Protein 6JMI (pdb70)

Foldseek 3Di:
DDPVVVVVVVLVVLCPDPLLVVVQVVQLVHKAWLVRSCVDPSPDDSVRSVVNVVSCVVSQQKDWDDDDPTIIIHGRDCVSVVVVVVVVVVVVVVVVVVVD/DVVVVLVVVLVVLVPDVLLVVVLVVQLVHKDWLVVSVVPSPDVCSVVNVVSCPVSQQKDWDDPDPTIIIHGHDCVSVVVVVVVVVVVVVVVVVVVD/DDVVVVLVVVLVVLVPDPQLVVVQVVQLVHKDWPVVSVVDDHVVSVVNVVSCCVSQQKDWDDPDPTIIIHGRDCVSVVVVVVVVVVVVVVVVVVVD/DVVVVVVVVLVVLCPDPLVVVVQVVQLVHNDDPVRRVSPDVVVVNLVSCVVSQQCPVHGRDCVVVVVVVVVCVVVVVCVVPVD

Organism: Mycobacterium tuberculosis (strain ATCC 25618 / H37Rv) (NCBI:txid83332)

Nearest PDB structures (foldseek):
  6jmi-assembly2_C  TM=1.011E+00  e=5.581E-16  Mycobacterium tuberculosis H37Rv
  6o8m-assembly1_A  TM=7.819E-01  e=1.701E-06  Rhodobacter capsulatus
  1r22-assembly1_B  TM=8.935E-01  e=1.844E-05  Synechococcus elongatus PCC 7942 = FACHB-805
  6o8o-assembly2_D  TM=7.977E-01  e=7.483E-06  Rhodobacter capsulatus
  4ooi-assembly1_A  TM=8.089E-01  e=1.253E-05  Vibrio cholerae O1 biovar El Tor str. N16961

Structure (mmCIF, N/CA/C/O backbone):
data_6JMI
#
_entry.id   6JMI
#
_cell.length_a   63.317
_cell.length_b   63.317
_cell.length_c   262.604
_cell.angle_alpha   90.00
_cell.angle_beta   90.00
_cell.angle_gamma   90.00
#
_symmetry.space_group_name_H-M   'P 41 21 2'
#
loop_
_entity.id
_entity.type
_entity.pdbx_description
1 polymer 'Uncharacterized HTH-type transcriptional regulator Rv0081'
2 non-polymer 'SULFATE ION'
#
loop_
_atom_site.group_PDB
_atom_site.id
_atom_site.type_symbol
_atom_site.label_atom_id
_atom_site.label_alt_id
_atom_site.label_comp_id
_atom_site.label_asym_id
_atom_site.label_entity_id
_atom_site.label_seq_id
_atom_site.pdbx_PDB_ins_code
_atom_site.Cartn_x
_atom_site.Cartn_y
_atom_site.Cartn_z
_atom_site.occupancy
_atom_site.B_iso_or_equiv
_atom_site.auth_seq_id
_atom_site.auth_comp_id
_atom_site.auth_asym_id
_atom_site.auth_atom_id
_atom_site.pdbx_PDB_model_num
ATOM 1 N N . SER A 1 3 ? 153.425 72.546 366.660 1.00 83.68 3 SER A N 1
ATOM 2 C CA . SER A 1 3 ? 152.112 72.449 367.285 1.00 93.92 3 SER A CA 1
ATOM 3 C C . SER A 1 3 ? 152.132 71.439 368.430 1.00 101.20 3 SER A C 1
ATOM 4 O O . SER A 1 3 ? 153.050 71.436 369.251 1.00 96.15 3 SER A O 1
ATOM 7 N N . GLU A 1 4 ? 151.114 70.586 368.480 1.00 97.32 4 GLU A N 1
ATOM 8 C CA . GLU A 1 4 ? 151.042 69.547 369.492 1.00 85.93 4 GLU A CA 1
ATOM 9 C C . GLU A 1 4 ? 151.914 68.357 369.104 1.00 81.62 4 GLU A C 1
ATOM 10 O O . GLU A 1 4 ? 152.198 68.139 367.923 1.00 85.66 4 GLU A O 1
ATOM 16 N N . PRO A 1 5 ? 152.369 67.577 370.090 1.00 80.05 5 PRO A N 1
ATOM 17 C CA . PRO A 1 5 ? 153.157 66.378 369.755 1.00 69.27 5 PRO A CA 1
ATOM 18 C C . PRO A 1 5 ? 152.376 65.368 368.933 1.00 67.31 5 PRO A C 1
ATOM 19 O O . PRO A 1 5 ? 152.953 64.701 368.065 1.00 60.83 5 PRO A O 1
ATOM 23 N N . LEU A 1 6 ? 151.072 65.228 369.194 1.00 67.65 6 LEU A N 1
ATOM 24 C CA . LEU A 1 6 ? 150.257 64.295 368.423 1.00 62.85 6 LEU A CA 1
ATOM 25 C C . LEU A 1 6 ? 150.214 64.685 366.951 1.00 62.81 6 LEU A C 1
ATOM 26 O O . LEU A 1 6 ? 150.319 63.825 366.069 1.00 66.05 6 LEU A O 1
ATOM 31 N N . TYR A 1 7 ? 150.059 65.980 366.666 1.00 63.12 7 TYR A N 1
ATOM 32 C CA . TYR A 1 7 ? 150.063 66.445 365.285 1.00 59.65 7 TYR A CA 1
ATOM 33 C C . TYR A 1 7 ? 151.445 66.358 364.654 1.00 71.31 7 TYR A C 1
ATOM 34 O O . TYR A 1 7 ? 151.550 66.343 363.423 1.00 68.43 7 TYR A O 1
ATOM 43 N N . LYS A 1 8 ? 152.504 66.304 365.465 1.00 58.82 8 LYS A N 1
ATOM 44 C CA . LYS A 1 8 ? 153.834 66.070 364.917 1.00 57.60 8 LYS A CA 1
ATOM 45 C C . LYS A 1 8 ? 153.977 64.645 364.398 1.00 55.21 8 LYS A C 1
ATOM 46 O O . LYS A 1 8 ? 154.691 64.414 363.416 1.00 59.48 8 LYS A O 1
ATOM 48 N N . LEU A 1 9 ? 153.310 63.682 365.040 1.00 55.13 9 LEU A N 1
ATOM 49 C CA . LEU A 1 9 ? 153.327 62.313 364.536 1.00 55.38 9 LEU A CA 1
ATOM 50 C C . LEU A 1 9 ? 152.507 62.175 363.261 1.00 55.81 9 LEU A C 1
ATOM 51 O O . LEU A 1 9 ? 152.862 61.381 362.382 1.00 56.49 9 LEU A O 1
ATOM 56 N N . LYS A 1 10 ? 151.410 62.928 363.141 1.00 56.07 10 LYS A N 1
ATOM 57 C CA . LYS A 1 10 ? 150.626 62.893 361.911 1.00 57.95 10 LYS A CA 1
ATOM 58 C C . LYS A 1 10 ? 151.417 63.466 360.742 1.00 50.27 10 LYS A C 1
ATOM 59 O O . LYS A 1 10 ? 151.336 62.954 359.620 1.00 76.99 10 LYS A O 1
ATOM 65 N N . ALA A 1 11 ? 152.185 64.529 360.987 1.00 51.27 11 ALA A N 1
ATOM 66 C CA . ALA A 1 11 ? 153.016 65.097 359.931 1.00 63.90 11 ALA A CA 1
ATOM 67 C C . ALA A 1 11 ? 154.192 64.185 359.610 1.00 63.72 11 ALA A C 1
ATOM 68 O O . ALA A 1 11 ? 154.560 64.024 358.441 1.00 64.70 11 ALA A O 1
ATOM 70 N N . GLU A 1 12 ? 154.797 63.583 360.638 1.00 63.34 12 GLU A N 1
ATOM 71 C CA . GLU A 1 12 ? 155.899 62.655 360.406 1.00 54.24 12 GLU A CA 1
ATOM 72 C C . GLU A 1 12 ? 155.428 61.396 359.691 1.00 62.23 12 GLU A C 1
ATOM 73 O O . GLU A 1 12 ? 156.221 60.742 359.005 1.00 73.03 12 GLU A O 1
ATOM 75 N N . PHE A 1 13 ? 154.150 61.041 359.840 1.00 61.26 13 PHE A N 1
ATOM 76 C CA . PHE A 1 13 ? 153.615 59.889 359.122 1.00 57.12 13 PHE A CA 1
ATOM 77 C C . PHE A 1 13 ? 153.567 60.153 357.623 1.00 60.43 13 PHE A C 1
ATOM 78 O O . PHE A 1 13 ? 153.992 59.314 356.821 1.00 74.12 13 PHE A O 1
ATOM 86 N N . PHE A 1 14 ? 153.061 61.323 357.224 1.00 58.98 14 PHE A N 1
ATOM 87 C CA . PHE A 1 14 ? 153.023 61.660 355.805 1.00 56.63 14 PHE A CA 1
ATOM 88 C C . PHE A 1 14 ? 154.413 61.957 355.258 1.00 53.82 14 PHE A C 1
ATOM 89 O O . PHE A 1 14 ? 154.665 61.741 354.068 1.00 55.96 14 PHE A O 1
ATOM 97 N N . LYS A 1 15 ? 155.322 62.453 356.101 1.00 57.79 15 LYS A N 1
ATOM 98 C CA . LYS A 1 15 ? 156.692 62.684 355.656 1.00 63.47 15 LYS A CA 1
ATOM 99 C C . LYS A 1 15 ? 157.400 61.378 355.317 1.00 72.40 15 LYS A C 1
ATOM 100 O O . LYS A 1 15 ? 158.278 61.358 354.446 1.00 75.53 15 LYS A O 1
ATOM 104 N N . THR A 1 16 ? 157.031 60.280 355.984 1.00 67.19 16 THR A N 1
ATOM 105 C CA . THR A 1 16 ? 157.644 58.991 355.683 1.00 68.98 16 THR A CA 1
ATOM 106 C C . THR A 1 16 ? 157.260 58.493 354.296 1.00 68.23 16 THR A C 1
ATOM 107 O O . THR A 1 16 ? 158.030 57.757 353.669 1.00 72.39 16 THR A O 1
ATOM 111 N N . LEU A 1 17 ? 156.087 58.877 353.802 1.00 63.30 17 LEU A N 1
ATOM 112 C CA . LEU A 1 17 ? 155.630 58.478 352.478 1.00 57.92 17 LEU A CA 1
ATOM 113 C C . LEU A 1 17 ? 156.006 59.481 351.395 1.00 55.42 17 LEU A C 1
ATOM 114 O O . LEU A 1 17 ? 155.725 59.234 350.219 1.00 60.97 17 LEU A O 1
ATOM 119 N N . ALA A 1 18 ? 156.630 60.597 351.756 1.00 56.68 18 ALA A N 1
ATOM 120 C CA . ALA A 1 18 ? 156.985 61.639 350.793 1.00 56.62 18 ALA A CA 1
ATOM 121 C C . ALA A 1 18 ? 158.358 61.391 350.175 1.00 55.38 18 ALA A C 1
ATOM 122 O O . ALA A 1 18 ? 159.227 62.262 350.165 1.00 64.60 18 ALA A O 1
ATOM 124 N N . HIS A 1 19 ? 158.561 60.181 349.647 1.00 48.15 19 HIS A N 1
ATOM 125 C CA . HIS A 1 19 ? 159.812 59.811 349.003 1.00 51.85 19 HIS A CA 1
ATOM 126 C C . HIS A 1 19 ? 159.475 58.948 347.792 1.00 56.75 19 HIS A C 1
ATOM 127 O O . HIS A 1 19 ? 158.687 57.992 347.917 1.00 56.74 19 HIS A O 1
ATOM 134 N N . PRO A 1 20 ? 160.039 59.252 346.619 1.00 51.33 20 PRO A N 1
ATOM 135 C CA . PRO A 1 20 ? 159.685 58.474 345.419 1.00 52.87 20 PRO A CA 1
ATOM 136 C C . PRO A 1 20 ? 160.042 57.003 345.527 1.00 62.41 20 PRO A C 1
ATOM 137 O O . PRO A 1 20 ? 159.291 56.149 345.039 1.00 70.22 20 PRO A O 1
ATOM 141 N N . ALA A 1 21 ? 161.175 56.680 346.153 1.00 70.21 21 ALA A N 1
ATOM 142 C CA . ALA A 1 21 ? 161.573 55.283 346.280 1.00 44.11 21 ALA A CA 1
ATOM 143 C C . ALA A 1 21 ? 160.647 54.530 347.227 1.00 43.32 21 ALA A C 1
ATOM 144 O O . ALA A 1 21 ? 160.277 53.382 346.960 1.00 44.25 21 ALA A O 1
ATOM 146 N N . ARG A 1 22 ? 160.264 55.162 348.339 1.00 45.51 22 ARG A N 1
ATOM 147 C CA . ARG A 1 22 ? 159.415 54.493 349.319 1.00 44.83 22 ARG A CA 1
ATOM 148 C C . ARG A 1 22 ? 158.004 54.269 348.790 1.00 54.78 22 ARG A C 1
ATOM 149 O O . ARG A 1 22 ? 157.341 53.305 349.189 1.00 62.88 22 ARG A O 1
ATOM 157 N N . ILE A 1 23 ? 157.527 55.139 347.897 1.00 55.16 23 ILE A N 1
ATOM 158 C CA . ILE A 1 23 ? 156.197 54.956 347.326 1.00 49.93 23 ILE A CA 1
ATOM 159 C C . ILE A 1 23 ? 156.180 53.769 346.371 1.00 57.82 23 ILE A C 1
ATOM 160 O O . ILE A 1 23 ? 155.241 52.964 346.379 1.00 56.82 23 ILE A O 1
ATOM 165 N N . ARG A 1 24 ? 157.216 53.636 345.539 1.00 58.65 24 ARG A N 1
ATOM 166 C CA . ARG A 1 24 ? 157.264 52.516 344.605 1.00 58.10 24 ARG A CA 1
ATOM 167 C C . ARG A 1 24 ? 157.397 51.186 345.335 1.00 53.51 24 ARG A C 1
ATOM 168 O O . ARG A 1 24 ? 156.859 50.172 344.873 1.00 53.54 24 ARG A O 1
ATOM 176 N N . ILE A 1 25 ? 158.105 51.166 346.467 1.00 44.12 25 ILE A N 1
ATOM 177 C CA . ILE A 1 25 ? 158.195 49.945 347.264 1.00 51.06 25 ILE A CA 1
ATOM 178 C C . ILE A 1 25 ? 156.817 49.540 347.768 1.00 53.34 25 ILE A C 1
ATOM 179 O O . ILE A 1 25 ? 156.445 48.361 347.730 1.00 46.07 25 ILE A O 1
ATOM 184 N N . LEU A 1 26 ? 156.033 50.512 348.239 1.00 43.34 26 LEU A N 1
ATOM 185 C CA . LEU A 1 26 ? 154.694 50.206 348.732 1.00 51.72 26 LEU A CA 1
ATOM 186 C C . LEU A 1 26 ? 153.781 49.744 347.603 1.00 49.51 26 LEU A C 1
ATOM 187 O O . LEU A 1 26 ? 152.960 48.840 347.795 1.00 50.54 26 LEU A O 1
ATOM 192 N N . GLU A 1 27 ? 153.912 50.349 346.419 1.00 54.40 27 GLU A N 1
ATOM 193 C CA . GLU A 1 27 ? 153.079 49.946 345.290 1.00 51.30 27 GLU A CA 1
ATOM 194 C C . GLU A 1 27 ? 153.363 48.506 344.881 1.00 56.09 27 GLU A C 1
ATOM 195 O O . GLU A 1 27 ? 152.440 47.754 344.547 1.00 58.42 27 GLU A O 1
ATOM 201 N N . LEU A 1 28 ? 154.635 48.103 344.905 1.00 49.61 28 LEU A N 1
ATOM 202 C CA . LEU A 1 28 ? 154.975 46.728 344.554 1.00 53.25 28 LEU A CA 1
ATOM 203 C C . LEU A 1 28 ? 154.502 45.750 345.622 1.00 64.13 28 LEU A C 1
ATOM 204 O O . LEU A 1 28 ? 154.088 44.629 345.303 1.00 77.93 28 LEU A O 1
ATOM 209 N N . LEU A 1 29 ? 154.554 46.151 346.896 1.00 56.82 29 LEU A N 1
ATOM 210 C CA . LEU A 1 29 ? 154.111 45.257 347.961 1.00 49.39 29 LEU A CA 1
ATOM 211 C C . LEU A 1 29 ? 152.593 45.124 347.988 1.00 52.65 29 LEU A C 1
ATOM 212 O O . LEU A 1 29 ? 152.073 44.067 348.361 1.00 57.60 29 LEU A O 1
ATOM 217 N N . VAL A 1 30 ? 151.870 46.179 347.605 1.00 53.73 30 VAL A N 1
ATOM 218 C CA . VAL A 1 30 ? 150.415 46.087 347.522 1.00 50.23 30 VAL A CA 1
ATOM 219 C C . VAL A 1 30 ? 150.014 45.144 346.396 1.00 63.24 30 VAL A C 1
ATOM 220 O O . VAL A 1 30 ? 149.046 44.383 346.515 1.00 54.32 30 VAL A O 1
ATOM 224 N N . GLU A 1 31 ? 150.763 45.170 345.292 1.00 67.66 31 GLU A N 1
ATOM 225 C CA . GLU A 1 31 ? 150.470 44.293 344.164 1.00 55.70 31 GLU A CA 1
ATOM 226 C C . GLU A 1 31 ? 150.647 42.828 344.546 1.00 57.85 31 GLU A C 1
ATOM 227 O O . GLU A 1 31 ? 149.785 41.993 344.253 1.00 60.31 31 GLU A O 1
ATOM 233 N N . ARG A 1 32 ? 151.766 42.493 345.184 1.00 66.18 32 ARG A N 1
ATOM 234 C CA . ARG A 1 32 ? 151.994 41.140 345.680 1.00 68.28 32 ARG A CA 1
ATOM 235 C C . ARG A 1 32 ? 153.175 41.165 346.639 1.00 62.76 32 ARG A C 1
ATOM 236 O O . ARG A 1 32 ? 153.932 42.138 346.691 1.00 54.93 32 ARG A O 1
ATOM 238 N N . ASP A 1 33 ? 153.317 40.084 347.407 1.00 58.93 33 ASP A N 1
ATOM 239 C CA . ASP A 1 33 ? 154.405 39.999 348.371 1.00 59.64 33 ASP A CA 1
ATOM 240 C C . ASP A 1 33 ? 155.730 39.921 347.627 1.00 60.64 33 ASP A C 1
ATOM 241 O O . ASP A 1 33 ? 155.898 39.096 346.724 1.00 73.05 33 ASP A O 1
ATOM 246 N N . ARG A 1 34 ? 156.669 40.781 348.001 1.00 63.10 34 ARG A N 1
ATOM 247 C CA . ARG A 1 34 ? 157.974 40.822 347.363 1.00 57.10 34 ARG A CA 1
ATOM 248 C C . ARG A 1 34 ? 159.048 40.434 348.371 1.00 57.98 34 ARG A C 1
ATOM 249 O O . ARG A 1 34 ? 158.937 40.753 349.559 1.00 61.96 34 ARG A O 1
ATOM 257 N N . SER A 1 35 ? 160.086 39.748 347.901 1.00 59.98 35 SER A N 1
ATOM 258 C CA . SER A 1 35 ? 161.245 39.485 348.738 1.00 61.10 35 SER A CA 1
ATOM 259 C C . SER A 1 35 ? 162.303 40.564 348.519 1.00 70.69 35 SER A C 1
ATOM 260 O O . SER A 1 35 ? 162.163 41.450 347.671 1.00 74.40 35 SER A O 1
ATOM 263 N N . VAL A 1 36 ? 163.378 40.484 349.307 1.00 60.91 36 VAL A N 1
ATOM 264 C CA . VAL A 1 36 ? 164.435 41.485 349.203 1.00 60.25 36 VAL A CA 1
ATOM 265 C C . VAL A 1 36 ? 165.147 41.382 347.863 1.00 61.53 36 VAL A C 1
ATOM 266 O O . VAL A 1 36 ? 165.633 42.386 347.334 1.00 77.38 36 VAL A O 1
ATOM 270 N N . GLY A 1 37 ? 165.202 40.186 347.274 1.00 64.00 37 GLY A N 1
ATOM 271 C CA . GLY A 1 37 ? 165.828 40.051 345.968 1.00 65.52 37 GLY A CA 1
ATOM 272 C C . GLY A 1 37 ? 164.941 40.560 344.853 1.00 63.82 37 GLY A C 1
ATOM 273 O O . GLY A 1 37 ? 165.419 41.173 343.891 1.00 63.74 37 GLY A O 1
ATOM 274 N N . GLU A 1 38 ? 163.630 40.331 344.968 1.00 62.71 38 GLU A N 1
ATOM 275 C CA . GLU A 1 38 ? 162.694 40.852 343.983 1.00 61.26 38 GLU A CA 1
ATOM 276 C C . GLU A 1 38 ? 162.631 42.371 344.041 1.00 58.53 38 GLU A C 1
ATOM 277 O O . GLU A 1 38 ? 162.531 43.034 343.001 1.00 64.79 38 GLU A O 1
ATOM 283 N N . LEU A 1 39 ? 162.676 42.940 345.249 1.00 56.85 39 LEU A N 1
ATOM 284 C CA . LEU A 1 39 ? 162.727 44.392 345.374 1.00 54.69 39 LEU A CA 1
ATOM 285 C C . LEU A 1 39 ? 164.052 44.941 344.860 1.00 55.35 39 LEU A C 1
ATOM 286 O O . LEU A 1 39 ? 164.092 46.005 344.229 1.00 54.23 39 LEU A O 1
ATOM 291 N N . LEU A 1 40 ? 165.146 44.217 345.105 1.00 57.65 40 LEU A N 1
ATOM 292 C CA . LEU A 1 40 ? 166.446 44.650 344.602 1.00 59.05 40 LEU A CA 1
ATOM 293 C C . LEU A 1 40 ? 166.509 44.583 343.080 1.00 73.47 40 LEU A C 1
ATOM 294 O O . LEU A 1 40 ? 167.273 45.331 342.458 1.00 60.49 40 LEU A O 1
ATOM 299 N N . SER A 1 41 ? 165.717 43.706 342.467 1.00 63.58 41 SER A N 1
ATOM 300 C CA . SER A 1 41 ? 165.655 43.602 341.015 1.00 61.66 41 SER A CA 1
ATOM 301 C C . SER A 1 41 ? 164.348 44.181 340.485 1.00 66.97 41 SER A C 1
ATOM 302 O O . SER A 1 41 ? 163.677 43.554 339.660 1.00 85.38 41 SER A O 1
ATOM 305 N N . SER A 1 42 ? 163.981 45.369 340.952 1.00 57.85 42 SER A N 1
ATOM 306 C CA . SER A 1 42 ? 162.767 46.048 340.526 1.00 56.78 42 SER A CA 1
ATOM 307 C C . SER A 1 42 ? 163.135 47.399 339.913 1.00 68.61 42 SER A C 1
ATOM 308 O O . SER A 1 42 ? 164.312 47.717 339.709 1.00 77.64 42 SER A O 1
ATOM 310 N N . ASP A 1 43 ? 162.114 48.200 339.619 1.00 68.97 43 ASP A N 1
ATOM 311 C CA . ASP A 1 43 ? 162.316 49.535 339.074 1.00 70.48 43 ASP A CA 1
ATOM 312 C C . ASP A 1 43 ? 162.568 50.581 340.154 1.00 68.39 43 ASP A C 1
ATOM 313 O O . ASP A 1 43 ? 162.538 51.780 339.858 1.00 73.50 43 ASP A O 1
ATOM 318 N N . VAL A 1 44 ? 162.822 50.156 341.393 1.00 68.83 44 VAL A N 1
ATOM 319 C CA . VAL A 1 44 ? 163.123 51.119 342.444 1.00 68.51 44 VAL A CA 1
ATOM 320 C C . VAL A 1 44 ? 164.566 51.599 342.325 1.00 69.73 44 VAL A C 1
ATOM 321 O O . VAL A 1 44 ? 164.883 52.731 342.709 1.00 73.04 44 VAL A O 1
ATOM 325 N N . GLY A 1 45 ? 165.451 50.765 341.779 1.00 75.46 45 GLY A N 1
ATOM 326 C CA . GLY A 1 45 ? 166.808 51.166 341.462 1.00 75.75 45 GLY A CA 1
ATOM 327 C C . GLY A 1 45 ? 167.651 51.585 342.648 1.00 77.58 45 GLY A C 1
ATOM 328 O O . GLY A 1 45 ? 168.342 52.606 342.592 1.00 86.81 45 GLY A O 1
ATOM 329 N N . LEU A 1 46 ? 167.610 50.806 343.725 1.00 78.57 46 LEU A N 1
ATOM 330 C CA . LEU A 1 46 ? 168.398 51.081 344.915 1.00 72.46 46 LEU A CA 1
ATOM 331 C C . LEU A 1 46 ? 169.339 49.918 345.195 1.00 73.19 46 LEU A C 1
ATOM 332 O O . LEU A 1 46 ? 169.011 48.756 344.936 1.00 62.42 46 LEU A O 1
ATOM 337 N N . GLU A 1 47 ? 170.516 50.244 345.722 1.00 75.27 47 GLU A N 1
ATOM 338 C CA . GLU A 1 47 ? 171.470 49.219 346.109 1.00 72.08 47 GLU A CA 1
ATOM 339 C C . GLU A 1 47 ? 170.954 48.455 347.328 1.00 67.34 47 GLU A C 1
ATOM 340 O O . GLU A 1 47 ? 170.003 48.867 347.998 1.00 64.93 47 GLU A O 1
ATOM 342 N N . SER A 1 48 ? 171.601 47.321 347.611 1.00 68.32 48 SER A N 1
ATOM 343 C CA . SER A 1 48 ? 171.178 46.487 348.733 1.00 73.92 48 SER A CA 1
ATOM 344 C C . SER A 1 48 ? 171.238 47.255 350.048 1.00 80.64 48 SER A C 1
ATOM 345 O O . SER A 1 48 ? 170.392 47.061 350.929 1.00 72.72 48 SER A O 1
ATOM 348 N N . SER A 1 49 ? 172.225 48.139 350.193 1.00 82.53 49 SER A N 1
ATOM 349 C CA . SER A 1 49 ? 172.370 48.889 351.435 1.00 85.68 49 SER A CA 1
ATOM 350 C C . SER A 1 49 ? 171.336 50.004 351.531 1.00 83.08 49 SER A C 1
ATOM 351 O O . SER A 1 49 ? 170.696 50.186 352.573 1.00 82.86 49 SER A O 1
ATOM 354 N N . ASN A 1 50 ? 171.155 50.760 350.445 1.00 85.35 50 ASN A N 1
ATOM 355 C CA . ASN A 1 50 ? 170.079 51.744 350.393 1.00 69.32 50 ASN A CA 1
ATOM 356 C C . ASN A 1 50 ? 168.697 51.101 350.454 1.00 68.76 50 ASN A C 1
ATOM 357 O O . ASN A 1 50 ? 167.762 51.707 350.989 1.00 62.60 50 ASN A O 1
ATOM 362 N N . LEU A 1 51 ? 168.535 49.890 349.913 1.00 76.54 51 LEU A N 1
ATOM 363 C CA . LEU A 1 51 ? 167.230 49.236 349.985 1.00 61.43 51 LEU A CA 1
ATOM 364 C C . LEU A 1 51 ? 166.881 48.849 351.417 1.00 62.64 51 LEU A C 1
ATOM 365 O O . LEU A 1 51 ? 165.732 49.001 351.845 1.00 56.16 51 LEU A O 1
ATOM 370 N N . SER A 1 52 ? 167.865 48.358 352.174 1.00 72.42 52 SER A N 1
ATOM 371 C CA . SER A 1 52 ? 167.626 47.975 353.562 1.00 69.37 52 SER A CA 1
ATOM 372 C C . SER A 1 52 ? 167.348 49.185 354.442 1.00 64.77 52 SER A C 1
ATOM 373 O O . SER A 1 52 ? 166.589 49.082 355.412 1.00 61.50 52 SER A O 1
ATOM 376 N N . GLN A 1 53 ? 167.951 50.332 354.124 1.00 66.98 53 GLN A N 1
ATOM 377 C CA . GLN A 1 53 ? 167.702 51.543 354.899 1.00 67.21 53 GLN A CA 1
ATOM 378 C C . GLN A 1 53 ? 166.266 52.022 354.720 1.00 64.37 53 GLN A C 1
ATOM 379 O O . GLN A 1 53 ? 165.591 52.369 355.696 1.00 73.74 53 GLN A O 1
ATOM 385 N N . GLN A 1 54 ? 165.783 52.050 353.476 1.00 66.29 54 GLN A N 1
ATOM 386 C CA . GLN A 1 54 ? 164.417 52.500 353.229 1.00 54.22 54 GLN A CA 1
ATOM 387 C C . GLN A 1 54 ? 163.398 51.507 353.777 1.00 52.58 54 GLN A C 1
ATOM 388 O O . GLN A 1 54 ? 162.360 51.909 354.317 1.00 54.67 54 GLN A O 1
ATOM 394 N N . LEU A 1 55 ? 163.670 50.206 353.640 1.00 53.31 55 LEU A N 1
ATOM 395 C CA . LEU A 1 55 ? 162.776 49.201 354.205 1.00 52.21 55 LEU A CA 1
ATOM 396 C C . LEU A 1 55 ? 162.759 49.251 355.727 1.00 58.88 55 LEU A C 1
ATOM 397 O O . LEU A 1 55 ? 161.729 48.960 356.344 1.00 55.25 55 LEU A O 1
ATOM 402 N N . GLY A 1 56 ? 163.882 49.615 356.349 1.00 61.66 56 GLY A N 1
ATOM 403 C CA . GLY A 1 56 ? 163.904 49.741 357.796 1.00 57.69 56 GLY A CA 1
ATOM 404 C C . GLY A 1 56 ? 163.059 50.896 358.301 1.00 56.64 56 GLY A C 1
ATOM 405 O O . GLY A 1 56 ? 162.443 50.804 359.365 1.00 62.34 56 GLY A O 1
ATOM 406 N N . VAL A 1 57 ? 163.016 51.993 357.543 1.00 56.74 57 VAL A N 1
ATOM 407 C CA . VAL A 1 57 ? 162.175 53.124 357.926 1.00 61.65 57 VAL A CA 1
ATOM 408 C C . VAL A 1 57 ? 160.701 52.749 357.837 1.00 68.51 57 VAL A C 1
ATOM 409 O O . VAL A 1 57 ? 159.911 53.062 358.736 1.00 70.65 57 VAL A O 1
ATOM 413 N N . LEU A 1 58 ? 160.306 52.072 356.756 1.00 66.01 58 LEU A N 1
ATOM 414 C CA . LEU A 1 58 ? 158.915 51.659 356.608 1.00 56.45 58 LEU A CA 1
ATOM 415 C C . LEU A 1 58 ? 158.542 50.563 357.597 1.00 59.59 58 LEU A C 1
ATOM 416 O O . LEU A 1 58 ? 157.371 50.446 357.975 1.00 62.18 58 LEU A O 1
ATOM 421 N N . ARG A 1 59 ? 159.513 49.753 358.023 1.00 60.79 59 ARG A N 1
ATOM 422 C CA . ARG A 1 59 ? 159.225 48.700 358.992 1.00 60.92 59 ARG A CA 1
ATOM 423 C C . ARG A 1 59 ? 158.920 49.288 360.364 1.00 56.71 59 ARG A C 1
ATOM 424 O O . ARG A 1 59 ? 157.939 48.905 361.011 1.00 59.27 59 ARG A O 1
ATOM 432 N N . ARG A 1 60 ? 159.752 50.226 360.823 1.00 59.43 60 ARG A N 1
ATOM 433 C CA . ARG A 1 60 ? 159.520 50.858 362.115 1.00 50.72 60 ARG A CA 1
ATOM 434 C C . ARG A 1 60 ? 158.298 51.766 362.101 1.00 49.77 60 ARG A C 1
ATOM 435 O O . ARG A 1 60 ? 157.761 52.079 363.169 1.00 55.29 60 ARG A O 1
ATOM 443 N N . ALA A 1 61 ? 157.850 52.193 360.924 1.00 53.91 61 ALA A N 1
ATOM 444 C CA . ALA A 1 61 ? 156.646 52.998 360.791 1.00 54.03 61 ALA A CA 1
ATOM 445 C C . ALA A 1 61 ? 155.379 52.157 360.720 1.00 55.01 61 ALA A C 1
ATOM 446 O O . ALA A 1 61 ? 154.280 52.721 360.685 1.00 51.85 61 ALA A O 1
ATOM 448 N N . GLY A 1 62 ? 155.502 50.832 360.692 1.00 50.56 62 GLY A N 1
ATOM 449 C CA . GLY A 1 62 ? 154.335 49.975 360.664 1.00 52.86 62 GLY A CA 1
ATOM 450 C C . GLY A 1 62 ? 153.626 49.907 359.333 1.00 59.56 62 GLY A C 1
ATOM 451 O O . GLY A 1 62 ? 152.437 49.576 359.295 1.00 64.42 62 GLY A O 1
ATOM 452 N N . VAL A 1 63 ? 154.316 50.207 358.234 1.00 57.96 63 VAL A N 1
ATOM 453 C CA . VAL A 1 63 ? 153.691 50.217 356.917 1.00 61.32 63 VAL A CA 1
ATOM 454 C C . VAL A 1 63 ? 154.020 48.927 356.175 1.00 59.33 63 VAL A C 1
ATOM 455 O O . VAL A 1 63 ? 153.235 48.463 355.340 1.00 58.16 63 VAL A O 1
ATOM 459 N N . VAL A 1 64 ? 155.176 48.333 356.475 1.00 54.38 64 VAL A N 1
ATOM 460 C CA . VAL A 1 64 ? 155.570 47.063 355.880 1.00 60.26 64 VAL A CA 1
ATOM 461 C C . VAL A 1 64 ? 155.885 46.069 356.989 1.00 49.63 64 VAL A C 1
ATOM 462 O O . VAL A 1 64 ? 156.201 46.439 358.122 1.00 51.53 64 VAL A O 1
ATOM 466 N N . ALA A 1 65 ? 155.787 44.786 356.645 1.00 54.44 65 ALA A N 1
ATOM 467 C CA . ALA A 1 65 ? 156.083 43.692 357.559 1.00 53.24 65 ALA A CA 1
ATOM 468 C C . ALA A 1 65 ? 156.982 42.682 356.862 1.00 54.58 65 ALA A C 1
ATOM 469 O O . ALA A 1 65 ? 156.833 42.433 355.661 1.00 58.94 65 ALA A O 1
ATOM 471 N N . ALA A 1 66 ? 157.911 42.099 357.617 1.00 65.25 66 ALA A N 1
ATOM 472 C CA . ALA A 1 66 ? 158.861 41.137 357.082 1.00 59.55 66 ALA A CA 1
ATOM 473 C C . ALA A 1 66 ? 158.664 39.778 357.739 1.00 60.82 66 ALA A C 1
ATOM 474 O O . ALA A 1 66 ? 158.218 39.681 358.886 1.00 66.30 66 ALA A O 1
ATOM 476 N N . ARG A 1 67 ? 159.005 38.726 356.997 1.00 62.72 67 ARG A N 1
ATOM 477 C CA . ARG A 1 67 ? 158.924 37.363 357.500 1.00 65.93 67 ARG A CA 1
ATOM 478 C C . ARG A 1 67 ? 159.978 36.516 356.803 1.00 77.09 67 ARG A C 1
ATOM 479 O O . ARG A 1 67 ? 160.309 36.748 355.637 1.00 78.74 67 ARG A O 1
ATOM 487 N N . ARG A 1 68 ? 160.512 35.541 357.533 1.00 83.99 68 ARG A N 1
ATOM 488 C CA . ARG A 1 68 ? 161.533 34.642 357.011 1.00 80.93 68 ARG A CA 1
ATOM 489 C C . ARG A 1 68 ? 160.865 33.349 356.560 1.00 89.21 68 ARG A C 1
ATOM 490 O O . ARG A 1 68 ? 160.181 32.691 357.351 1.00 92.51 68 ARG A O 1
ATOM 492 N N . ASP A 1 69 ? 161.065 32.989 355.290 1.00 91.92 69 ASP A N 1
ATOM 493 C CA . ASP A 1 69 ? 160.497 31.770 354.724 1.00 97.31 69 ASP A CA 1
ATOM 494 C C . ASP A 1 69 ? 161.572 30.778 354.294 1.00 104.80 69 ASP A C 1
ATOM 495 O O . ASP A 1 69 ? 161.288 29.862 353.516 1.00 109.67 69 ASP A O 1
ATOM 497 N N . GLY A 1 70 ? 162.799 30.941 354.779 1.00 104.45 70 GLY A N 1
ATOM 498 C CA . GLY A 1 70 ? 163.876 30.044 354.416 1.00 110.64 70 GLY A CA 1
ATOM 499 C C . GLY A 1 70 ? 165.017 30.751 353.715 1.00 112.76 70 GLY A C 1
ATOM 500 O O . GLY A 1 70 ? 165.014 30.875 352.486 1.00 114.08 70 GLY A O 1
ATOM 501 N N . ASN A 1 71 ? 165.985 31.236 354.493 1.00 116.09 71 ASN A N 1
ATOM 502 C CA . ASN A 1 71 ? 167.176 31.934 354.013 1.00 111.76 71 ASN A CA 1
ATOM 503 C C . ASN A 1 71 ? 166.854 33.241 353.296 1.00 106.64 71 ASN A C 1
ATOM 504 O O . ASN A 1 71 ? 167.741 33.826 352.660 1.00 107.39 71 ASN A O 1
ATOM 506 N N . ALA A 1 72 ? 165.606 33.704 353.359 1.00 104.37 72 ALA A N 1
ATOM 507 C CA . ALA A 1 72 ? 165.200 34.944 352.716 1.00 97.05 72 ALA A CA 1
ATOM 508 C C . ALA A 1 72 ? 164.181 35.664 353.588 1.00 94.68 72 ALA A C 1
ATOM 509 O O . ALA A 1 72 ? 163.577 35.081 354.492 1.00 96.69 72 ALA A O 1
ATOM 511 N N . MET A 1 73 ? 163.994 36.948 353.300 1.00 89.81 73 MET A N 1
ATOM 512 C CA . MET A 1 73 ? 163.059 37.795 354.029 1.00 86.92 73 MET A CA 1
ATOM 513 C C . MET A 1 73 ? 162.001 38.273 353.039 1.00 74.19 73 MET A C 1
ATOM 514 O O . MET A 1 73 ? 162.304 39.050 352.129 1.00 74.59 73 MET A O 1
ATOM 519 N N . ILE A 1 74 ? 160.770 37.790 353.192 1.00 76.05 74 ILE A N 1
ATOM 520 C CA . ILE A 1 74 ? 159.663 38.201 352.332 1.00 68.52 74 ILE A CA 1
ATOM 521 C C . ILE A 1 74 ? 158.959 39.384 352.983 1.00 60.88 74 ILE A C 1
ATOM 522 O O . ILE A 1 74 ? 158.550 39.311 354.148 1.00 60.72 74 ILE A O 1
ATOM 527 N N . TYR A 1 75 ? 158.831 40.480 352.243 1.00 57.63 75 TYR A N 1
ATOM 528 C CA . TYR A 1 75 ? 158.181 41.683 352.743 1.00 55.21 75 TYR A CA 1
ATOM 529 C C . TYR A 1 75 ? 156.779 41.815 352.165 1.00 56.47 75 TYR A C 1
ATOM 530 O O . TYR A 1 75 ? 156.492 41.351 351.059 1.00 55.46 75 TYR A O 1
ATOM 539 N N . SER A 1 76 ? 155.902 42.450 352.937 1.00 55.86 76 SER A N 1
ATOM 540 C CA . SER A 1 76 ? 154.523 42.659 352.526 1.00 61.07 76 SER A CA 1
ATOM 541 C C . SER A 1 76 ? 153.961 43.829 353.316 1.00 63.69 76 SER A C 1
ATOM 542 O O . SER A 1 76 ? 154.526 44.243 354.331 1.00 65.25 76 SER A O 1
ATOM 544 N N . ILE A 1 77 ? 152.841 44.364 352.830 1.00 64.55 77 ILE A N 1
ATOM 545 C CA . ILE A 1 77 ? 152.184 45.460 353.526 1.00 59.43 77 ILE A CA 1
ATOM 546 C C . ILE A 1 77 ? 151.579 44.948 354.828 1.00 66.09 77 ILE A C 1
ATOM 547 O O . ILE A 1 77 ? 151.119 43.802 354.923 1.00 77.52 77 ILE A O 1
ATOM 552 N N . ALA A 1 78 ? 151.589 45.802 355.847 1.00 59.01 78 ALA A N 1
ATOM 553 C CA . ALA A 1 78 ? 151.027 45.465 357.150 1.00 63.83 78 ALA A CA 1
ATOM 554 C C . ALA A 1 78 ? 149.571 45.913 357.176 1.00 73.95 78 ALA A C 1
ATOM 555 O O . ALA A 1 78 ? 149.286 47.115 357.156 1.00 87.00 78 ALA A O 1
ATOM 557 N N . ALA A 1 79 ? 148.654 44.938 357.203 1.00 77.84 79 ALA A N 1
ATOM 558 C CA . ALA A 1 79 ? 147.205 45.119 357.231 1.00 84.49 79 ALA A CA 1
ATOM 559 C C . ALA A 1 79 ? 146.704 45.694 355.910 1.00 76.14 79 ALA A C 1
ATOM 560 O O . ALA A 1 79 ? 147.423 46.450 355.243 1.00 70.46 79 ALA A O 1
ATOM 562 N N . PRO A 1 80 ? 145.479 45.358 355.494 1.00 75.22 80 PRO A N 1
ATOM 563 C CA . PRO A 1 80 ? 144.973 45.857 354.205 1.00 69.32 80 PRO A CA 1
ATOM 564 C C . PRO A 1 80 ? 144.704 47.353 354.183 1.00 66.88 80 PRO A C 1
ATOM 565 O O . PRO A 1 80 ? 144.498 47.904 353.094 1.00 83.49 80 PRO A O 1
ATOM 569 N N . ASP A 1 81 ? 144.691 48.024 355.338 1.00 67.76 81 ASP A N 1
ATOM 570 C CA . ASP A 1 81 ? 144.414 49.456 355.365 1.00 64.62 81 ASP A CA 1
ATOM 571 C C . ASP A 1 81 ? 145.491 50.272 354.659 1.00 54.47 81 ASP A C 1
ATOM 572 O O . ASP A 1 81 ? 145.226 51.411 354.260 1.00 51.08 81 ASP A O 1
ATOM 577 N N . ILE A 1 82 ? 146.696 49.721 354.499 1.00 59.04 82 ILE A N 1
ATOM 578 C CA . ILE A 1 82 ? 147.741 50.432 353.770 1.00 57.48 82 ILE A CA 1
ATOM 579 C C . ILE A 1 82 ? 147.404 50.499 352.286 1.00 62.04 82 ILE A C 1
ATOM 580 O O . ILE A 1 82 ? 147.561 51.547 351.646 1.00 69.33 82 ILE A O 1
ATOM 585 N N . ALA A 1 83 ? 146.932 49.388 351.716 1.00 54.81 83 ALA A N 1
ATOM 586 C CA . ALA A 1 83 ? 146.481 49.401 350.328 1.00 49.99 83 ALA A CA 1
ATOM 587 C C . ALA A 1 83 ? 145.299 50.340 350.127 1.00 50.76 83 ALA A C 1
ATOM 588 O O . ALA A 1 83 ? 145.166 50.949 349.059 1.00 69.14 83 ALA A O 1
ATOM 590 N N . GLU A 1 84 ? 144.434 50.474 351.136 1.00 51.95 84 GLU A N 1
ATOM 591 C CA . GLU A 1 84 ? 143.333 51.426 351.041 1.00 53.00 84 GLU A CA 1
ATOM 592 C C . GLU A 1 84 ? 143.829 52.864 351.114 1.00 54.38 84 GLU A C 1
ATOM 593 O O . GLU A 1 84 ? 143.260 53.748 350.464 1.00 56.85 84 GLU A O 1
ATOM 599 N N . LEU A 1 85 ? 144.884 53.116 351.890 1.00 57.80 85 LEU A N 1
ATOM 600 C CA . LEU A 1 85 ? 145.416 54.470 352.007 1.00 52.84 85 LEU A CA 1
ATOM 601 C C . LEU A 1 85 ? 146.008 54.940 350.684 1.00 58.22 85 LEU A C 1
ATOM 602 O O . LEU A 1 85 ? 145.739 56.061 350.235 1.00 59.73 85 LEU A O 1
ATOM 607 N N . LEU A 1 86 ? 146.815 54.093 350.042 1.00 56.78 86 LEU A N 1
ATOM 608 C CA . LEU A 1 86 ? 147.418 54.467 348.769 1.00 48.24 86 LEU A CA 1
ATOM 609 C C . LEU A 1 86 ? 146.378 54.572 347.661 1.00 59.16 86 LEU A C 1
ATOM 610 O O . LEU A 1 86 ? 146.552 55.359 346.723 1.00 61.93 86 LEU A O 1
ATOM 615 N N . ALA A 1 87 ? 145.301 53.789 347.747 1.00 58.69 87 ALA A N 1
ATOM 616 C CA . ALA A 1 87 ? 144.243 53.865 346.744 1.00 50.57 87 ALA A CA 1
ATOM 617 C C . ALA A 1 87 ? 143.527 55.210 346.790 1.00 57.54 87 ALA A C 1
ATOM 618 O O . ALA A 1 87 ? 143.244 55.805 345.744 1.00 62.16 87 ALA A O 1
ATOM 620 N N . VAL A 1 88 ? 143.224 55.703 347.991 1.00 65.83 88 VAL A N 1
ATOM 621 C CA . VAL A 1 88 ? 142.573 57.003 348.110 1.00 60.87 88 VAL A CA 1
ATOM 622 C C . VAL A 1 88 ? 143.566 58.130 347.850 1.00 53.56 88 VAL A C 1
ATOM 623 O O . VAL A 1 88 ? 143.183 59.197 347.356 1.00 51.31 88 VAL A O 1
ATOM 627 N N . ALA A 1 89 ? 144.846 57.916 348.162 1.00 58.24 89 ALA A N 1
ATOM 628 C CA . ALA A 1 89 ? 145.850 58.948 347.923 1.00 61.93 89 ALA A CA 1
ATOM 629 C C . ALA A 1 89 ? 146.003 59.232 346.433 1.00 48.51 89 ALA A C 1
ATOM 630 O O . ALA A 1 89 ? 146.048 60.394 346.013 1.00 48.86 89 ALA A O 1
ATOM 632 N N . ARG A 1 90 ? 146.088 58.179 345.616 1.00 55.87 90 ARG A N 1
ATOM 633 C CA . ARG A 1 90 ? 146.179 58.377 344.174 1.00 59.09 90 ARG A CA 1
ATOM 634 C C . ARG A 1 90 ? 144.854 58.827 343.572 1.00 53.08 90 ARG A C 1
ATOM 635 O O . ARG A 1 90 ? 144.852 59.443 342.501 1.00 55.59 90 ARG A O 1
ATOM 643 N N . LYS A 1 91 ? 143.732 58.534 344.233 1.00 51.37 91 LYS A N 1
ATOM 644 C CA . LYS A 1 91 ? 142.446 59.049 343.772 1.00 55.70 91 LYS A CA 1
ATOM 645 C C . LYS A 1 91 ? 142.375 60.563 343.925 1.00 55.72 91 LYS A C 1
ATOM 646 O O . LYS A 1 91 ? 141.877 61.261 343.033 1.00 55.85 91 LYS A O 1
ATOM 652 N N . VAL A 1 92 ? 142.870 61.089 345.047 1.00 58.30 92 VAL A N 1
ATOM 653 C CA . VAL A 1 92 ? 142.908 62.535 345.233 1.00 60.91 92 VAL A CA 1
ATOM 654 C C . VAL A 1 92 ? 143.928 63.165 344.294 1.00 62.86 92 VAL A C 1
ATOM 655 O O . VAL A 1 92 ? 143.689 64.235 343.721 1.00 58.09 92 VAL A O 1
ATOM 659 N N . LEU A 1 93 ? 145.079 62.511 344.116 1.00 54.90 93 LEU A N 1
ATOM 660 C CA . LEU A 1 93 ? 146.110 63.048 343.234 1.00 56.41 93 LEU A CA 1
ATOM 661 C C . LEU A 1 93 ? 145.655 63.065 341.780 1.00 64.40 93 LEU A C 1
ATOM 662 O O . LEU A 1 93 ? 146.042 63.962 341.022 1.00 65.86 93 LEU A O 1
ATOM 667 N N . ALA A 1 94 ? 144.841 62.088 341.372 1.00 63.95 94 ALA A N 1
ATOM 668 C CA . ALA A 1 94 ? 144.323 62.079 340.008 1.00 65.09 94 ALA A CA 1
ATOM 669 C C . ALA A 1 94 ? 143.339 63.218 339.768 1.00 75.86 94 ALA A C 1
ATOM 670 O O . ALA A 1 94 ? 143.242 63.723 338.643 1.00 82.18 94 ALA A O 1
ATOM 672 N N . ARG A 1 95 ? 142.605 63.634 340.801 1.00 72.34 95 ARG A N 1
ATOM 673 C CA . ARG A 1 95 ? 141.637 64.713 340.637 1.00 74.76 95 ARG A CA 1
ATOM 674 C C . ARG A 1 95 ? 142.311 66.080 340.593 1.00 78.42 95 ARG A C 1
ATOM 675 O O . ARG A 1 95 ? 141.951 66.923 339.764 1.00 77.30 95 ARG A O 1
ATOM 683 N N . VAL A 1 96 ? 143.284 66.320 341.475 1.00 85.33 96 VAL A N 1
ATOM 684 C CA . VAL A 1 96 ? 143.948 67.620 341.504 1.00 78.17 96 VAL A CA 1
ATOM 685 C C . VAL A 1 96 ? 144.751 67.836 340.227 1.00 77.44 96 VAL A C 1
ATOM 686 O O . VAL A 1 96 ? 144.832 68.956 339.711 1.00 85.84 96 VAL A O 1
ATOM 690 N N . LEU A 1 97 ? 145.356 66.770 339.696 1.00 75.37 97 LEU A N 1
ATOM 691 C CA . LEU A 1 97 ? 146.130 66.901 338.467 1.00 73.69 97 LEU A CA 1
ATOM 692 C C . LEU A 1 97 ? 145.223 67.083 337.258 1.00 75.60 97 LEU A C 1
ATOM 693 O O . LEU A 1 97 ? 145.593 67.784 336.308 1.00 87.85 97 LEU A O 1
ATOM 698 N N . SER A 1 98 ? 144.040 66.466 337.272 1.00 72.23 98 SER A N 1
ATOM 699 C CA . SER A 1 98 ? 143.102 66.642 336.168 1.00 73.35 98 SER A CA 1
ATOM 700 C C . SER A 1 98 ? 142.555 68.064 336.132 1.00 80.52 98 SER A C 1
ATOM 701 O O . SER A 1 98 ? 142.435 68.662 335.057 1.00 77.57 98 SER A O 1
ATOM 704 N N . ASP A 1 99 ? 142.219 68.622 337.298 1.00 87.95 99 ASP A N 1
ATOM 705 C CA . ASP A 1 99 ? 141.712 69.987 337.348 1.00 90.64 99 ASP A CA 1
ATOM 706 C C . ASP A 1 99 ? 142.809 71.019 337.125 1.00 86.38 99 ASP A C 1
ATOM 707 O O . ASP A 1 99 ? 142.511 72.139 336.698 1.00 91.01 99 ASP A O 1
ATOM 712 N N . ARG A 1 100 ? 144.067 70.669 337.402 1.00 81.38 100 ARG A N 1
ATOM 713 C CA . ARG A 1 100 ? 145.159 71.612 337.185 1.00 75.30 100 ARG A CA 1
ATOM 714 C C . ARG A 1 100 ? 145.475 71.752 335.701 1.00 78.95 100 ARG A C 1
ATOM 715 O O . ARG A 1 100 ? 145.815 72.845 335.233 1.00 90.77 100 ARG A O 1
ATOM 717 N N . VAL A 1 101 ? 145.370 70.658 334.948 1.00 75.32 101 VAL A N 1
ATOM 718 C CA . VAL A 1 101 ? 145.639 70.706 333.515 1.00 80.00 101 VAL A CA 1
ATOM 719 C C . VAL A 1 101 ? 144.459 71.313 332.767 1.00 84.57 101 VAL A C 1
ATOM 720 O O . VAL A 1 101 ? 144.633 72.170 331.893 1.00 92.27 101 VAL A O 1
ATOM 724 N N . ALA A 1 102 ? 143.246 70.882 333.096 1.00 82.74 102 ALA A N 1
ATOM 725 C CA . ALA A 1 102 ? 142.046 71.394 332.444 1.00 87.87 102 ALA A CA 1
ATOM 726 C C . ALA A 1 102 ? 141.746 72.820 332.895 1.00 96.04 102 ALA A C 1
ATOM 727 O O . ALA A 1 102 ? 141.418 73.682 332.080 1.00 102.22 102 ALA A O 1
ATOM 729 N N . GLU B 1 4 ? 160.883 61.346 368.521 1.00 70.57 4 GLU B N 1
ATOM 730 C CA . GLU B 1 4 ? 160.884 62.359 369.574 1.00 59.36 4 GLU B CA 1
ATOM 731 C C . GLU B 1 4 ? 159.474 62.746 370.057 1.00 61.56 4 GLU B C 1
ATOM 732 O O . GLU B 1 4 ? 159.248 62.804 371.266 1.00 65.13 4 GLU B O 1
ATOM 734 N N . PRO B 1 5 ? 158.528 63.021 369.142 1.00 61.04 5 PRO B N 1
ATOM 735 C CA . PRO B 1 5 ? 157.170 63.346 369.615 1.00 54.77 5 PRO B CA 1
ATOM 736 C C . PRO B 1 5 ? 156.516 62.209 370.380 1.00 59.03 5 PRO B C 1
ATOM 737 O O . PRO B 1 5 ? 155.777 62.461 371.340 1.00 62.05 5 PRO B O 1
ATOM 741 N N . LEU B 1 6 ? 156.758 60.961 369.971 1.00 58.43 6 LEU B N 1
ATOM 742 C CA . LEU B 1 6 ? 156.182 59.825 370.684 1.00 57.29 6 LEU B CA 1
ATOM 743 C C . LEU B 1 6 ? 156.697 59.753 372.116 1.00 60.56 6 LEU B C 1
ATOM 744 O O . LEU B 1 6 ? 155.926 59.501 373.049 1.00 58.52 6 LEU B O 1
ATOM 749 N N . TYR B 1 7 ? 158.000 59.973 372.310 1.00 58.41 7 TYR B N 1
ATOM 750 C CA . TYR B 1 7 ? 158.561 59.961 373.655 1.00 44.08 7 TYR B CA 1
ATOM 751 C C . TYR B 1 7 ? 158.122 61.167 374.473 1.00 50.79 7 TYR B C 1
ATOM 752 O O . TYR B 1 7 ? 158.159 61.110 375.706 1.00 64.13 7 TYR B O 1
ATOM 761 N N . LYS B 1 8 ? 157.710 62.255 373.818 1.00 57.33 8 LYS B N 1
ATOM 762 C CA . LYS B 1 8 ? 157.119 63.367 374.553 1.00 49.98 8 LYS B CA 1
ATOM 763 C C . LYS B 1 8 ? 155.741 62.997 375.083 1.00 52.81 8 LYS B C 1
ATOM 764 O O . LYS B 1 8 ? 155.346 63.456 376.161 1.00 57.08 8 LYS B O 1
ATOM 766 N N . LEU B 1 9 ? 155.001 62.171 374.340 1.00 47.96 9 LEU B N 1
ATOM 767 C CA . LEU B 1 9 ? 153.715 61.682 374.823 1.00 45.93 9 LEU B CA 1
ATOM 768 C C . LEU B 1 9 ? 153.892 60.675 375.950 1.00 53.01 9 LEU B C 1
ATOM 769 O O . LEU B 1 9 ? 153.051 60.603 376.854 1.00 64.02 9 LEU B O 1
ATOM 774 N N . LYS B 1 10 ? 154.971 59.888 375.912 1.00 49.15 10 LYS B N 1
ATOM 775 C CA . LYS B 1 10 ? 155.242 58.947 376.993 1.00 50.60 10 LYS B CA 1
ATOM 776 C C . LYS B 1 10 ? 155.535 59.678 378.297 1.00 51.95 10 LYS B C 1
ATOM 777 O O . LYS B 1 10 ? 155.124 59.230 379.374 1.00 62.04 10 LYS B O 1
ATOM 783 N N . ALA B 1 11 ? 156.243 60.807 378.220 1.00 49.99 11 ALA B N 1
ATOM 784 C CA . ALA B 1 11 ? 156.532 61.582 379.421 1.00 50.35 11 ALA B CA 1
ATOM 785 C C . ALA B 1 11 ? 155.276 62.258 379.957 1.00 52.73 11 ALA B C 1
ATOM 786 O O . ALA B 1 11 ? 155.073 62.325 381.175 1.00 60.53 11 ALA B O 1
ATOM 788 N N . GLU B 1 12 ? 154.422 62.765 379.064 1.00 46.47 12 GLU B N 1
ATOM 789 C CA . GLU B 1 12 ? 153.178 63.387 379.503 1.00 52.61 12 GLU B CA 1
ATOM 790 C C . GLU B 1 12 ? 152.233 62.373 380.134 1.00 59.84 12 GLU B C 1
ATOM 791 O O . GLU B 1 12 ? 151.380 62.747 380.948 1.00 66.19 12 GLU B O 1
ATOM 797 N N . PHE B 1 13 ? 152.359 61.095 379.772 1.00 54.93 13 PHE B N 1
ATOM 798 C CA . PHE B 1 13 ? 151.534 60.067 380.398 1.00 55.36 13 PHE B CA 1
ATOM 799 C C . PHE B 1 13 ? 151.896 59.899 381.869 1.00 64.27 13 PHE B C 1
ATOM 800 O O . PHE B 1 13 ? 151.014 59.854 382.734 1.00 76.57 13 PHE B O 1
ATOM 808 N N . PHE B 1 14 ? 153.193 59.806 382.172 1.00 58.58 14 PHE B N 1
ATOM 809 C CA . PHE B 1 14 ? 153.621 59.713 383.564 1.00 60.54 14 PHE B CA 1
ATOM 810 C C . PHE B 1 14 ? 153.454 61.039 384.292 1.00 58.69 14 PHE B C 1
ATOM 811 O O . PHE B 1 14 ? 153.257 61.054 385.513 1.00 55.61 14 PHE B O 1
ATOM 819 N N . LYS B 1 15 ? 153.532 62.157 383.567 1.00 57.00 15 LYS B N 1
ATOM 820 C CA . LYS B 1 15 ? 153.301 63.459 384.183 1.00 58.32 15 LYS B CA 1
ATOM 821 C C . LYS B 1 15 ? 151.865 63.597 384.670 1.00 58.88 15 LYS B C 1
ATOM 822 O O . LYS B 1 15 ? 151.607 64.324 385.637 1.00 65.06 15 LYS B O 1
ATOM 828 N N . THR B 1 16 ? 150.924 62.909 384.019 1.00 59.99 16 THR B N 1
ATOM 829 C CA . THR B 1 16 ? 149.533 62.960 384.452 1.00 63.52 16 THR B CA 1
ATOM 830 C C . THR B 1 16 ? 149.346 62.293 385.811 1.00 61.15 16 THR B C 1
ATOM 831 O O . THR B 1 16 ? 148.480 62.705 386.591 1.00 61.05 16 THR B O 1
ATOM 835 N N . LEU B 1 17 ? 150.171 61.300 386.130 1.00 57.83 17 LEU B N 1
ATOM 836 C CA . LEU B 1 17 ? 150.096 60.598 387.404 1.00 57.46 17 LEU B CA 1
ATOM 837 C C . LEU B 1 17 ? 151.004 61.196 388.471 1.00 57.02 17 LEU B C 1
ATOM 838 O O . LEU B 1 17 ? 151.000 60.711 389.606 1.00 56.65 17 LEU B O 1
ATOM 843 N N . ALA B 1 18 ? 151.785 62.222 388.142 1.00 56.41 18 ALA B N 1
ATOM 844 C CA . ALA B 1 18 ? 152.720 62.814 389.099 1.00 49.00 18 ALA B CA 1
ATOM 845 C C . ALA B 1 18 ? 152.067 63.924 389.918 1.00 49.19 18 ALA B C 1
ATOM 846 O O . ALA B 1 18 ? 152.590 65.031 390.036 1.00 44.04 18 ALA B O 1
ATOM 848 N N . HIS B 1 19 ? 150.901 63.624 390.495 1.00 51.41 19 HIS B N 1
ATOM 849 C CA . HIS B 1 19 ? 150.175 64.558 391.341 1.00 49.31 19 HIS B CA 1
ATOM 850 C C . HIS B 1 19 ? 149.542 63.737 392.458 1.00 50.30 19 HIS B C 1
ATOM 851 O O . HIS B 1 19 ? 148.916 62.697 392.180 1.00 50.86 19 HIS B O 1
ATOM 858 N N . PRO B 1 20 ? 149.686 64.159 393.717 1.00 51.93 20 PRO B N 1
ATOM 859 C CA . PRO B 1 20 ? 149.141 63.349 394.822 1.00 56.92 20 PRO B CA 1
ATOM 860 C C . PRO B 1 20 ? 147.633 63.169 394.764 1.00 59.66 20 PRO B C 1
ATOM 861 O O . PRO B 1 20 ? 147.132 62.087 395.095 1.00 61.84 20 PRO B O 1
ATOM 865 N N . ALA B 1 21 ? 146.893 64.200 394.352 1.00 62.27 21 ALA B N 1
ATOM 866 C CA . ALA B 1 21 ? 145.437 64.091 394.308 1.00 66.56 21 ALA B CA 1
ATOM 867 C C . ALA B 1 21 ? 144.978 63.130 393.219 1.00 60.06 21 ALA B C 1
ATOM 868 O O . ALA B 1 21 ? 144.062 62.330 393.441 1.00 58.35 21 ALA B O 1
ATOM 870 N N . ARG B 1 22 ? 145.604 63.183 392.039 1.00 67.10 22 ARG B N 1
ATOM 871 C CA . ARG B 1 22 ? 145.172 62.310 390.952 1.00 60.94 22 ARG B CA 1
ATOM 872 C C . ARG B 1 22 ? 145.476 60.848 391.251 1.00 54.19 22 ARG B C 1
ATOM 873 O O . ARG B 1 22 ? 144.775 59.959 390.756 1.00 50.83 22 ARG B O 1
ATOM 881 N N . ILE B 1 23 ? 146.508 60.579 392.052 1.00 59.40 23 ILE B N 1
ATOM 882 C CA . ILE B 1 23 ? 146.802 59.200 392.428 1.00 63.28 23 ILE B CA 1
ATOM 883 C C . ILE B 1 23 ? 145.724 58.670 393.365 1.00 70.92 23 ILE B C 1
ATOM 884 O O . ILE B 1 23 ? 145.262 57.531 393.223 1.00 72.50 23 ILE B O 1
ATOM 889 N N . ARG B 1 24 ? 145.298 59.490 394.330 1.00 66.46 24 ARG B N 1
ATOM 890 C CA . ARG B 1 24 ? 144.245 59.076 395.252 1.00 59.76 24 ARG B CA 1
ATOM 891 C C . ARG B 1 24 ? 142.909 58.898 394.542 1.00 51.83 24 ARG B C 1
ATOM 892 O O . ARG B 1 24 ? 142.128 58.012 394.909 1.00 52.50 24 ARG B O 1
ATOM 900 N N . ILE B 1 25 ? 142.630 59.721 393.528 1.00 50.06 25 ILE B N 1
ATOM 901 C CA . ILE B 1 25 ? 141.397 59.566 392.761 1.00 50.17 25 ILE B CA 1
ATOM 902 C C . ILE B 1 25 ? 141.380 58.222 392.046 1.00 49.07 25 ILE B C 1
ATOM 903 O O . ILE B 1 25 ? 140.364 57.517 392.039 1.00 50.02 25 ILE B O 1
ATOM 908 N N . LEU B 1 26 ? 142.509 57.842 391.442 1.00 51.21 26 LEU B N 1
ATOM 909 C CA . LEU B 1 26 ? 142.581 56.569 390.732 1.00 49.03 26 LEU B CA 1
ATOM 910 C C . LEU B 1 26 ? 142.473 55.388 391.689 1.00 58.91 26 LEU B C 1
ATOM 911 O O . LEU B 1 26 ? 141.849 54.372 391.359 1.00 63.16 26 LEU B O 1
ATOM 916 N N . GLU B 1 27 ? 143.076 55.500 392.875 1.00 65.73 27 GLU B N 1
ATOM 917 C CA . GLU B 1 27 ? 143.005 54.414 393.848 1.00 60.39 27 GLU B CA 1
ATOM 918 C C . GLU B 1 27 ? 141.574 54.180 394.316 1.00 57.65 27 GLU B C 1
ATOM 919 O O . GLU B 1 27 ? 141.155 53.032 394.506 1.00 59.50 27 GLU B O 1
ATOM 925 N N . LEU B 1 28 ? 140.807 55.256 394.507 1.00 54.74 28 LEU B N 1
ATOM 926 C CA . LEU B 1 28 ? 139.418 55.106 394.926 1.00 65.29 28 LEU B CA 1
ATOM 927 C C . LEU B 1 28 ? 138.550 54.523 393.818 1.00 70.65 28 LEU B C 1
ATOM 928 O O . LEU B 1 28 ? 137.621 53.758 394.100 1.00 85.01 28 LEU B O 1
ATOM 933 N N . LEU B 1 29 ? 138.835 54.865 392.559 1.00 66.26 29 LEU B N 1
ATOM 934 C CA . LEU B 1 29 ? 138.027 54.357 391.456 1.00 64.18 29 LEU B CA 1
ATOM 935 C C . LEU B 1 29 ? 138.282 52.876 391.199 1.00 63.66 29 LEU B C 1
ATOM 936 O O . LEU B 1 29 ? 137.380 52.167 390.740 1.00 65.78 29 LEU B O 1
ATOM 941 N N . VAL B 1 30 ? 139.494 52.395 391.481 1.00 63.82 30 VAL B N 1
ATOM 942 C CA . VAL B 1 30 ? 139.787 50.976 391.300 1.00 65.64 30 VAL B CA 1
ATOM 943 C C . VAL B 1 30 ? 138.995 50.131 392.292 1.00 76.12 30 VAL B C 1
ATOM 944 O O . VAL B 1 30 ? 138.517 49.041 391.955 1.00 83.03 30 VAL B O 1
ATOM 948 N N . GLU B 1 31 ? 138.832 50.620 393.524 1.00 75.38 31 GLU B N 1
ATOM 949 C CA . GLU B 1 31 ? 138.070 49.870 394.518 1.00 78.58 31 GLU B CA 1
ATOM 950 C C . GLU B 1 31 ? 136.609 49.747 394.103 1.00 82.05 31 GLU B C 1
ATOM 951 O O . GLU B 1 31 ? 136.045 48.646 394.084 1.00 89.87 31 GLU B O 1
ATOM 957 N N . ARG B 1 32 ? 135.986 50.870 393.759 1.00 81.90 32 ARG B N 1
ATOM 958 C CA . ARG B 1 32 ? 134.619 50.905 393.251 1.00 86.72 32 ARG B CA 1
ATOM 959 C C . ARG B 1 32 ? 134.382 52.292 392.666 1.00 83.50 32 ARG B C 1
ATOM 960 O O . ARG B 1 32 ? 135.160 53.222 392.889 1.00 80.42 32 ARG B O 1
ATOM 968 N N . ASP B 1 33 ? 133.298 52.413 391.908 1.00 89.28 33 ASP B N 1
ATOM 969 C CA . ASP B 1 33 ? 132.988 53.660 391.219 1.00 87.60 33 ASP B CA 1
ATOM 970 C C . ASP B 1 33 ? 132.651 54.777 392.202 1.00 87.01 33 ASP B C 1
ATOM 971 O O . ASP B 1 33 ? 131.861 54.588 393.132 1.00 94.79 33 ASP B O 1
ATOM 976 N N . ARG B 1 34 ? 133.258 55.943 391.991 1.00 90.01 34 ARG B N 1
ATOM 977 C CA . ARG B 1 34 ? 133.003 57.144 392.774 1.00 60.77 34 ARG B CA 1
ATOM 978 C C . ARG B 1 34 ? 132.287 58.181 391.920 1.00 60.68 34 ARG B C 1
ATOM 979 O O . ARG B 1 34 ? 132.524 58.288 390.713 1.00 58.53 34 ARG B O 1
ATOM 987 N N . SER B 1 35 ? 131.408 58.947 392.557 1.00 65.07 35 SER B N 1
ATOM 988 C CA . SER B 1 35 ? 130.799 60.096 391.910 1.00 74.13 35 SER B CA 1
ATOM 989 C C . SER B 1 35 ? 131.608 61.354 392.212 1.00 86.34 35 SER B C 1
ATOM 990 O O . SER B 1 35 ? 132.546 61.345 393.012 1.00 89.92 35 SER B O 1
ATOM 993 N N . VAL B 1 36 ? 131.236 62.454 391.553 1.00 84.95 36 VAL B N 1
ATOM 994 C CA . VAL B 1 36 ? 131.966 63.701 391.756 1.00 82.38 36 VAL B CA 1
ATOM 995 C C . VAL B 1 36 ? 131.709 64.256 393.153 1.00 89.28 36 VAL B C 1
ATOM 996 O O . VAL B 1 36 ? 132.575 64.918 393.737 1.00 96.84 36 VAL B O 1
ATOM 1000 N N . GLY B 1 37 ? 130.534 63.991 393.717 1.00 89.74 37 GLY B N 1
ATOM 1001 C CA . GLY B 1 37 ? 130.202 64.432 395.058 1.00 94.68 37 GLY B CA 1
ATOM 1002 C C . GLY B 1 37 ? 130.841 63.579 396.135 1.00 96.60 37 GLY B C 1
ATOM 1003 O O . GLY B 1 37 ? 131.244 64.086 397.186 1.00 99.53 37 GLY B O 1
ATOM 1004 N N . GLU B 1 38 ? 130.927 62.272 395.878 1.00 97.19 38 GLU B N 1
ATOM 1005 C CA . GLU B 1 38 ? 131.547 61.357 396.832 1.00 95.46 38 GLU B CA 1
ATOM 1006 C C . GLU B 1 38 ? 133.035 61.635 396.998 1.00 88.99 38 GLU B C 1
ATOM 1007 O O . GLU B 1 38 ? 133.580 61.458 398.094 1.00 88.90 38 GLU B O 1
ATOM 1013 N N . LEU B 1 39 ? 133.709 62.064 395.928 1.00 88.92 39 LEU B N 1
ATOM 1014 C CA . LEU B 1 39 ? 135.125 62.400 396.029 1.00 86.24 39 LEU B CA 1
ATOM 1015 C C . LEU B 1 39 ? 135.351 63.596 396.947 1.00 96.05 39 LEU B C 1
ATOM 1016 O O . LEU B 1 39 ? 136.362 63.659 397.657 1.00 99.88 39 LEU B O 1
ATOM 1021 N N . LEU B 1 40 ? 134.433 64.566 396.933 1.00 98.33 40 LEU B N 1
ATOM 1022 C CA . LEU B 1 40 ? 134.556 65.699 397.844 1.00 95.77 40 LEU B CA 1
ATOM 1023 C C . LEU B 1 40 ? 134.343 65.286 399.295 1.00 98.75 40 LEU B C 1
ATOM 1024 O O . LEU B 1 40 ? 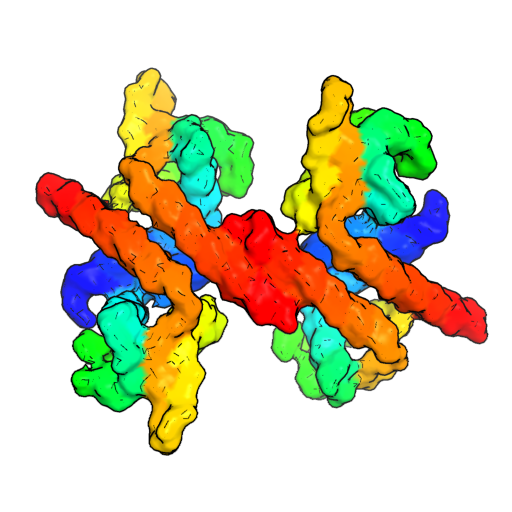134.874 65.933 400.205 1.00 104.62 40 LEU B O 1
ATOM 1029 N N . SER B 1 41 ? 133.577 64.225 399.532 1.00 100.45 41 SER B N 1
ATOM 1030 C CA . SER B 1 41 ? 133.353 63.726 400.884 1.00 105.65 41 SER B CA 1
ATOM 1031 C C . SER B 1 41 ? 134.122 62.431 401.124 1.00 95.21 41 SER B C 1
ATOM 1032 O O . SER B 1 41 ? 133.554 61.341 401.055 1.00 89.35 41 SER B O 1
ATOM 1035 N N . ASP B 1 43 ? 139.339 62.217 400.322 1.00 110.38 43 ASP B N 1
ATOM 1036 C CA . ASP B 1 43 ? 140.669 62.359 400.901 1.00 108.40 43 ASP B CA 1
ATOM 1037 C C . ASP B 1 43 ? 141.488 63.220 399.976 1.00 112.68 43 ASP B C 1
ATOM 1038 O O . ASP B 1 43 ? 142.689 63.420 400.170 1.00 117.30 43 ASP B O 1
ATOM 1043 N N . VAL B 1 44 ? 140.791 63.781 398.985 1.00 120.07 44 VAL B N 1
ATOM 1044 C CA . VAL B 1 44 ? 141.433 64.610 397.970 1.00 106.93 44 VAL B CA 1
ATOM 1045 C C . VAL B 1 44 ? 141.703 66.027 398.438 1.00 115.30 44 VAL B C 1
ATOM 1046 O O . VAL B 1 44 ? 142.150 66.846 397.627 1.00 118.63 44 VAL B O 1
ATOM 1050 N N . GLY B 1 45 ? 141.449 66.333 399.714 1.00 110.95 45 GLY B N 1
ATOM 1051 C CA . GLY B 1 45 ? 141.594 67.648 400.324 1.00 131.51 45 GLY B CA 1
ATOM 1052 C C . GLY B 1 45 ? 142.291 68.743 399.539 1.00 145.09 45 GLY B C 1
ATOM 1053 O O . GLY B 1 45 ? 143.358 69.222 399.936 1.00 140.78 45 GLY B O 1
ATOM 1054 N N . LEU B 1 46 ? 141.693 69.146 398.422 1.00 139.74 46 LEU B N 1
ATOM 1055 C CA . LEU B 1 46 ? 142.218 70.239 397.613 1.00 140.89 46 LEU B CA 1
ATOM 1056 C C . LEU B 1 46 ? 141.086 71.130 397.112 1.00 142.41 46 LEU B C 1
ATOM 1057 O O . LEU B 1 46 ? 139.922 70.726 397.106 1.00 145.52 46 LEU B O 1
ATOM 1062 N N . SER B 1 49 ? 136.407 71.057 392.830 1.00 133.32 49 SER B N 1
ATOM 1063 C CA . SER B 1 49 ? 137.394 72.081 393.151 1.00 131.27 49 SER B CA 1
ATOM 1064 C C . SER B 1 49 ? 138.414 72.161 392.048 1.00 133.71 49 SER B C 1
ATOM 1065 O O . SER B 1 49 ? 138.097 72.412 390.884 1.00 134.82 49 SER B O 1
ATOM 1068 N N . ASN B 1 50 ? 139.661 71.952 392.453 1.00 131.44 50 ASN B N 1
ATOM 1069 C CA . ASN B 1 50 ? 140.656 71.477 391.513 1.00 122.58 50 ASN B CA 1
ATOM 1070 C C . ASN B 1 50 ? 140.201 70.140 390.960 1.00 113.16 50 ASN B C 1
ATOM 1071 O O . ASN B 1 50 ? 140.662 69.718 389.895 1.00 115.19 50 ASN B O 1
ATOM 1076 N N . LEU B 1 51 ? 139.291 69.479 391.686 1.00 143.57 51 LEU B N 1
ATOM 1077 C CA . LEU B 1 51 ? 138.747 68.196 391.270 1.00 94.68 51 LEU B CA 1
ATOM 1078 C C . LEU B 1 51 ? 138.135 68.293 389.883 1.00 86.24 51 LEU B C 1
ATOM 1079 O O . LEU B 1 51 ? 138.287 67.379 389.069 1.00 80.59 51 LEU B O 1
ATOM 1084 N N . SER B 1 52 ? 137.460 69.403 389.579 1.00 91.65 52 SER B N 1
ATOM 1085 C CA . SER B 1 52 ? 136.954 69.574 388.223 1.00 95.41 52 SER B CA 1
ATOM 1086 C C . SER B 1 52 ? 138.108 69.764 387.247 1.00 90.20 52 SER B C 1
ATOM 1087 O O . SER B 1 52 ? 138.051 69.296 386.104 1.00 84.80 52 SER B O 1
ATOM 1090 N N . GLN B 1 53 ? 139.168 70.448 387.687 1.00 91.74 53 GLN B N 1
ATOM 1091 C CA . GLN B 1 53 ? 140.364 70.591 386.864 1.00 90.79 53 GLN B CA 1
ATOM 1092 C C . GLN B 1 53 ? 141.132 69.276 386.778 1.00 88.57 53 GLN B C 1
ATOM 1093 O O . GLN B 1 53 ? 141.552 68.861 385.692 1.00 90.25 53 GLN B O 1
ATOM 1095 N N . GLN B 1 54 ? 141.326 68.606 387.920 1.00 85.31 54 GLN B N 1
ATOM 1096 C CA . GLN B 1 54 ? 142.089 67.360 387.930 1.00 72.68 54 GLN B CA 1
ATOM 1097 C C . GLN B 1 54 ? 141.348 66.239 387.209 1.00 74.20 54 GLN B C 1
ATOM 1098 O O . GLN B 1 54 ? 141.968 65.442 386.495 1.00 64.44 54 GLN B O 1
ATOM 1104 N N . LEU B 1 55 ? 140.026 66.150 387.387 1.00 81.70 55 LEU B N 1
ATOM 1105 C CA . LEU B 1 55 ? 139.265 65.142 386.654 1.00 68.39 55 LEU B CA 1
ATOM 1106 C C . LEU B 1 55 ? 139.277 65.420 385.158 1.00 65.11 55 LEU B C 1
ATOM 1107 O O . LEU B 1 55 ? 139.238 64.483 384.356 1.00 59.70 55 LEU B O 1
ATOM 1112 N N . GLY B 1 56 ? 139.332 66.694 384.764 1.00 69.96 56 GLY B N 1
ATOM 1113 C CA . GLY B 1 56 ? 139.440 67.012 383.352 1.00 69.89 56 GLY B CA 1
ATOM 1114 C C . GLY B 1 56 ? 140.774 66.586 382.767 1.00 76.35 56 GLY B C 1
ATOM 1115 O O . GLY B 1 56 ? 140.846 66.162 381.611 1.00 75.74 56 GLY B O 1
ATOM 1116 N N . VAL B 1 57 ? 141.843 66.687 383.560 1.00 74.46 57 VAL B N 1
ATOM 1117 C CA . VAL B 1 57 ? 143.147 66.214 383.107 1.00 69.77 57 VAL B CA 1
ATOM 1118 C C . VAL B 1 57 ? 143.136 64.699 382.957 1.00 70.12 57 VAL B C 1
ATOM 1119 O O . VAL B 1 57 ? 143.632 64.156 381.962 1.00 70.24 57 VAL B O 1
ATOM 1123 N N . LEU B 1 58 ? 142.569 63.994 383.938 1.00 69.08 58 LEU B N 1
ATOM 1124 C CA . LEU B 1 58 ? 142.493 62.540 383.853 1.00 57.19 58 LEU B CA 1
ATOM 1125 C C . LEU B 1 58 ? 141.507 62.089 382.783 1.00 58.81 58 LEU B C 1
ATOM 1126 O O . LEU B 1 58 ? 141.681 61.016 382.195 1.00 62.48 58 LEU B O 1
ATOM 1131 N N . ARG B 1 59 ? 140.474 62.889 382.511 1.00 57.62 59 ARG B N 1
ATOM 1132 C CA . ARG B 1 59 ? 139.512 62.523 381.476 1.00 54.09 59 ARG B CA 1
ATOM 1133 C C . ARG B 1 59 ? 140.129 62.644 380.088 1.00 59.10 59 ARG B C 1
ATOM 1134 O O . ARG B 1 59 ? 140.009 61.733 379.261 1.00 54.35 59 ARG B O 1
ATOM 1142 N N . ARG B 1 60 ? 140.799 63.766 379.817 1.00 58.88 60 ARG B N 1
ATOM 1143 C CA . ARG B 1 60 ? 141.442 63.960 378.523 1.00 57.10 60 ARG B CA 1
ATOM 1144 C C . ARG B 1 60 ? 142.657 63.061 378.334 1.00 58.46 60 ARG B C 1
ATOM 1145 O O . ARG B 1 60 ? 143.083 62.851 377.194 1.00 68.51 60 ARG B O 1
ATOM 1153 N N . ALA B 1 61 ? 143.225 62.529 379.416 1.00 57.58 61 ALA B N 1
ATOM 1154 C CA . ALA B 1 61 ? 144.342 61.600 379.315 1.00 51.92 61 ALA B CA 1
ATOM 1155 C C . ALA B 1 61 ? 143.900 60.160 379.094 1.00 55.45 61 ALA B C 1
ATOM 1156 O O . ALA B 1 61 ? 144.756 59.290 378.896 1.00 59.05 61 ALA B O 1
ATOM 1158 N N . GLY B 1 62 ? 142.598 59.889 379.124 1.00 51.18 62 GLY B N 1
ATOM 1159 C CA . GLY B 1 62 ? 142.096 58.554 378.868 1.00 44.81 62 GLY B CA 1
ATOM 1160 C C . GLY B 1 62 ? 142.284 57.558 379.987 1.00 53.16 62 GLY B C 1
ATOM 1161 O O . GLY B 1 62 ? 142.262 56.351 379.731 1.00 57.83 62 GLY B O 1
ATOM 1162 N N . VAL B 1 63 ? 142.463 58.018 381.224 1.00 56.15 63 VAL B N 1
ATOM 1163 C CA . VAL B 1 63 ? 142.670 57.111 382.348 1.00 60.26 63 VAL B CA 1
ATOM 1164 C C . VAL B 1 63 ? 141.372 56.965 383.133 1.00 50.46 63 VAL B C 1
ATOM 1165 O O . VAL B 1 63 ? 141.142 55.939 383.783 1.00 48.30 63 VAL B O 1
ATOM 1169 N N . VAL B 1 64 ? 140.516 57.986 383.084 1.00 41.54 64 VAL B N 1
ATOM 1170 C CA . VAL B 1 64 ? 139.215 57.929 383.735 1.00 49.52 64 VAL B CA 1
ATOM 1171 C C . VAL B 1 64 ? 138.138 58.200 382.694 1.00 47.66 64 VAL B C 1
ATOM 1172 O O . VAL B 1 64 ? 138.383 58.805 381.647 1.00 50.50 64 VAL B O 1
ATOM 1176 N N . ALA B 1 65 ? 136.930 57.736 382.997 1.00 44.58 65 ALA B N 1
ATOM 1177 C CA . ALA B 1 65 ? 135.773 57.927 382.137 1.00 45.16 65 ALA B CA 1
ATOM 1178 C C . ALA B 1 65 ? 134.607 58.435 382.969 1.00 47.08 65 ALA B C 1
ATOM 1179 O O . ALA B 1 65 ? 134.437 58.032 384.124 1.00 79.35 65 ALA B O 1
ATOM 1181 N N . ALA B 1 66 ? 133.808 59.319 382.381 1.00 47.64 66 ALA B N 1
ATOM 1182 C CA . ALA B 1 66 ? 132.669 59.909 383.064 1.00 57.76 66 ALA B CA 1
ATOM 1183 C C . ALA B 1 66 ? 131.380 59.503 382.363 1.00 61.74 66 ALA B C 1
ATOM 1184 O O . ALA B 1 66 ? 131.361 59.256 381.154 1.00 74.43 66 ALA B O 1
ATOM 1186 N N . ARG B 1 67 ? 130.300 59.439 383.138 1.00 63.93 67 ARG B N 1
ATOM 1187 C CA . ARG B 1 67 ? 128.989 59.112 382.600 1.00 68.22 67 ARG B CA 1
ATOM 1188 C C . ARG B 1 67 ? 127.927 59.791 383.451 1.00 74.94 67 ARG B C 1
ATOM 1189 O O . ARG B 1 67 ? 128.085 59.940 384.666 1.00 67.12 67 ARG B O 1
ATOM 1197 N N . ARG B 1 68 ? 126.848 60.209 382.799 1.00 74.32 68 ARG B N 1
ATOM 1198 C CA . ARG B 1 68 ? 125.743 60.885 383.465 1.00 76.04 68 ARG B CA 1
ATOM 1199 C C . ARG B 1 68 ? 124.634 59.875 383.733 1.00 95.83 68 ARG B C 1
ATOM 1200 O O . ARG B 1 68 ? 124.149 59.219 382.805 1.00 86.18 68 ARG B O 1
ATOM 1208 N N . ASP B 1 69 ? 124.237 59.753 385.001 1.00 101.49 69 ASP B N 1
ATOM 1209 C CA . ASP B 1 69 ? 123.170 58.844 385.405 1.00 108.34 69 ASP B CA 1
ATOM 1210 C C . ASP B 1 69 ? 121.969 59.591 385.972 1.00 108.21 69 ASP B C 1
ATOM 1211 O O . ASP B 1 69 ? 121.131 58.989 386.652 1.00 110.10 69 ASP B O 1
ATOM 1216 N N . GLY B 1 70 ? 121.868 60.892 385.709 1.00 118.36 70 GLY B N 1
ATOM 1217 C CA . GLY B 1 70 ? 120.758 61.680 386.205 1.00 107.07 70 GLY B CA 1
ATOM 1218 C C . GLY B 1 70 ? 121.183 62.813 387.115 1.00 99.36 70 GLY B C 1
ATOM 1219 O O . GLY B 1 70 ? 121.326 62.623 388.328 1.00 99.09 70 GLY B O 1
ATOM 1220 N N . ASN B 1 71 ? 121.398 63.994 386.536 1.00 104.60 71 ASN B N 1
ATOM 1221 C CA . ASN B 1 71 ? 121.795 65.211 387.241 1.00 103.70 71 ASN B CA 1
ATOM 1222 C C . ASN B 1 71 ? 123.125 65.073 387.972 1.00 95.94 71 ASN B C 1
ATOM 1223 O O . ASN B 1 71 ? 123.496 65.965 388.744 1.00 96.28 71 ASN B O 1
ATOM 1228 N N . ALA B 1 72 ? 123.861 63.991 387.742 1.00 94.54 72 ALA B N 1
ATOM 1229 C CA . ALA B 1 72 ? 125.134 63.769 388.406 1.00 88.36 72 ALA B CA 1
ATOM 1230 C C . ALA B 1 72 ? 126.103 63.162 387.407 1.00 94.35 72 ALA B C 1
ATOM 1231 O O . ALA B 1 72 ? 125.706 62.661 386.352 1.00 95.37 72 ALA B O 1
ATOM 12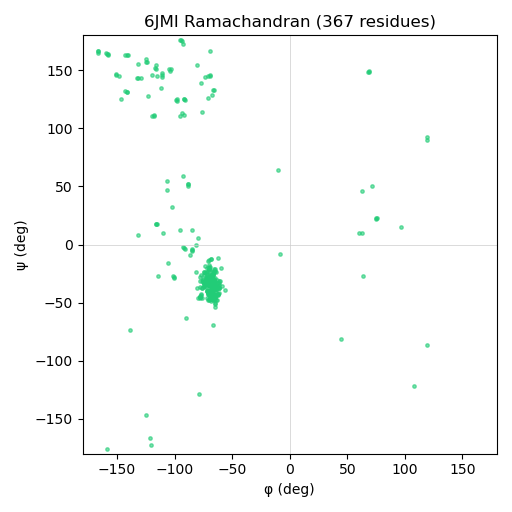33 N N . MET B 1 73 ? 127.387 63.227 387.739 1.00 86.33 73 MET B N 1
ATOM 1234 C CA . MET B 1 73 ? 128.437 62.716 386.867 1.00 78.55 73 MET B CA 1
ATOM 1235 C C . MET B 1 73 ? 129.190 61.613 387.600 1.00 77.34 73 MET B C 1
ATOM 1236 O O . MET B 1 73 ? 129.917 61.883 388.563 1.00 92.18 73 MET B O 1
ATOM 1241 N N . ILE B 1 74 ? 129.023 60.376 387.139 1.00 73.49 74 ILE B N 1
ATOM 1242 C CA . ILE B 1 74 ? 129.683 59.220 387.733 1.00 66.89 74 ILE B CA 1
ATOM 1243 C C . ILE B 1 74 ? 131.002 58.973 387.014 1.00 69.19 74 ILE B C 1
ATOM 1244 O O . ILE B 1 74 ? 131.033 58.814 385.787 1.00 78.92 74 ILE B O 1
ATOM 1249 N N . TYR B 1 75 ? 132.089 58.930 387.775 1.00 62.07 75 TYR B N 1
ATOM 1250 C CA . TYR B 1 75 ? 133.416 58.701 387.228 1.00 52.76 75 TYR B CA 1
ATOM 1251 C C . TYR B 1 75 ? 133.875 57.277 387.517 1.00 56.42 75 TYR B C 1
ATOM 1252 O O . TYR B 1 75 ? 133.509 56.677 388.531 1.00 62.81 75 TYR B O 1
ATOM 1261 N N . SER B 1 76 ? 134.688 56.747 386.609 1.00 58.18 76 SER B N 1
ATOM 1262 C CA . SER B 1 76 ? 135.214 55.395 386.727 1.00 56.15 76 SER B CA 1
ATOM 1263 C C . SER B 1 76 ? 136.459 55.288 385.862 1.00 62.55 76 SER B C 1
ATOM 1264 O O . SER B 1 76 ? 136.714 56.136 385.002 1.00 55.64 76 SER B O 1
ATOM 1267 N N . ILE B 1 77 ? 137.239 54.233 386.103 1.00 63.01 77 ILE B N 1
ATOM 1268 C CA . ILE B 1 77 ? 138.430 53.996 385.298 1.00 51.42 77 ILE B CA 1
ATOM 1269 C C . ILE B 1 77 ? 138.015 53.588 383.891 1.00 54.91 77 ILE B C 1
ATOM 1270 O O . ILE B 1 77 ? 137.003 52.902 383.692 1.00 59.33 77 ILE B O 1
ATOM 1275 N N . ALA B 1 78 ? 138.795 54.019 382.903 1.00 51.07 78 ALA B N 1
ATOM 1276 C CA . ALA B 1 78 ? 138.536 53.701 381.503 1.00 54.69 78 ALA B CA 1
ATOM 1277 C C . ALA B 1 78 ? 139.323 52.450 381.130 1.00 64.02 78 ALA B C 1
ATOM 1278 O O . ALA B 1 78 ? 140.558 52.472 381.107 1.00 82.63 78 ALA B O 1
ATOM 1280 N N . ALA B 1 79 ? 138.602 51.354 380.851 1.00 54.91 79 ALA B N 1
ATOM 1281 C CA . ALA B 1 79 ? 139.146 50.053 380.466 1.00 54.77 79 ALA B CA 1
ATOM 1282 C C . ALA B 1 79 ? 139.870 49.390 381.633 1.00 53.38 79 ALA B C 1
ATOM 1283 O O . ALA B 1 79 ? 140.426 50.078 382.498 1.00 51.83 79 ALA B O 1
ATOM 1285 N N . PRO B 1 80 ? 139.882 48.054 381.695 1.00 56.34 80 PRO B N 1
ATOM 1286 C CA . PRO B 1 80 ? 140.534 47.375 382.826 1.00 60.53 80 PRO B CA 1
ATOM 1287 C C . PRO B 1 80 ? 142.046 47.528 382.851 1.00 59.73 80 PRO B C 1
ATOM 1288 O O . PRO B 1 80 ? 142.660 47.198 383.874 1.00 71.04 80 PRO B O 1
ATOM 1292 N N . ASP B 1 81 ? 142.669 48.005 381.769 1.00 57.78 81 ASP B N 1
ATOM 1293 C CA . ASP B 1 81 ? 144.118 48.166 381.763 1.00 57.00 81 ASP B CA 1
ATOM 1294 C C . ASP B 1 81 ? 144.585 49.219 382.761 1.00 52.19 81 ASP B C 1
ATOM 1295 O O . ASP B 1 81 ? 145.754 49.202 383.159 1.00 50.14 81 ASP B O 1
ATOM 1300 N N . ILE B 1 82 ? 143.700 50.132 383.173 1.00 50.50 82 ILE B N 1
ATOM 1301 C CA . ILE B 1 82 ? 144.060 51.107 384.197 1.00 52.87 82 ILE B CA 1
ATOM 1302 C C . ILE B 1 82 ? 144.222 50.418 385.545 1.00 52.24 82 ILE B C 1
ATOM 1303 O O . ILE B 1 82 ? 145.159 50.709 386.298 1.00 58.90 82 ILE B O 1
ATOM 1308 N N . ALA B 1 83 ? 143.311 49.499 385.874 1.00 46.35 83 ALA B N 1
ATOM 1309 C CA . ALA B 1 83 ? 143.486 48.686 387.071 1.00 49.21 83 ALA B CA 1
ATOM 1310 C C . ALA B 1 83 ? 144.749 47.845 386.976 1.00 61.46 83 ALA B C 1
ATOM 1311 O O . ALA B 1 83 ? 145.384 47.556 387.996 1.00 78.23 83 ALA B O 1
ATOM 1313 N N . GLU B 1 84 ? 145.127 47.441 385.761 1.00 56.33 84 GLU B N 1
ATOM 1314 C CA . GLU B 1 84 ? 146.382 46.721 385.577 1.00 56.50 84 GLU B CA 1
ATOM 1315 C C . GLU B 1 84 ? 147.578 47.638 385.797 1.00 51.78 84 GLU B C 1
ATOM 1316 O O . GLU B 1 84 ? 148.617 47.205 386.310 1.00 52.23 84 GLU B O 1
ATOM 1322 N N . LEU B 1 85 ? 147.448 48.910 385.414 1.00 50.22 85 LEU B N 1
ATOM 1323 C CA . LEU B 1 85 ? 148.542 49.861 385.582 1.00 49.45 85 LEU B CA 1
ATOM 1324 C C . LEU B 1 85 ? 148.806 50.159 387.054 1.00 56.18 85 LEU B C 1
ATOM 1325 O O . LEU B 1 85 ? 149.960 50.159 387.499 1.00 46.12 85 LEU B O 1
ATOM 1330 N N . LEU B 1 86 ? 147.748 50.431 387.822 1.00 57.56 86 LEU B N 1
ATOM 1331 C CA . LEU B 1 86 ? 147.923 50.738 389.238 1.00 55.73 86 LEU B CA 1
ATOM 1332 C C . LEU B 1 86 ? 148.382 49.523 390.031 1.00 56.84 86 LEU B C 1
ATOM 1333 O O . LEU B 1 86 ? 149.069 49.675 391.047 1.00 56.31 86 LEU B O 1
ATOM 1338 N N . ALA B 1 87 ? 148.012 48.318 389.593 1.00 60.05 87 ALA B N 1
ATOM 1339 C CA . ALA B 1 87 ? 148.469 47.119 390.285 1.00 48.90 87 ALA B CA 1
ATOM 1340 C C . ALA B 1 87 ? 149.980 46.973 390.181 1.00 53.09 87 ALA B C 1
ATOM 1341 O O . ALA B 1 87 ? 150.652 46.654 391.169 1.00 51.85 87 ALA B O 1
ATOM 1343 N N . VAL B 1 88 ? 150.535 47.211 388.991 1.00 59.26 88 VAL B N 1
ATOM 1344 C CA . VAL B 1 88 ? 151.981 47.143 388.827 1.00 54.40 88 VAL B CA 1
ATOM 1345 C C . VAL B 1 88 ? 152.654 48.384 389.404 1.00 52.13 88 VAL B C 1
ATOM 1346 O O . VAL B 1 88 ? 153.782 48.306 389.905 1.00 56.29 88 VAL B O 1
ATOM 1350 N N . ALA B 1 89 ? 151.980 49.537 389.361 1.00 50.94 89 ALA B N 1
ATOM 1351 C CA . ALA B 1 89 ? 152.563 50.760 389.904 1.00 49.75 89 ALA B CA 1
ATOM 1352 C C . ALA B 1 89 ? 152.750 50.664 391.413 1.00 60.01 89 ALA B C 1
ATOM 1353 O O . ALA B 1 89 ? 153.807 51.025 391.943 1.00 55.97 89 ALA B O 1
ATOM 1355 N N . ARG B 1 90 ? 151.731 50.177 392.125 1.00 58.49 90 ARG B N 1
ATOM 1356 C CA . ARG B 1 90 ? 151.855 50.019 393.569 1.00 64.17 90 ARG B CA 1
ATOM 1357 C C . ARG B 1 90 ? 152.776 48.867 393.946 1.00 62.80 90 ARG B C 1
ATOM 1358 O O . ARG B 1 90 ? 153.327 48.868 395.052 1.00 65.86 90 ARG B O 1
ATO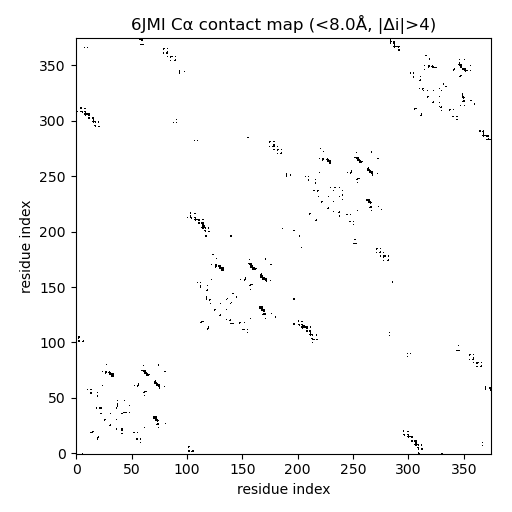M 1366 N N . LYS B 1 91 ? 152.951 47.883 393.061 1.00 60.39 91 LYS B N 1
ATOM 1367 C CA . LYS B 1 91 ? 153.944 46.844 393.313 1.00 58.44 91 LYS B CA 1
ATOM 1368 C C . LYS B 1 91 ? 155.354 47.417 393.246 1.00 54.86 91 LYS B C 1
ATOM 1369 O O . LYS B 1 91 ? 156.210 47.078 394.072 1.00 57.14 91 LYS B O 1
ATOM 1371 N N . VAL B 1 92 ? 155.613 48.288 392.268 1.00 54.24 92 VAL B N 1
ATOM 1372 C CA . VAL B 1 92 ? 156.912 48.948 392.181 1.00 59.05 92 VAL B CA 1
ATOM 1373 C C . VAL B 1 92 ? 157.080 49.947 393.319 1.00 62.59 92 VAL B C 1
ATOM 1374 O O . VAL B 1 92 ? 158.161 50.057 393.912 1.00 61.89 92 VAL B O 1
ATOM 1378 N N . LEU B 1 93 ? 156.016 50.684 393.650 1.00 60.70 93 LEU B N 1
ATOM 1379 C CA . LEU B 1 93 ? 156.102 51.663 394.728 1.00 62.55 93 LEU B CA 1
ATOM 1380 C C . LEU B 1 93 ? 156.338 50.996 396.076 1.00 57.61 93 LEU B C 1
ATOM 1381 O O . LEU B 1 93 ? 157.010 51.570 396.939 1.00 55.26 93 LEU B O 1
ATOM 1386 N N . ALA B 1 94 ? 155.796 49.793 396.276 1.00 57.44 94 ALA B N 1
ATOM 1387 C CA . ALA B 1 94 ? 156.044 49.078 397.522 1.00 62.12 94 ALA B CA 1
ATOM 1388 C C . ALA B 1 94 ? 157.500 48.647 397.640 1.00 68.34 94 ALA B C 1
ATOM 1389 O O . ALA B 1 94 ? 158.035 48.574 398.751 1.00 79.65 94 ALA B O 1
ATOM 1391 N N . ARG B 1 95 ? 158.155 48.360 396.512 1.00 63.93 95 ARG B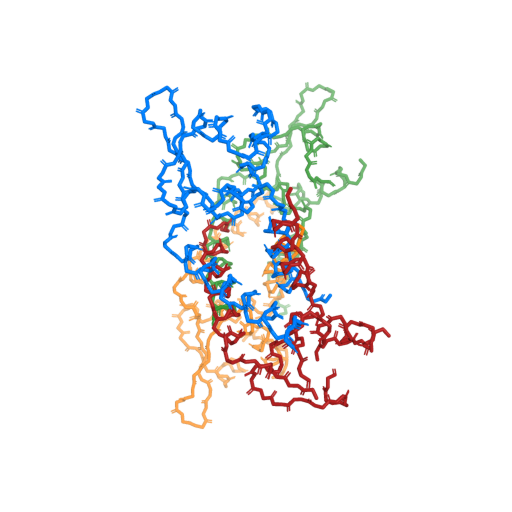 N 1
ATOM 1392 C CA . ARG B 1 95 ? 159.554 47.948 396.548 1.00 59.85 95 ARG B CA 1
ATOM 1393 C C . ARG B 1 95 ? 160.487 49.136 396.746 1.00 58.98 95 ARG B C 1
ATOM 1394 O O . ARG B 1 95 ? 161.432 49.062 397.540 1.00 57.13 95 ARG B O 1
ATOM 1402 N N . VAL B 1 96 ? 160.239 50.236 396.031 1.00 59.32 96 VAL B N 1
ATOM 1403 C CA . VAL B 1 96 ? 161.125 51.393 396.114 1.00 58.12 96 VAL B CA 1
ATOM 1404 C C . VAL B 1 96 ? 161.057 52.026 397.497 1.00 63.77 96 VAL B C 1
ATOM 1405 O O . VAL B 1 96 ? 162.078 52.447 398.052 1.00 73.44 96 VAL B O 1
ATOM 1409 N N . LEU B 1 97 ? 159.861 52.087 398.084 1.00 65.31 97 LEU B N 1
ATOM 1410 C CA . LEU B 1 97 ? 159.721 52.687 399.407 1.00 67.29 97 LEU B CA 1
ATOM 1411 C C . LEU B 1 97 ? 160.262 51.775 400.500 1.00 68.22 97 LEU B C 1
ATOM 1412 O O . LEU B 1 97 ? 160.792 52.264 401.504 1.00 71.16 97 LEU B O 1
ATOM 1417 N N . SER B 1 98 ? 160.142 50.456 400.328 1.00 68.13 98 SER B N 1
ATOM 1418 C CA . SER B 1 98 ? 160.680 49.536 401.326 1.00 71.31 98 SER B CA 1
ATOM 1419 C C . SER B 1 98 ? 162.202 49.576 401.351 1.00 81.71 98 SER B C 1
ATOM 1420 O O . SER B 1 98 ? 162.812 49.575 402.427 1.00 93.85 98 SER B O 1
ATOM 1423 N N . ASP B 1 99 ? 162.835 49.611 400.176 1.00 78.88 99 ASP B N 1
ATOM 1424 C CA . ASP B 1 99 ? 164.290 49.678 400.112 1.00 76.98 99 ASP B CA 1
ATOM 1425 C C . ASP B 1 99 ? 164.822 51.060 400.465 1.00 68.30 99 ASP B C 1
ATOM 1426 O O . ASP B 1 99 ? 165.979 51.177 400.883 1.00 68.49 99 ASP B O 1
ATOM 1431 N N . ARG B 1 100 ? 164.006 52.105 400.310 1.00 67.36 100 ARG B N 1
ATOM 1432 C CA . ARG B 1 100 ? 164.464 53.456 400.621 1.00 60.76 100 ARG B CA 1
ATOM 1433 C C . ARG B 1 100 ? 164.545 53.680 402.126 1.00 65.13 100 ARG B C 1
ATOM 1434 O O . ARG B 1 100 ? 165.441 54.385 402.606 1.00 73.47 100 ARG B O 1
ATOM 1442 N N . VAL B 1 101 ? 163.622 53.090 402.886 1.00 61.70 101 VAL B N 1
ATOM 1443 C CA . VAL B 1 101 ? 163.634 53.253 404.336 1.00 65.68 101 VAL B CA 1
ATOM 1444 C C . VAL B 1 101 ? 164.700 52.369 404.973 1.00 77.37 101 VAL B C 1
ATOM 1445 O O . VAL B 1 101 ? 165.464 52.816 405.836 1.00 80.18 101 VAL B O 1
ATOM 1449 N N . ALA B 1 102 ? 164.771 51.108 404.557 1.00 77.79 102 ALA B N 1
ATOM 1450 C CA . ALA B 1 102 ? 165.749 50.177 405.106 1.00 77.67 102 ALA B CA 1
ATOM 1451 C C . ALA B 1 102 ? 167.156 50.499 404.611 1.00 78.47 102 ALA B C 1
ATOM 1452 O O . ALA B 1 102 ? 167.334 51.296 403.690 1.00 73.15 102 ALA B O 1
ATOM 1454 N N . SER C 1 3 ? 147.395 65.476 400.453 1.00 116.13 3 SER C N 1
ATOM 1455 C CA . SER C 1 3 ? 148.273 66.299 401.277 1.00 117.62 3 SER C CA 1
ATOM 1456 C C . SER C 1 3 ? 149.148 65.436 402.179 1.00 109.30 3 SER C C 1
ATOM 1457 O O . SER C 1 3 ? 150.007 65.945 402.899 1.00 108.84 3 SER C O 1
ATOM 1460 N N . GLU C 1 4 ? 148.924 64.127 402.134 1.00 130.89 4 GLU C N 1
ATOM 1461 C CA . GLU C 1 4 ? 149.699 63.217 402.961 1.00 95.71 4 GLU C CA 1
ATOM 1462 C C . GLU C 1 4 ? 151.117 63.082 402.406 1.00 88.46 4 GLU C C 1
ATOM 1463 O O . GLU C 1 4 ? 151.313 63.108 401.186 1.00 97.57 4 GLU C O 1
ATOM 1469 N N . PRO C 1 5 ? 152.124 62.945 403.275 1.00 83.97 5 PRO C N 1
ATOM 1470 C CA . PRO C 1 5 ? 153.505 62.807 402.779 1.00 78.05 5 PRO C CA 1
ATOM 1471 C C . PRO C 1 5 ? 153.732 61.577 401.917 1.00 74.35 5 PRO C C 1
ATOM 1472 O O . PRO C 1 5 ? 154.535 61.629 400.977 1.00 67.36 5 PRO C O 1
ATOM 1476 N N . LEU C 1 6 ? 153.057 60.464 402.218 1.00 74.18 6 LEU C N 1
ATOM 1477 C CA . LEU C 1 6 ? 153.240 59.251 401.426 1.00 67.45 6 LEU C CA 1
ATOM 1478 C C . LEU C 1 6 ? 152.840 59.472 399.972 1.00 67.29 6 LEU C C 1
ATOM 1479 O O . LEU C 1 6 ? 153.530 59.012 399.054 1.00 72.64 6 LEU C O 1
ATOM 1484 N N . TYR C 1 7 ? 151.728 60.172 399.741 1.00 68.35 7 TYR C N 1
ATOM 1485 C CA . TYR C 1 7 ? 151.303 60.464 398.377 1.00 64.61 7 TYR C CA 1
ATOM 1486 C C . TYR C 1 7 ? 152.209 61.475 397.688 1.00 62.58 7 TYR C C 1
ATOM 1487 O O . TYR C 1 7 ? 152.226 61.530 396.454 1.00 71.67 7 TYR C O 1
ATOM 1496 N N . LYS C 1 8 ? 152.959 62.275 398.449 1.00 64.84 8 LYS C N 1
ATOM 1497 C CA . LYS C 1 8 ? 153.940 63.161 397.832 1.00 58.28 8 LYS C CA 1
ATOM 1498 C C . LYS C 1 8 ? 155.117 62.381 397.261 1.00 59.61 8 LYS C C 1
ATOM 1499 O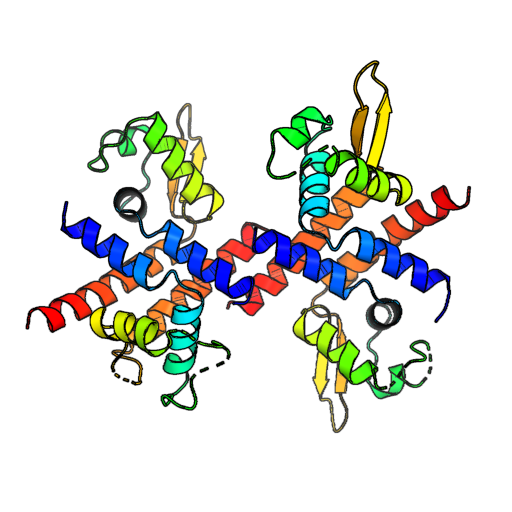 O . LYS C 1 8 ? 155.678 62.775 396.232 1.00 56.30 8 LYS C O 1
ATOM 1501 N N . LEU C 1 9 ? 155.501 61.276 397.904 1.00 59.80 9 LEU C N 1
ATOM 1502 C CA . LEU C 1 9 ? 156.563 60.437 397.359 1.00 58.99 9 LEU C CA 1
ATOM 1503 C C . LEU C 1 9 ? 156.100 59.684 396.119 1.00 62.49 9 LEU C C 1
ATOM 1504 O O . LEU C 1 9 ? 156.899 59.447 395.206 1.00 66.29 9 LEU C O 1
ATOM 1509 N N . LYS C 1 10 ? 154.823 59.297 396.071 1.00 64.86 10 LYS C N 1
ATOM 1510 C CA . LYS C 1 10 ? 154.296 58.633 394.884 1.00 64.81 10 LYS C CA 1
ATOM 1511 C C . LYS C 1 10 ? 154.288 59.574 393.686 1.00 56.69 10 LYS C C 1
ATOM 1512 O O . LYS C 1 10 ? 154.569 59.155 392.557 1.00 57.05 10 LYS C O 1
ATOM 1518 N N . ALA C 1 11 ? 153.966 60.850 393.912 1.00 49.52 11 ALA C N 1
ATOM 1519 C CA . ALA C 1 11 ? 153.964 61.817 392.820 1.00 57.64 11 ALA C CA 1
ATOM 1520 C C . ALA C 1 11 ? 155.380 62.145 392.362 1.00 60.88 11 ALA C C 1
ATOM 1521 O O . ALA C 1 11 ? 155.631 62.285 391.159 1.00 55.67 11 ALA C O 1
ATOM 1523 N N . GLU C 1 12 ? 156.319 62.275 393.304 1.00 63.27 12 GLU C N 1
ATOM 1524 C CA . GLU C 1 12 ? 157.701 62.553 392.927 1.00 66.49 12 GLU C CA 1
ATOM 1525 C C . GLU C 1 12 ? 158.329 61.381 392.185 1.00 64.69 12 GLU C C 1
ATOM 1526 O O . GLU C 1 12 ? 159.254 61.579 391.389 1.00 65.04 12 GLU C O 1
ATOM 1532 N N . PHE C 1 13 ? 157.846 60.162 392.429 1.00 64.26 13 PHE C N 1
ATOM 1533 C CA . PHE C 1 13 ? 158.347 59.007 391.692 1.00 64.51 13 PHE C CA 1
ATOM 1534 C C . PHE C 1 13 ? 157.943 59.080 390.226 1.00 67.38 13 PHE C C 1
ATOM 1535 O O . PHE C 1 13 ? 158.767 58.860 389.331 1.00 78.94 13 PHE C O 1
ATOM 1543 N N . PHE C 1 14 ? 156.671 59.388 389.962 1.00 59.23 14 PHE C N 1
ATOM 1544 C CA . PHE C 1 14 ? 156.215 59.524 388.584 1.00 51.04 14 PHE C CA 1
ATOM 1545 C C . PHE C 1 14 ? 156.750 60.797 387.940 1.00 59.06 14 PHE C C 1
ATOM 1546 O O . PHE C 1 14 ? 156.936 60.838 386.718 1.00 65.88 14 PHE C O 1
ATOM 1554 N N . LYS C 1 15 ? 156.999 61.842 388.735 1.00 64.04 15 LYS C N 1
ATOM 1555 C CA . LYS C 1 15 ? 157.605 63.052 388.189 1.00 67.29 15 LYS C CA 1
ATOM 1556 C C . LYS C 1 15 ? 159.023 62.784 387.706 1.00 68.95 15 LYS C C 1
ATOM 1557 O O . LYS C 1 15 ? 159.487 63.421 386.753 1.00 74.09 15 LYS C O 1
ATOM 1563 N N . THR C 1 16 ? 159.718 61.842 388.348 1.00 72.19 16 THR C N 1
ATOM 1564 C CA . THR C 1 16 ? 161.056 61.464 387.911 1.00 72.29 16 THR C CA 1
ATOM 1565 C C . THR C 1 16 ? 161.009 60.750 386.566 1.00 66.67 16 THR C C 1
ATOM 1566 O O . THR C 1 16 ? 161.964 60.828 385.784 1.00 53.03 16 THR C O 1
ATOM 1570 N N . LEU C 1 17 ? 159.897 60.086 386.264 1.00 62.36 17 LEU C N 1
ATOM 1571 C CA . LEU C 1 17 ? 159.733 59.351 385.019 1.00 61.02 17 LEU C CA 1
ATOM 1572 C C . LEU C 1 17 ? 159.122 60.192 383.905 1.00 62.17 17 LEU C C 1
ATOM 1573 O O . LEU C 1 17 ? 159.006 59.705 382.776 1.00 53.98 17 LEU C O 1
ATOM 1578 N N . ALA C 1 18 ? 158.743 61.436 384.186 1.00 67.81 18 ALA C N 1
ATOM 1579 C CA . ALA C 1 18 ? 158.083 62.299 383.206 1.00 61.39 18 ALA C CA 1
ATOM 1580 C C . ALA C 1 18 ? 159.085 63.092 382.371 1.00 62.15 18 ALA C C 1
ATOM 1581 O O . ALA C 1 18 ? 158.996 64.313 382.255 1.00 61.56 18 ALA C O 1
ATOM 1583 N N . HIS C 1 19 ? 160.054 62.395 381.773 1.00 64.95 19 HIS C N 1
ATOM 1584 C CA . HIS C 1 19 ? 161.058 63.034 380.932 1.00 61.08 19 HIS C CA 1
ATOM 1585 C C . HIS C 1 19 ? 161.348 62.121 379.745 1.00 65.68 19 HIS C C 1
ATOM 1586 O O . HIS C 1 19 ? 161.568 60.911 379.937 1.00 73.02 19 HIS C O 1
ATOM 1593 N N . PRO C 1 20 ? 161.347 62.656 378.520 1.00 59.38 20 PRO C N 1
ATOM 1594 C CA . PRO C 1 20 ? 161.550 61.789 377.345 1.00 51.66 20 PRO C CA 1
ATOM 1595 C C . PRO C 1 20 ? 162.889 61.075 377.338 1.00 58.38 20 PRO C C 1
ATOM 1596 O O . PRO C 1 20 ? 162.966 59.916 376.909 1.00 68.87 20 PRO C O 1
ATOM 1600 N N . ALA C 1 21 ? 163.953 61.735 377.798 1.00 56.37 21 ALA C N 1
ATOM 1601 C CA . ALA C 1 21 ? 165.268 61.104 377.797 1.00 51.96 21 ALA C CA 1
ATOM 1602 C C . ALA C 1 21 ? 165.335 59.961 378.801 1.00 54.00 21 ALA C C 1
ATOM 1603 O O . ALA C 1 21 ? 165.917 58.908 378.514 1.00 51.89 21 ALA C O 1
ATOM 1605 N N . ARG C 1 22 ? 164.746 60.149 379.985 1.00 61.63 22 ARG C N 1
ATOM 1606 C CA . ARG C 1 22 ? 164.809 59.121 381.018 1.00 58.40 22 ARG C CA 1
ATOM 1607 C C . ARG C 1 22 ? 163.993 57.888 380.647 1.00 56.79 22 ARG C C 1
ATOM 1608 O O . ARG C 1 22 ? 164.330 56.776 381.068 1.00 64.82 22 ARG C O 1
ATOM 1616 N N . ILE C 1 23 ? 162.926 58.059 379.864 1.00 48.39 23 ILE C N 1
ATOM 1617 C CA . ILE C 1 23 ? 162.123 56.914 379.447 1.00 48.94 23 ILE C CA 1
ATOM 1618 C C . ILE C 1 23 ? 162.887 56.059 378.443 1.00 56.36 23 ILE C C 1
ATOM 1619 O O . ILE C 1 23 ? 162.857 54.824 378.509 1.00 69.39 23 ILE C O 1
ATOM 1624 N N . ARG C 1 24 ? 163.585 56.697 377.499 1.00 55.05 24 ARG C N 1
ATOM 1625 C CA . ARG C 1 24 ? 164.363 55.944 376.521 1.00 54.76 24 ARG C CA 1
ATOM 1626 C C . ARG C 1 24 ? 165.510 55.188 377.180 1.00 53.17 24 ARG C C 1
ATOM 1627 O O . ARG C 1 24 ? 165.863 54.089 376.735 1.00 56.91 24 ARG C O 1
ATOM 1635 N N . ILE C 1 25 ? 166.098 55.753 378.237 1.00 47.60 25 ILE C N 1
ATOM 1636 C CA . ILE C 1 25 ? 167.146 55.048 378.969 1.00 52.34 25 ILE C CA 1
ATOM 1637 C C . ILE C 1 25 ? 166.594 53.770 379.585 1.00 50.27 25 ILE C C 1
ATOM 1638 O O . ILE C 1 25 ? 167.235 52.712 379.538 1.00 55.05 25 ILE C O 1
ATOM 1643 N N . LEU C 1 26 ? 165.392 53.843 380.162 1.00 50.98 26 LEU C N 1
ATOM 1644 C CA . LEU C 1 26 ? 164.792 52.664 380.778 1.00 58.95 26 LEU C CA 1
ATOM 1645 C C . LEU C 1 26 ? 164.449 51.605 379.738 1.00 57.71 26 LEU C C 1
ATOM 1646 O O . LEU C 1 26 ? 164.596 50.405 379.997 1.00 62.80 26 LEU C O 1
ATOM 1651 N N . GLU C 1 27 ? 163.987 52.027 378.557 1.00 58.07 27 GLU C N 1
ATOM 1652 C CA . GLU C 1 27 ? 163.649 51.066 377.511 1.00 60.68 27 GLU C CA 1
ATOM 1653 C C . GLU C 1 27 ? 164.878 50.293 377.052 1.00 65.13 27 GLU C C 1
ATOM 1654 O O . GLU C 1 27 ? 164.799 49.088 376.783 1.00 73.80 27 GLU C O 1
ATOM 1660 N N . LEU C 1 28 ? 166.025 50.968 376.954 1.00 61.61 28 LEU C N 1
ATOM 1661 C CA . LEU C 1 28 ? 167.251 50.283 376.559 1.00 67.77 28 LEU C CA 1
ATOM 1662 C C . LEU C 1 28 ? 167.738 49.336 377.649 1.00 69.47 28 LEU C C 1
ATOM 1663 O O . LEU C 1 28 ? 168.279 48.268 377.343 1.00 79.27 28 LEU C O 1
ATOM 1668 N N . LEU C 1 29 ? 167.546 49.701 378.918 1.00 63.51 29 LEU C N 1
ATOM 1669 C CA . LEU C 1 29 ? 167.998 48.849 380.012 1.00 66.25 29 LEU C CA 1
ATOM 1670 C C . LEU C 1 29 ? 167.138 47.599 380.148 1.00 75.81 29 LEU C C 1
ATOM 1671 O O . LEU C 1 29 ? 167.630 46.557 380.597 1.00 84.09 29 LEU C O 1
ATOM 1676 N N . VAL C 1 30 ? 165.858 47.681 379.775 1.00 71.85 30 VAL C N 1
ATOM 1677 C CA . VAL C 1 30 ? 164.989 46.510 379.845 1.00 68.76 30 VAL C CA 1
ATOM 1678 C C . VAL C 1 30 ? 165.437 45.447 378.847 1.00 76.22 30 VAL C C 1
ATOM 1679 O O . VAL C 1 30 ? 165.402 44.246 379.142 1.00 79.29 30 VAL C O 1
ATOM 1683 N N . GLU C 1 31 ? 165.877 45.868 377.659 1.00 77.01 31 GLU C N 1
ATOM 1684 C CA . GLU C 1 31 ? 166.331 44.907 376.657 1.00 74.25 31 GLU C CA 1
ATOM 1685 C C . GLU C 1 31 ? 167.582 44.174 377.126 1.00 70.29 31 GLU C C 1
ATOM 1686 O O . GLU C 1 31 ? 167.639 42.939 377.095 1.00 70.98 31 GLU C O 1
ATOM 1688 N N . ARG C 1 32 ? 168.589 44.919 377.571 1.00 61.34 32 ARG C N 1
ATOM 1689 C CA . ARG C 1 32 ? 169.815 44.352 378.120 1.00 75.97 32 ARG C CA 1
ATOM 1690 C C . ARG C 1 32 ? 170.573 45.471 378.824 1.00 73.73 32 ARG C C 1
ATOM 1691 O O . ARG C 1 32 ? 170.266 46.655 378.660 1.00 74.07 32 ARG C O 1
ATOM 1699 N N . ASP C 1 33 ? 171.568 45.077 379.613 1.00 74.23 33 ASP C N 1
ATOM 1700 C CA . ASP C 1 33 ? 172.336 46.027 380.409 1.00 74.45 33 ASP C CA 1
ATOM 1701 C C . ASP C 1 33 ? 173.145 46.963 379.517 1.00 76.74 33 ASP C C 1
ATOM 1702 O O . ASP C 1 33 ? 173.818 46.521 378.581 1.00 93.11 33 ASP C O 1
ATOM 1707 N N . ARG C 1 34 ? 173.077 48.261 379.810 1.00 71.85 34 ARG C N 1
ATOM 1708 C CA . ARG C 1 34 ? 173.830 49.276 379.087 1.00 67.68 34 ARG C CA 1
ATOM 1709 C C . ARG C 1 34 ? 174.912 49.878 379.972 1.00 61.24 34 ARG C C 1
ATOM 1710 O O . ARG C 1 34 ? 174.722 50.048 381.180 1.00 73.51 34 ARG C O 1
ATOM 1718 N N . SER C 1 35 ? 176.046 50.197 379.356 1.00 62.74 35 SER C N 1
ATOM 1719 C CA . SER C 1 35 ? 177.098 50.975 379.984 1.00 63.59 35 SER C CA 1
ATOM 1720 C C . SER C 1 35 ? 176.913 52.447 379.620 1.00 81.66 35 SER C C 1
ATOM 1721 O O . SER C 1 35 ? 176.027 52.812 378.842 1.00 82.12 35 SER C O 1
ATOM 1724 N N . VAL C 1 36 ? 177.756 53.312 380.189 1.00 75.75 36 VAL C N 1
ATOM 1725 C CA . VAL C 1 36 ? 177.626 54.739 379.912 1.00 76.59 36 VAL C CA 1
ATOM 1726 C C . VAL C 1 36 ? 177.964 55.039 378.455 1.00 80.23 36 VAL C C 1
ATOM 1727 O O . VAL C 1 36 ? 177.428 55.986 377.869 1.00 84.83 36 VAL C O 1
ATOM 1731 N N . GLY C 1 37 ? 178.828 54.236 377.842 1.00 78.37 37 GLY C N 1
ATOM 1732 C CA . GLY C 1 37 ? 179.192 54.435 376.453 1.00 73.92 37 GLY C CA 1
ATOM 1733 C C . GLY C 1 37 ? 178.132 53.981 375.473 1.00 78.41 37 GLY C C 1
ATOM 1734 O O . GLY C 1 37 ? 177.931 54.625 374.438 1.00 81.97 37 GLY C O 1
ATOM 1735 N N . GLU C 1 38 ? 177.447 52.873 375.776 1.00 79.90 38 GLU C N 1
ATOM 1736 C CA . GLU C 1 38 ? 176.368 52.426 374.899 1.00 74.73 38 GLU C CA 1
ATOM 1737 C C . GLU C 1 38 ? 175.213 53.418 374.907 1.00 77.17 38 GLU C C 1
ATOM 1738 O O . GLU C 1 38 ? 174.568 53.634 373.875 1.00 80.51 38 GLU C O 1
ATOM 1744 N N . LEU C 1 39 ? 174.926 54.018 376.066 1.00 76.70 39 LEU C N 1
ATOM 1745 C CA . LEU C 1 39 ? 173.896 55.051 376.120 1.00 79.13 39 LEU C CA 1
ATOM 1746 C C . LEU C 1 39 ? 174.326 56.293 375.350 1.00 85.58 39 LEU C C 1
ATOM 1747 O O . LEU C 1 39 ? 173.499 56.945 374.701 1.00 88.21 39 LEU C O 1
ATOM 1752 N N . LEU C 1 40 ? 175.617 56.629 375.404 1.00 81.02 40 LEU C N 1
ATOM 1753 C CA . LEU C 1 40 ? 176.141 57.753 374.636 1.00 80.32 40 LEU C CA 1
ATOM 1754 C C . LEU C 1 40 ? 176.088 57.500 373.137 1.00 79.24 40 LEU C C 1
ATOM 1755 O O . LEU C 1 40 ? 176.080 58.459 372.358 1.00 83.79 40 LEU C O 1
ATOM 1760 N N . SER C 1 41 ? 176.048 56.235 372.716 1.00 74.27 41 SER C N 1
ATOM 1761 C CA . SER C 1 41 ? 175.948 55.878 371.308 1.00 77.14 41 SER C CA 1
ATOM 1762 C C . SER C 1 41 ? 174.531 55.466 370.928 1.00 82.46 41 SER C C 1
ATOM 1763 O O . SER C 1 41 ? 174.340 54.614 370.054 1.00 86.93 41 SER C O 1
ATOM 1766 N N . SER C 1 42 ? 173.533 56.062 371.579 1.00 86.24 42 SER C N 1
ATOM 1767 C CA . SER C 1 42 ? 172.132 55.804 371.273 1.00 87.72 42 SER C CA 1
ATOM 1768 C C . SER C 1 42 ? 171.412 57.110 370.958 1.00 101.14 42 SER C C 1
ATOM 1769 O O . SER C 1 42 ? 172.010 58.036 370.401 1.00 95.96 42 SER C O 1
ATOM 1771 N N . ASP C 1 43 ? 170.134 57.200 371.322 1.00 102.83 43 ASP C N 1
ATOM 1772 C CA . ASP C 1 43 ? 169.301 58.346 370.984 1.00 108.02 43 ASP C CA 1
ATOM 1773 C C . ASP C 1 43 ? 169.236 59.386 372.097 1.00 108.15 43 ASP C C 1
ATOM 1774 O O . ASP C 1 43 ? 168.387 60.281 372.043 1.00 111.03 43 ASP C O 1
ATOM 1779 N N . VAL C 1 44 ? 170.104 59.291 373.098 1.00 107.70 44 VAL C N 1
ATOM 1780 C CA . VAL C 1 44 ? 170.127 60.260 374.188 1.00 98.06 44 VAL C CA 1
ATOM 1781 C C . VAL C 1 44 ? 170.826 61.548 373.768 1.00 93.56 44 VAL C C 1
ATOM 1782 O O . VAL C 1 44 ? 170.746 62.561 374.466 1.00 89.56 44 VAL C O 1
ATOM 1786 N N . SER C 1 49 ? 178.157 63.649 381.061 1.00 106.12 49 SER C N 1
ATOM 1787 C CA . SER C 1 49 ? 177.915 64.899 381.773 1.00 105.68 49 SER C CA 1
ATOM 1788 C C . SER C 1 49 ? 176.448 65.025 382.168 1.00 101.69 49 SER C C 1
ATOM 1789 O O . SER C 1 49 ? 176.079 64.757 383.311 1.00 105.64 49 SER C O 1
ATOM 1792 N N . ASN C 1 50 ? 175.616 65.446 381.211 1.00 105.50 50 ASN C N 1
ATOM 1793 C CA . ASN C 1 50 ? 174.171 65.407 381.411 1.00 100.89 50 ASN C CA 1
ATOM 1794 C C . ASN C 1 50 ? 173.656 63.983 381.587 1.00 94.10 50 ASN C C 1
ATOM 1795 O O . ASN C 1 50 ? 172.657 63.770 382.283 1.00 85.71 50 ASN C O 1
ATOM 1800 N N . LEU C 1 51 ? 174.308 62.999 380.960 1.00 99.96 51 LEU C N 1
ATOM 1801 C CA . LEU C 1 51 ? 173.874 61.612 381.112 1.00 90.06 51 LEU C CA 1
ATOM 1802 C C . LEU C 1 51 ? 174.090 61.110 382.537 1.00 92.68 51 LEU C C 1
ATOM 1803 O O . LEU C 1 51 ? 173.244 60.392 383.084 1.00 80.68 51 LEU C O 1
ATOM 1808 N N . SER C 1 52 ? 175.215 61.480 383.154 1.00 96.18 52 SER C N 1
ATOM 1809 C CA . SER C 1 52 ? 175.496 61.047 384.519 1.00 91.00 52 SER C CA 1
ATOM 1810 C C . SER C 1 52 ? 174.561 61.697 385.530 1.00 87.75 52 SER C C 1
ATOM 1811 O O . SER C 1 52 ? 174.223 61.078 386.545 1.00 83.70 52 SER C O 1
ATOM 1813 N N . GLN C 1 53 ? 174.141 62.938 385.279 1.00 89.53 53 GLN C N 1
ATOM 1814 C CA . GLN C 1 53 ? 173.213 63.604 386.188 1.00 92.85 53 GLN C CA 1
ATOM 1815 C C . GLN C 1 53 ? 171.842 62.940 386.156 1.00 92.00 53 GLN C C 1
ATOM 1816 O O . GLN C 1 53 ? 171.235 62.696 387.206 1.00 93.43 53 GLN C O 1
ATOM 1818 N N . GLN C 1 54 ? 171.336 62.642 384.957 1.00 82.71 54 GLN C N 1
ATOM 1819 C CA . GLN C 1 54 ? 170.022 62.018 384.847 1.00 75.78 54 GLN C CA 1
ATOM 1820 C C . GLN C 1 54 ? 170.039 60.593 385.388 1.00 76.09 54 GLN C C 1
ATOM 1821 O O . GLN C 1 54 ? 169.081 60.159 386.039 1.00 79.86 54 GLN C O 1
ATOM 1827 N N . LEU C 1 55 ? 171.117 59.849 385.126 1.00 77.84 55 LEU C N 1
ATOM 1828 C CA . LEU C 1 55 ? 171.236 58.501 385.672 1.00 70.12 55 LEU C CA 1
ATOM 1829 C C . LEU C 1 55 ? 171.356 58.518 387.191 1.00 81.31 55 LEU C C 1
ATOM 1830 O O . LEU C 1 55 ? 170.896 57.584 387.857 1.00 89.07 55 LEU C O 1
ATOM 1835 N N . GLY C 1 56 ? 171.968 59.562 387.753 1.00 80.14 56 GLY C N 1
ATOM 1836 C CA . GLY C 1 56 ? 172.040 59.675 389.199 1.00 79.91 56 GLY C CA 1
ATOM 1837 C C . GLY C 1 56 ? 170.688 59.911 389.840 1.00 77.04 56 GLY C C 1
ATOM 1838 O O . GLY C 1 56 ? 170.427 59.423 390.943 1.00 79.28 56 GLY C O 1
ATOM 1839 N N . VAL C 1 57 ? 169.814 60.660 389.164 1.00 76.67 57 VAL C N 1
ATOM 1840 C CA . VAL C 1 57 ? 168.461 60.863 389.671 1.00 67.80 57 VAL C CA 1
ATOM 1841 C C . VAL C 1 57 ? 167.687 59.552 389.654 1.00 67.30 57 VAL C C 1
ATOM 1842 O O . VAL C 1 57 ? 166.980 59.218 390.612 1.00 73.28 57 VAL C O 1
ATOM 1846 N N . LEU C 1 58 ? 167.812 58.786 388.567 1.00 69.05 58 LEU C N 1
ATOM 1847 C CA . LEU C 1 58 ? 167.134 57.497 388.486 1.00 63.10 58 LEU C CA 1
ATOM 1848 C C . LEU C 1 58 ? 167.735 56.486 389.454 1.00 66.36 58 LEU C C 1
ATOM 1849 O O . LEU C 1 58 ? 167.039 55.566 389.897 1.00 62.46 58 LEU C O 1
ATOM 1854 N N . ARG C 1 59 ? 169.018 56.634 389.792 1.00 66.51 59 ARG C N 1
ATOM 1855 C CA . ARG C 1 59 ? 169.639 55.720 390.745 1.00 63.31 59 ARG C CA 1
ATOM 1856 C C . ARG C 1 59 ? 169.099 55.947 392.152 1.00 63.46 59 ARG C C 1
ATOM 1857 O O . ARG C 1 59 ? 168.733 54.994 392.849 1.00 61.98 59 ARG C O 1
ATOM 1865 N N . ARG C 1 60 ? 169.040 57.208 392.586 1.00 68.99 60 ARG C N 1
ATOM 1866 C CA . ARG C 1 60 ? 168.512 57.516 393.909 1.00 62.78 60 ARG C CA 1
ATOM 1867 C C . ARG C 1 60 ? 167.009 57.286 393.996 1.00 59.03 60 ARG C C 1
ATOM 1868 O O . ARG C 1 60 ? 166.480 57.143 395.104 1.00 65.36 60 ARG C O 1
ATOM 1876 N N . ALA C 1 61 ? 166.316 57.247 392.862 1.00 56.89 61 ALA C N 1
ATOM 1877 C CA . ALA C 1 61 ? 164.891 56.956 392.826 1.00 51.23 61 ALA C CA 1
ATOM 1878 C C . ALA C 1 61 ? 164.597 55.462 392.803 1.00 60.45 61 ALA C C 1
ATOM 1879 O O . ALA C 1 61 ? 163.424 55.076 392.838 1.00 59.64 61 ALA C O 1
ATOM 1881 N N . GLY C 1 62 ? 165.625 54.620 392.737 1.00 56.34 62 GLY C N 1
ATOM 1882 C CA . GLY C 1 62 ? 165.426 53.186 392.758 1.00 53.52 62 GLY C CA 1
ATOM 1883 C C . GLY C 1 62 ? 164.915 52.583 391.471 1.00 63.58 62 GLY C C 1
ATOM 1884 O O . GLY C 1 62 ? 164.332 51.495 391.503 1.00 69.17 62 GLY C O 1
ATOM 1885 N N . VAL C 1 63 ? 165.115 53.250 390.334 1.00 67.16 63 VAL C N 1
ATOM 1886 C CA . VAL C 1 63 ? 164.622 52.741 389.059 1.00 64.17 63 VAL C CA 1
ATOM 1887 C C . VAL C 1 63 ? 165.757 52.078 388.287 1.00 68.49 63 VAL C C 1
ATOM 1888 O O . VAL C 1 63 ? 165.526 51.167 387.485 1.00 72.38 63 VAL C O 1
ATOM 1892 N N . VAL C 1 64 ? 166.989 52.530 388.517 1.00 64.64 64 VAL C N 1
ATOM 1893 C CA . VAL C 1 64 ? 168.162 51.940 387.887 1.00 59.02 64 VAL C CA 1
ATOM 1894 C C . VAL C 1 64 ? 169.150 51.529 388.969 1.00 62.03 64 VAL C C 1
ATOM 1895 O O . VAL C 1 64 ? 169.110 52.013 390.103 1.00 66.46 64 VAL C O 1
ATOM 1899 N N . ALA C 1 65 ? 170.045 50.617 388.600 1.00 56.32 65 ALA C N 1
ATOM 1900 C CA . ALA C 1 65 ? 171.082 50.120 389.491 1.00 58.45 65 ALA C CA 1
ATOM 1901 C C . ALA C 1 65 ? 172.425 50.222 388.788 1.00 64.61 65 ALA C C 1
ATOM 1902 O O . ALA C 1 65 ? 172.519 50.013 387.574 1.00 79.33 65 ALA C O 1
ATOM 1904 N N . ALA C 1 66 ? 173.459 50.545 389.556 1.00 64.34 66 ALA C N 1
ATOM 1905 C CA . ALA C 1 66 ? 174.797 50.760 389.030 1.00 72.34 66 ALA C CA 1
ATOM 1906 C C . ALA C 1 66 ? 175.763 49.721 389.582 1.00 81.07 66 ALA C C 1
ATOM 1907 O O . ALA C 1 66 ? 175.554 49.163 390.664 1.00 86.89 66 ALA C O 1
ATOM 1909 N N . ARG C 1 67 ? 176.825 49.468 388.821 1.00 82.65 67 ARG C N 1
ATOM 1910 C CA . ARG C 1 67 ? 177.866 48.534 389.223 1.00 77.88 67 ARG C CA 1
ATOM 1911 C C . ARG C 1 67 ? 179.193 49.016 388.657 1.00 76.22 67 ARG C C 1
ATOM 1912 O O . ARG C 1 67 ? 179.249 49.576 387.558 1.00 80.31 67 ARG C O 1
ATOM 1914 N N . ARG C 1 68 ? 180.259 48.792 389.419 1.00 86.03 68 ARG C N 1
ATOM 1915 C CA . ARG C 1 68 ? 181.598 49.233 389.054 1.00 93.88 68 ARG C CA 1
ATOM 1916 C C . ARG C 1 68 ? 182.377 48.087 388.422 1.00 104.06 68 ARG C C 1
ATOM 1917 O O . ARG C 1 68 ? 182.501 47.011 389.016 1.00 107.16 68 ARG C O 1
ATOM 1919 N N . ASP C 1 69 ? 182.898 48.324 387.217 1.00 102.30 69 ASP C N 1
ATOM 1920 C CA . ASP C 1 69 ? 183.702 47.342 386.500 1.00 108.89 69 ASP C CA 1
ATOM 1921 C C . ASP C 1 69 ? 185.139 47.821 386.316 1.00 119.14 69 ASP C C 1
ATOM 1922 O O . ASP C 1 69 ? 185.870 47.285 385.478 1.00 126.23 69 ASP C O 1
ATOM 1927 N N . GLY C 1 70 ? 185.559 48.820 387.089 1.00 121.94 70 GLY C N 1
ATOM 1928 C CA . GLY C 1 70 ? 186.907 49.342 386.987 1.00 123.82 70 GLY C CA 1
ATOM 1929 C C . GLY C 1 70 ? 186.948 50.805 386.602 1.00 125.28 70 GLY C C 1
ATOM 1930 O O . GLY C 1 70 ? 187.015 51.684 387.467 1.00 121.95 70 GLY C O 1
ATOM 1931 N N . ASN C 1 71 ? 186.913 51.078 385.298 1.00 127.57 71 ASN C N 1
ATOM 1932 C CA . ASN C 1 71 ? 186.930 52.439 384.779 1.00 119.26 71 ASN C CA 1
ATOM 1933 C C . ASN C 1 71 ? 185.599 52.849 384.162 1.00 109.49 71 ASN C C 1
ATOM 1934 O O . ASN C 1 71 ? 185.521 53.909 383.533 1.00 111.81 71 ASN C O 1
ATOM 1939 N N . ALA C 1 72 ? 184.549 52.051 384.338 1.00 112.79 72 ALA C N 1
ATOM 1940 C CA . ALA C 1 72 ? 183.255 52.356 383.751 1.00 101.53 72 ALA C CA 1
ATOM 1941 C C . ALA C 1 72 ? 182.152 51.995 384.733 1.00 84.86 72 ALA C C 1
ATOM 1942 O O . ALA C 1 72 ? 182.364 51.250 385.693 1.00 84.61 72 ALA C O 1
ATOM 1944 N N . MET C 1 73 ? 180.965 52.535 384.477 1.00 74.36 73 MET C N 1
ATOM 1945 C CA . MET C 1 73 ? 179.791 52.325 385.319 1.00 73.70 73 MET C CA 1
ATOM 1946 C C . MET C 1 73 ? 178.734 51.622 384.475 1.00 74.14 73 MET C C 1
ATOM 1947 O O . MET C 1 73 ? 178.187 52.221 383.545 1.00 75.49 73 MET C O 1
ATOM 1952 N N . ILE C 1 74 ? 178.445 50.359 384.790 1.00 69.24 74 ILE C N 1
ATOM 1953 C CA . ILE C 1 74 ? 177.434 49.595 384.061 1.00 67.11 74 ILE C CA 1
ATOM 1954 C C . ILE C 1 74 ? 176.089 49.774 384.747 1.00 65.00 74 ILE C C 1
ATOM 1955 O O . ILE C 1 74 ? 175.947 49.500 385.946 1.00 65.71 74 ILE C O 1
ATOM 1960 N N . TYR C 1 75 ? 175.097 50.220 383.983 1.00 62.47 75 TYR C N 1
ATOM 1961 C CA . TYR C 1 75 ? 173.764 50.493 384.494 1.00 63.29 75 TYR C CA 1
ATOM 1962 C C . TYR C 1 75 ? 172.793 49.395 384.080 1.00 73.45 75 TYR C C 1
ATOM 1963 O O . TYR C 1 75 ? 172.951 48.760 383.034 1.00 82.96 75 TYR C O 1
ATOM 1972 N N . SER C 1 76 ? 171.779 49.179 384.916 1.00 67.77 76 SER C N 1
ATOM 1973 C CA . SER C 1 76 ? 170.776 48.158 384.649 1.00 74.03 76 SER C CA 1
ATOM 1974 C C . SER C 1 76 ? 169.511 48.493 385.425 1.00 72.34 76 SER C C 1
ATOM 1975 O O . SER C 1 76 ? 169.529 49.291 386.365 1.00 77.30 76 SER C O 1
ATOM 1978 N N . ILE C 1 77 ? 168.407 47.868 385.010 1.00 70.67 77 ILE C N 1
ATOM 1979 C CA . ILE C 1 77 ? 167.132 48.061 385.688 1.00 63.24 77 ILE C C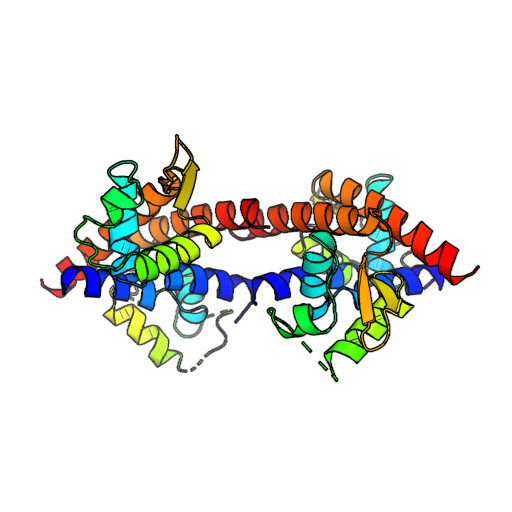A 1
ATOM 1980 C C . ILE C 1 77 ? 167.163 47.377 387.049 1.00 64.31 77 ILE C C 1
ATOM 1981 O O . ILE C 1 77 ? 167.809 46.335 387.231 1.00 70.57 77 ILE C O 1
ATOM 1986 N N . ALA C 1 78 ? 166.497 47.987 388.027 1.00 65.34 78 ALA C N 1
ATOM 1987 C CA . ALA C 1 78 ? 166.393 47.425 389.370 1.00 65.08 78 ALA C CA 1
ATOM 1988 C C . ALA C 1 78 ? 165.089 46.639 389.469 1.00 86.79 78 ALA C C 1
ATOM 1989 O O . ALA C 1 78 ? 164.003 47.226 389.454 1.00 107.49 78 ALA C O 1
ATOM 1991 N N . ALA C 1 79 ? 165.201 45.309 389.565 1.00 86.43 79 ALA C N 1
ATOM 1992 C CA . ALA C 1 79 ? 164.090 44.366 389.693 1.00 87.11 79 ALA C CA 1
ATOM 1993 C C . ALA C 1 79 ? 163.244 44.312 388.423 1.00 78.08 79 ALA C C 1
ATOM 1994 O O . ALA C 1 79 ? 163.111 45.316 387.712 1.00 72.30 79 ALA C O 1
ATOM 1996 N N . PRO C 1 80 ? 162.659 43.153 388.103 1.00 69.92 80 PRO C N 1
ATOM 1997 C CA . PRO C 1 80 ? 161.864 43.039 386.869 1.00 71.30 80 PRO C CA 1
ATOM 1998 C C . PRO C 1 80 ? 160.544 43.794 386.901 1.00 71.63 80 PRO C C 1
ATOM 1999 O O . PRO C 1 80 ? 159.928 43.955 385.839 1.00 78.13 80 PRO C O 1
ATOM 2003 N N . ASP C 1 81 ? 160.085 44.257 388.067 1.00 70.04 81 ASP C N 1
ATOM 2004 C CA . ASP C 1 81 ? 158.797 44.938 388.138 1.00 66.67 81 ASP C CA 1
ATOM 2005 C C . ASP C 1 81 ? 158.782 46.252 387.369 1.00 66.98 81 ASP C C 1
ATOM 2006 O O . ASP C 1 81 ? 157.705 46.722 386.986 1.00 66.35 81 ASP C O 1
ATOM 2011 N N . ILE C 1 82 ? 159.947 46.858 387.135 1.00 72.06 82 ILE C N 1
ATOM 2012 C CA . ILE C 1 82 ? 159.998 48.076 386.335 1.00 68.00 82 ILE C CA 1
ATOM 2013 C C . ILE C 1 82 ? 159.724 47.761 384.871 1.00 68.59 82 ILE C C 1
ATOM 2014 O O . ILE C 1 82 ? 158.984 48.485 384.194 1.00 72.02 82 ILE C O 1
ATOM 2019 N N . ALA C 1 83 ? 160.307 46.673 384.361 1.00 70.19 83 ALA C N 1
ATOM 2020 C CA . ALA C 1 83 ? 159.979 46.232 383.010 1.00 67.15 83 ALA C CA 1
ATOM 2021 C C . ALA C 1 83 ? 158.499 45.898 382.889 1.00 70.30 83 ALA C C 1
ATOM 2022 O O . ALA C 1 83 ? 157.904 46.080 381.821 1.00 66.65 83 ALA C O 1
ATOM 2024 N N . GLU C 1 84 ? 157.889 45.417 383.974 1.00 67.82 84 GLU C N 1
ATOM 2025 C CA . GLU C 1 84 ? 156.449 45.189 383.975 1.00 63.53 84 GLU C CA 1
ATOM 2026 C C . GLU C 1 84 ? 155.682 46.505 383.958 1.00 59.74 84 GLU C C 1
ATOM 2027 O O . GLU C 1 84 ? 154.607 46.586 383.354 1.00 57.74 84 GLU C O 1
ATOM 2033 N N . LEU C 1 85 ? 156.219 47.541 384.608 1.00 59.73 85 LEU C N 1
ATOM 2034 C CA . LEU C 1 85 ? 155.536 48.830 384.647 1.00 58.44 85 LEU C CA 1
ATOM 2035 C C . LEU C 1 85 ? 155.485 49.470 383.264 1.00 58.81 85 LEU C C 1
ATOM 2036 O O . LEU C 1 85 ? 154.426 49.932 382.823 1.00 59.83 85 LEU C O 1
ATOM 2041 N N . LEU C 1 86 ? 156.620 49.499 382.559 1.00 61.16 86 LEU C N 1
ATOM 2042 C CA . LEU C 1 86 ? 156.639 50.086 381.223 1.00 56.72 86 LEU C CA 1
ATOM 2043 C C . LEU C 1 86 ? 155.843 49.251 380.229 1.00 52.86 86 LEU C C 1
ATOM 2044 O O . LEU C 1 86 ? 155.307 49.794 379.257 1.00 50.70 86 LEU C O 1
ATOM 2049 N N . ALA C 1 87 ? 155.761 47.936 380.446 1.00 51.38 87 ALA C N 1
ATOM 2050 C CA . ALA C 1 87 ? 154.962 47.094 379.563 1.00 52.94 87 ALA C CA 1
ATOM 2051 C C . ALA C 1 87 ? 153.483 47.443 379.665 1.00 54.99 87 ALA C C 1
ATOM 2052 O O . ALA C 1 87 ? 152.787 47.532 378.646 1.00 68.63 87 ALA C O 1
ATOM 2054 N N . VAL C 1 88 ? 152.984 47.647 380.884 1.00 52.70 88 VAL C N 1
ATOM 2055 C CA . VAL C 1 88 ? 151.591 48.043 381.047 1.00 59.28 88 VAL C CA 1
ATOM 2056 C C . VAL C 1 88 ? 151.409 49.513 380.685 1.00 67.38 88 VAL C C 1
ATOM 2057 O O . VAL C 1 88 ? 150.344 49.909 380.197 1.00 50.50 88 VAL C O 1
ATOM 2061 N N . ALA C 1 89 ? 152.437 50.337 380.901 1.00 69.59 89 ALA C N 1
ATOM 2062 C CA . ALA C 1 89 ? 152.343 51.749 380.542 1.00 47.10 89 ALA C CA 1
ATOM 2063 C C . ALA C 1 89 ? 152.204 51.922 379.036 1.00 50.82 89 ALA C C 1
ATOM 2064 O O . ALA C 1 89 ? 151.378 52.714 378.568 1.00 46.38 89 ALA C O 1
ATOM 2066 N N . ARG C 1 90 ? 153.006 51.188 378.260 1.00 56.66 90 ARG C N 1
ATOM 2067 C CA . ARG C 1 90 ? 152.895 51.268 376.808 1.00 52.53 90 ARG C CA 1
ATOM 2068 C C . ARG C 1 90 ? 151.627 50.591 376.304 1.00 55.38 90 ARG C C 1
ATOM 2069 O O . ARG C 1 90 ? 151.130 50.939 375.227 1.00 54.75 90 ARG C O 1
ATOM 2071 N N . LYS C 1 91 ? 151.092 49.628 377.059 1.00 50.71 91 LYS C N 1
ATOM 2072 C CA . LYS C 1 91 ? 149.808 49.038 376.694 1.00 52.42 91 LYS C CA 1
ATOM 2073 C C . LYS C 1 91 ? 148.674 50.041 376.863 1.00 51.63 91 LYS C C 1
ATOM 2074 O O . LYS C 1 91 ? 147.782 50.129 376.011 1.00 81.81 91 LYS C O 1
ATOM 2080 N N . VAL C 1 92 ? 148.691 50.806 377.957 1.00 50.37 92 VAL C N 1
ATOM 2081 C CA . VAL C 1 92 ? 147.677 51.834 378.158 1.00 49.75 92 VAL C CA 1
ATOM 2082 C C . VAL C 1 92 ? 147.873 52.978 377.171 1.00 48.32 92 VAL C C 1
ATOM 2083 O O . VAL C 1 92 ? 146.905 53.504 376.609 1.00 48.57 92 VAL C O 1
ATOM 2087 N N . LEU C 1 93 ? 149.126 53.375 376.937 1.00 52.71 93 LEU C N 1
ATOM 2088 C CA . LEU C 1 93 ? 149.394 54.473 376.015 1.00 51.70 93 LEU C CA 1
ATOM 2089 C C . LEU C 1 93 ? 149.033 54.110 374.580 1.00 54.63 93 LEU C C 1
ATOM 2090 O O . LEU C 1 93 ? 148.602 54.979 373.814 1.00 52.31 93 LEU C O 1
ATOM 2095 N N . ALA C 1 94 ? 149.194 52.840 374.199 1.00 55.04 94 ALA C N 1
ATOM 2096 C CA . ALA C 1 94 ? 148.806 52.427 372.854 1.00 49.70 94 ALA C CA 1
ATOM 2097 C C . ALA C 1 94 ? 147.299 52.506 372.663 1.00 56.17 94 ALA C C 1
ATOM 2098 O O . ALA C 1 94 ? 146.829 52.763 371.549 1.00 51.40 94 ALA C O 1
ATOM 2100 N N . ARG C 1 95 ? 146.530 52.292 373.731 1.00 63.18 95 ARG C N 1
ATOM 2101 C CA . ARG C 1 95 ? 145.078 52.381 373.636 1.00 64.55 95 ARG C CA 1
ATOM 2102 C C . ARG C 1 95 ? 144.613 53.831 373.608 1.00 65.34 95 ARG C C 1
ATOM 2103 O O . ARG C 1 95 ? 143.727 54.187 372.823 1.00 66.17 95 ARG C O 1
ATOM 2111 N N . VAL C 1 96 ? 145.197 54.678 374.458 1.00 67.15 96 VAL C N 1
ATOM 2112 C CA . VAL C 1 96 ? 144.783 56.076 374.516 1.00 61.29 96 VAL C CA 1
ATOM 2113 C C . VAL C 1 96 ? 145.149 56.798 373.225 1.00 58.28 96 VAL C C 1
ATOM 2114 O O . VAL C 1 96 ? 144.378 57.623 372.720 1.00 59.55 96 VAL C O 1
ATOM 2118 N N . LEU C 1 97 ? 146.318 56.490 372.660 1.00 58.95 97 LEU C N 1
ATOM 2119 C CA . LEU C 1 97 ? 146.742 57.147 371.429 1.00 56.57 97 LEU C CA 1
ATOM 2120 C C . LEU C 1 97 ? 145.991 56.630 370.208 1.00 64.51 97 LEU C C 1
ATOM 2121 O O . LEU C 1 97 ? 145.730 57.400 369.278 1.00 51.46 97 LEU C O 1
ATOM 2126 N N . SER C 1 98 ? 145.643 55.341 370.185 1.00 56.63 98 SER C N 1
ATOM 2127 C CA . SER C 1 98 ? 144.884 54.803 369.061 1.00 52.40 98 SER C CA 1
ATOM 2128 C C . SER C 1 98 ? 143.464 55.353 369.042 1.00 76.73 98 SER C C 1
ATOM 2129 O O . SER C 1 98 ? 142.940 55.699 367.977 1.00 80.62 98 SER C O 1
ATOM 2131 N N . ASP C 1 99 ? 142.825 55.440 370.211 1.00 73.14 99 ASP C N 1
ATOM 2132 C CA . ASP C 1 99 ? 141.470 55.969 370.281 1.00 74.58 99 ASP C CA 1
ATOM 2133 C C . ASP C 1 99 ? 141.430 57.481 370.106 1.00 70.50 99 ASP C C 1
ATOM 2134 O O . ASP C 1 99 ? 140.392 58.018 369.703 1.00 73.15 99 ASP C O 1
ATOM 2139 N N . ARG C 1 100 ? 142.530 58.179 370.399 1.00 73.41 100 ARG C N 1
ATOM 2140 C CA . ARG C 1 100 ? 142.545 59.629 370.238 1.00 73.35 100 ARG C CA 1
ATOM 2141 C C . ARG C 1 100 ? 142.635 60.019 368.768 1.00 73.99 100 ARG C C 1
ATOM 2142 O O . ARG C 1 100 ? 142.031 61.013 368.345 1.00 79.08 100 ARG C O 1
ATOM 2150 N N . VAL C 1 101 ? 143.380 59.251 367.973 1.00 77.81 101 VAL C N 1
ATOM 2151 C CA . VAL C 1 101 ? 143.502 59.547 366.550 1.00 75.57 101 VAL C CA 1
ATOM 2152 C C . VAL C 1 101 ? 142.259 59.090 365.798 1.00 83.05 101 VAL C C 1
ATOM 2153 O O . VAL C 1 101 ? 141.715 59.821 364.963 1.00 91.46 101 VAL C O 1
ATOM 2157 N N . ALA C 1 102 ? 141.791 57.878 366.082 1.00 75.45 102 ALA C N 1
ATOM 2158 C CA . ALA C 1 102 ? 140.610 57.336 365.422 1.00 77.42 102 ALA C CA 1
ATOM 2159 C C . ALA C 1 102 ? 139.342 58.027 365.914 1.00 81.92 102 ALA C C 1
ATOM 2160 O O . ALA C 1 102 ? 138.462 58.366 365.122 1.00 85.75 102 ALA C O 1
ATOM 2162 N N . GLU D 1 4 ? 161.941 59.580 337.838 1.00 60.65 4 GLU D N 1
ATOM 2163 C CA . GLU D 1 4 ? 160.714 59.754 337.069 1.00 73.67 4 GLU D CA 1
ATOM 2164 C C . GLU D 1 4 ? 159.869 60.892 337.633 1.00 69.01 4 GLU D C 1
ATOM 2165 O O . GLU D 1 4 ? 159.606 60.938 338.835 1.00 58.38 4 GLU D O 1
ATOM 2171 N N . PRO D 1 5 ? 159.445 61.811 336.763 1.00 72.05 5 PRO D N 1
ATOM 2172 C CA . PRO D 1 5 ? 158.637 62.949 337.233 1.00 72.06 5 PRO D CA 1
ATOM 2173 C C . PRO D 1 5 ? 157.294 62.545 337.815 1.00 68.04 5 PRO D C 1
ATOM 2174 O O . PRO D 1 5 ? 156.732 63.305 338.614 1.00 59.34 5 PRO D O 1
ATOM 2178 N N . LEU D 1 6 ? 156.759 61.381 337.440 1.00 60.11 6 LEU D N 1
ATOM 2179 C CA . LEU D 1 6 ? 155.472 60.949 337.975 1.00 65.49 6 LEU D CA 1
ATOM 2180 C C . LEU D 1 6 ? 155.560 60.698 339.476 1.00 65.45 6 LEU D C 1
ATOM 2181 O O . LEU D 1 6 ? 154.774 61.248 340.257 1.00 62.99 6 LEU D O 1
ATOM 2186 N N . TYR D 1 7 ? 156.516 59.868 339.899 1.00 63.86 7 TYR D N 1
ATOM 2187 C CA . TYR D 1 7 ? 156.696 59.606 341.322 1.00 60.27 7 TYR D CA 1
ATOM 2188 C C . TYR D 1 7 ? 157.243 60.817 342.066 1.00 66.66 7 TYR D C 1
ATOM 2189 O O . TYR D 1 7 ? 157.146 60.867 343.297 1.00 74.28 7 TYR D O 1
ATOM 2198 N N . LYS D 1 8 ? 157.817 61.788 341.352 1.00 70.79 8 LYS D N 1
ATOM 2199 C CA . LYS D 1 8 ? 158.204 63.039 341.994 1.00 65.02 8 LYS D CA 1
ATOM 2200 C C . LYS D 1 8 ? 156.983 63.851 342.402 1.00 66.57 8 LYS D C 1
ATOM 2201 O O . LYS D 1 8 ? 157.030 64.583 343.396 1.00 72.24 8 LYS D O 1
ATOM 2203 N N . LEU D 1 9 ? 155.884 63.736 341.651 1.00 59.42 9 LEU D N 1
ATOM 2204 C CA . LEU D 1 9 ? 154.644 64.402 342.029 1.00 62.16 9 LEU D CA 1
ATOM 2205 C C . LEU D 1 9 ? 153.913 63.656 343.137 1.00 69.83 9 LEU D C 1
ATOM 2206 O O . LEU D 1 9 ? 153.232 64.284 343.955 1.00 74.15 9 LEU D O 1
ATOM 2211 N N . LYS D 1 10 ? 154.034 62.326 343.176 1.00 68.00 10 LYS D N 1
ATOM 2212 C CA . LYS D 1 10 ? 153.417 61.560 344.254 1.00 65.56 10 LYS D CA 1
ATOM 2213 C C . LYS D 1 10 ? 154.050 61.882 345.601 1.00 67.36 10 LYS D C 1
ATOM 2214 O O . LYS D 1 10 ? 153.358 61.885 346.625 1.00 74.27 10 LYS D O 1
ATOM 2220 N N . ALA D 1 11 ? 155.356 62.156 345.620 1.00 65.09 11 ALA D N 1
ATOM 2221 C CA . ALA D 1 11 ? 156.015 62.517 346.870 1.00 65.92 11 ALA D CA 1
ATOM 2222 C C . ALA D 1 11 ? 155.621 63.919 347.316 1.00 62.57 11 ALA D C 1
ATOM 2223 O O . ALA D 1 11 ? 155.473 64.176 348.517 1.00 64.43 11 ALA D O 1
ATOM 2225 N N . GLU D 1 12 ? 155.447 64.841 346.365 1.00 58.09 12 GLU D N 1
ATOM 2226 C CA . GLU D 1 12 ? 155.022 66.193 346.704 1.00 67.93 12 GLU D CA 1
ATOM 2227 C C . GLU D 1 12 ? 153.602 66.232 347.251 1.00 71.97 12 GLU D C 1
ATOM 2228 O O . GLU D 1 12 ? 153.258 67.168 347.980 1.00 77.08 12 GLU D O 1
ATOM 2234 N N . PHE D 1 13 ? 152.772 65.243 346.912 1.00 75.39 13 PHE D N 1
ATOM 2235 C CA . PHE D 1 13 ? 151.421 65.192 347.461 1.00 70.98 13 PHE D CA 1
ATOM 2236 C C . PHE D 1 13 ? 151.446 64.893 348.955 1.00 64.08 13 PHE D C 1
ATOM 2237 O O . PHE D 1 13 ? 150.725 65.528 349.733 1.00 69.08 13 PHE D O 1
ATOM 2245 N N . PHE D 1 14 ? 152.269 63.930 349.374 1.00 56.96 14 PHE D N 1
ATOM 2246 C CA . PHE D 1 14 ? 152.406 63.633 350.795 1.00 61.28 14 PHE D CA 1
ATOM 2247 C C . PHE D 1 14 ? 153.247 64.678 351.515 1.00 62.84 14 PHE D C 1
ATOM 2248 O O . PHE D 1 14 ? 153.003 64.958 352.694 1.00 67.57 14 PHE D O 1
ATOM 2256 N N . LYS D 1 15 ? 154.235 65.260 350.829 1.00 67.36 15 LYS D N 1
ATOM 2257 C CA . LYS D 1 15 ? 155.081 66.270 351.455 1.00 64.57 15 LYS D CA 1
ATOM 2258 C C . LYS D 1 15 ? 154.294 67.528 351.794 1.00 65.92 15 LYS D C 1
ATOM 2259 O O . LYS D 1 15 ? 154.607 68.207 352.778 1.00 74.14 15 LYS D O 1
ATOM 2265 N N . THR D 1 16 ? 153.273 67.853 350.998 1.00 58.76 16 THR D N 1
ATOM 2266 C CA . THR D 1 16 ? 152.433 69.005 351.305 1.00 72.47 16 THR D CA 1
ATOM 2267 C C . THR D 1 16 ? 151.624 68.773 352.576 1.00 74.31 16 THR D C 1
ATOM 2268 O O . THR D 1 16 ? 151.452 69.690 353.387 1.00 70.42 16 THR D O 1
ATOM 2272 N N . LEU D 1 17 ? 151.131 67.551 352.773 1.00 72.20 17 LEU D N 1
ATOM 2273 C CA . LEU D 1 17 ? 150.347 67.216 353.955 1.00 71.78 17 LEU D CA 1
ATOM 2274 C C . LEU D 1 17 ? 151.205 66.906 355.175 1.00 64.53 17 LEU D C 1
ATOM 2275 O O . LEU D 1 17 ? 1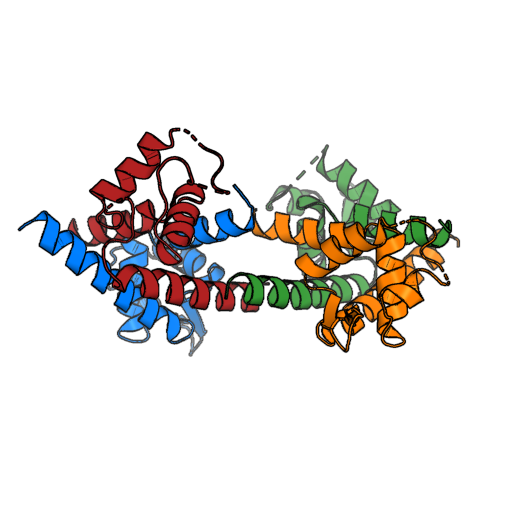50.652 66.618 356.241 1.00 58.58 17 LEU D O 1
ATOM 2280 N N . ALA D 1 18 ? 152.530 66.958 355.051 1.00 66.11 18 ALA D N 1
ATOM 2281 C CA . ALA D 1 18 ? 153.427 66.639 356.162 1.00 69.54 18 ALA D CA 1
ATOM 2282 C C . ALA D 1 18 ? 153.788 67.904 356.945 1.00 66.33 18 ALA D C 1
ATOM 2283 O O . ALA D 1 18 ? 154.951 68.281 357.086 1.00 61.86 18 ALA D O 1
ATOM 2285 N N . HIS D 1 19 ? 152.748 68.563 357.462 1.00 63.13 19 HIS D N 1
ATOM 2286 C CA . HIS D 1 19 ? 152.912 69.773 358.251 1.00 66.97 19 HIS D CA 1
ATOM 2287 C C . HIS D 1 19 ? 151.825 69.805 359.316 1.00 69.73 19 HIS D C 1
ATOM 2288 O O . HIS D 1 19 ? 150.636 69.704 358.971 1.00 72.12 19 HIS D O 1
ATOM 2295 N N . PRO D 1 20 ? 152.188 69.942 360.594 1.00 70.00 20 PRO D N 1
ATOM 2296 C CA . PRO D 1 20 ? 151.159 69.954 361.647 1.00 65.27 20 PRO D CA 1
ATOM 2297 C C . PRO D 1 20 ? 150.174 71.099 361.512 1.00 71.10 20 PRO D C 1
ATOM 2298 O O . PRO D 1 20 ? 148.996 70.936 361.856 1.00 77.75 20 PRO D O 1
ATOM 2302 N N . ALA D 1 21 ? 150.619 72.257 361.019 1.00 73.93 21 ALA D N 1
ATOM 2303 C CA . ALA D 1 21 ? 149.703 73.376 360.831 1.00 72.31 21 ALA D CA 1
ATOM 2304 C C . ALA D 1 21 ? 148.721 73.101 359.700 1.00 71.06 21 ALA D C 1
ATOM 2305 O O . ALA D 1 21 ? 147.526 73.393 359.824 1.00 74.83 21 ALA D O 1
ATOM 2307 N N . ARG D 1 22 ? 149.204 72.533 358.592 1.00 69.82 22 ARG D N 1
ATOM 2308 C CA . ARG D 1 22 ? 148.325 72.255 357.461 1.00 74.82 22 ARG D CA 1
ATOM 2309 C C . ARG D 1 22 ? 147.349 71.127 357.766 1.00 74.47 22 ARG D C 1
ATOM 2310 O O . ARG D 1 22 ? 146.227 71.126 357.247 1.00 71.69 22 ARG D O 1
ATOM 2318 N N . ILE D 1 23 ? 147.752 70.162 358.596 1.00 76.48 23 ILE D N 1
ATOM 2319 C CA . ILE D 1 23 ? 146.853 69.067 358.949 1.00 72.81 23 ILE D CA 1
ATOM 2320 C C . ILE D 1 23 ? 145.677 69.585 359.767 1.00 78.89 23 ILE D C 1
ATOM 2321 O O . ILE D 1 23 ? 144.528 69.179 359.553 1.00 76.54 23 ILE D O 1
ATOM 2326 N N . ARG D 1 24 ? 145.939 70.496 360.707 1.00 78.00 24 ARG D N 1
ATOM 2327 C CA . ARG D 1 24 ? 144.858 71.057 361.510 1.00 86.03 24 ARG D CA 1
ATOM 2328 C C . ARG D 1 24 ? 143.919 71.911 360.667 1.00 90.86 24 ARG D C 1
ATOM 2329 O O . ARG D 1 24 ? 142.719 71.979 360.956 1.00 94.89 24 ARG D O 1
ATOM 2337 N N . ILE D 1 25 ? 144.441 72.565 359.627 1.00 89.62 25 ILE D N 1
ATOM 2338 C CA . ILE D 1 25 ? 143.581 73.318 358.719 1.00 90.67 25 ILE D CA 1
ATOM 2339 C C . ILE D 1 25 ? 142.631 72.378 357.990 1.00 87.80 25 ILE D C 1
ATOM 2340 O O . ILE D 1 25 ? 141.435 72.663 357.851 1.00 90.76 25 ILE D O 1
ATOM 2345 N N . LEU D 1 26 ? 143.143 71.236 357.524 1.00 90.57 26 LEU D N 1
ATOM 2346 C CA . LEU D 1 26 ? 142.293 70.273 356.832 1.00 89.33 26 LEU D CA 1
ATOM 2347 C C . LEU D 1 26 ? 141.283 69.642 357.782 1.00 88.35 26 LEU D C 1
ATOM 2348 O O . LEU D 1 26 ? 140.134 69.394 357.399 1.00 93.36 26 LEU D O 1
ATOM 2353 N N . GLU D 1 27 ? 141.691 69.374 359.026 1.00 83.55 27 GLU D N 1
ATOM 2354 C CA . GLU D 1 27 ? 140.765 68.798 359.995 1.00 87.75 27 GLU D CA 1
ATOM 2355 C C . GLU D 1 27 ? 139.672 69.785 360.385 1.00 93.28 27 GLU D C 1
ATOM 2356 O O . GLU D 1 27 ? 138.540 69.375 360.663 1.00 91.08 27 GLU D O 1
ATOM 2362 N N . LEU D 1 28 ? 139.988 71.082 360.412 1.00 94.11 28 LEU D N 1
ATOM 2363 C CA . LEU D 1 28 ? 138.967 72.082 360.703 1.00 98.18 28 LEU D CA 1
ATOM 2364 C C . LEU D 1 28 ? 138.031 72.289 359.521 1.00 98.01 28 LEU D C 1
ATOM 2365 O O . LEU D 1 28 ? 136.842 72.566 359.715 1.00 106.79 28 LEU D O 1
ATOM 2370 N N . LEU D 1 29 ? 138.542 72.161 358.296 1.00 97.52 29 LEU D N 1
ATOM 2371 C CA . LEU D 1 29 ? 137.718 72.365 357.112 1.00 98.82 29 LEU D CA 1
ATOM 2372 C C . LEU D 1 29 ? 136.889 71.140 356.751 1.00 101.65 29 LEU D C 1
ATOM 2373 O O . LEU D 1 29 ? 135.854 71.284 356.091 1.00 109.19 29 LEU D O 1
ATOM 2378 N N . VAL D 1 30 ? 137.312 69.945 357.165 1.00 97.01 30 VAL D N 1
ATOM 2379 C CA . VAL D 1 30 ? 136.541 68.749 356.843 1.00 93.73 30 VAL D CA 1
ATOM 2380 C C . VAL D 1 30 ? 135.312 68.633 357.740 1.00 97.89 30 VAL D C 1
ATOM 2381 O O . VAL D 1 30 ? 134.309 68.024 357.349 1.00 101.02 30 VAL D O 1
ATOM 2385 N N . GLU D 1 31 ? 135.355 69.218 358.939 1.00 97.55 31 GLU D N 1
ATOM 2386 C CA . GLU D 1 31 ? 134.200 69.178 359.830 1.00 99.14 31 GLU D CA 1
ATOM 2387 C C . GLU D 1 31 ? 133.160 70.218 359.431 1.00 109.21 31 GLU D C 1
ATOM 2388 O O . GLU D 1 31 ? 131.962 69.919 359.369 1.00 112.14 31 GLU D O 1
ATOM 2390 N N . ARG D 1 32 ? 133.600 71.444 359.157 1.00 111.50 32 ARG D N 1
ATOM 2391 C CA . ARG D 1 32 ? 132.704 72.511 358.737 1.00 110.12 32 ARG D CA 1
ATOM 2392 C C . ARG D 1 32 ? 133.519 73.574 358.017 1.00 105.53 32 ARG D C 1
ATOM 2393 O O . ARG D 1 32 ? 134.748 73.612 358.116 1.00 99.48 32 ARG D O 1
ATOM 2395 N N . ASP D 1 33 ? 132.817 74.436 357.288 1.00 106.18 33 ASP D N 1
ATOM 2396 C CA . ASP D 1 33 ? 133.478 75.514 356.565 1.00 109.76 33 ASP D CA 1
ATOM 2397 C C . ASP D 1 33 ? 133.987 76.566 357.543 1.00 110.88 33 ASP D C 1
ATOM 2398 O O . ASP D 1 33 ? 133.228 77.084 358.367 1.00 115.53 33 ASP D O 1
ATOM 2400 N N . ARG D 1 34 ? 135.275 76.880 357.450 1.00 113.34 34 ARG D N 1
ATOM 2401 C CA . ARG D 1 34 ? 135.917 77.844 358.330 1.00 116.71 34 ARG D CA 1
ATOM 2402 C C . ARG D 1 34 ? 136.294 79.098 357.552 1.00 127.86 34 ARG D C 1
ATOM 2403 O O . ARG D 1 34 ? 136.612 79.039 356.361 1.00 126.71 34 ARG D O 1
ATOM 2411 N N . SER D 1 35 ? 136.254 80.235 358.239 1.00 129.55 35 SER D N 1
ATOM 2412 C CA . SER D 1 35 ? 136.651 81.508 357.663 1.00 133.29 35 SER D CA 1
ATOM 2413 C C . SER D 1 35 ? 138.105 81.805 358.022 1.00 136.65 35 SER D C 1
ATOM 2414 O O . SER D 1 35 ? 138.757 81.065 358.763 1.00 139.90 35 SER D O 1
ATOM 2416 N N . VAL D 1 36 ? 138.623 82.912 357.484 1.00 140.44 36 VAL D N 1
ATOM 2417 C CA . VAL D 1 36 ? 140.002 83.290 357.773 1.00 138.01 36 VAL D CA 1
ATOM 2418 C C . VAL D 1 36 ? 140.141 83.751 359.220 1.00 146.18 36 VAL D C 1
ATOM 2419 O O . VAL D 1 36 ? 141.223 83.647 359.811 1.00 146.84 36 VAL D O 1
ATOM 2423 N N . GLY D 1 37 ? 139.060 84.246 359.817 1.00 145.70 37 GLY D N 1
ATOM 2424 C CA . GLY D 1 37 ? 139.092 84.672 361.202 1.00 146.58 37 GLY D CA 1
ATOM 2425 C C . GLY D 1 37 ? 138.961 83.517 362.173 1.00 140.43 37 GLY D C 1
ATOM 2426 O O . GLY D 1 37 ? 139.596 83.510 363.231 1.00 142.52 37 GLY D O 1
ATOM 2427 N N . GLU D 1 38 ? 138.134 82.529 361.819 1.00 141.10 38 GLU D N 1
ATOM 2428 C CA . GLU D 1 38 ? 137.959 81.368 362.685 1.00 135.22 38 GLU D CA 1
ATOM 2429 C C . GLU D 1 38 ? 139.214 80.506 362.733 1.00 132.82 38 GLU D C 1
ATOM 2430 O O . GLU D 1 38 ? 139.501 79.889 363.765 1.00 135.60 38 GLU D O 1
ATOM 2436 N N . LEU D 1 39 ? 139.969 80.452 361.641 1.00 135.21 39 LEU D N 1
ATOM 2437 C CA . LEU D 1 39 ? 141.193 79.662 361.593 1.00 130.59 39 LEU D CA 1
ATOM 2438 C C . LEU D 1 39 ? 142.324 80.364 362.336 1.00 128.56 39 LEU D C 1
ATOM 2439 O O . LEU D 1 39 ? 143.045 79.744 363.118 1.00 124.70 39 LEU D O 1
ATOM 2441 N N . ASP D 1 43 ? 143.015 76.537 366.634 1.00 124.00 43 ASP D N 1
ATOM 2442 C CA . ASP D 1 43 ? 143.985 75.672 367.295 1.00 123.91 43 ASP D CA 1
ATOM 2443 C C . ASP D 1 43 ? 145.295 75.614 366.518 1.00 125.12 43 ASP D C 1
ATOM 2444 O O . ASP D 1 43 ? 146.283 75.052 366.992 1.00 125.21 43 ASP D O 1
ATOM 2449 N N . VAL D 1 44 ? 145.298 76.199 365.318 1.00 129.34 44 VAL D N 1
ATOM 2450 C CA . VAL D 1 44 ? 146.511 76.212 364.506 1.00 122.24 44 VAL D CA 1
ATOM 2451 C C . VAL D 1 44 ? 147.566 77.110 365.139 1.00 131.05 44 VAL D C 1
ATOM 2452 O O . VAL D 1 44 ? 148.746 76.746 365.217 1.00 125.74 44 VAL D O 1
ATOM 2456 N N . GLY D 1 45 ? 147.163 78.292 365.600 1.00 131.79 45 GLY D N 1
ATOM 2457 C CA . GLY D 1 45 ? 148.072 79.190 366.285 1.00 134.50 45 GLY D CA 1
ATOM 2458 C C . GLY D 1 45 ? 149.104 79.834 365.382 1.00 133.85 45 GLY D C 1
ATOM 2459 O O . GLY D 1 45 ? 150.300 79.815 365.686 1.00 135.02 45 GLY D O 1
ATOM 2460 N N . LEU D 1 46 ? 148.655 80.409 364.271 1.00 144.70 46 LEU D N 1
ATOM 2461 C CA . LEU D 1 46 ? 149.553 81.099 363.352 1.00 125.50 46 LEU D CA 1
ATOM 2462 C C . LEU D 1 46 ? 149.140 82.557 363.179 1.00 118.51 46 LEU D C 1
ATOM 2463 O O . LEU D 1 46 ? 147.961 82.894 363.281 1.00 116.99 46 LEU D O 1
ATOM 2468 N N . ASN D 1 50 ? 152.364 84.378 358.250 1.00 130.66 50 ASN D N 1
ATOM 2469 C CA . ASN D 1 50 ? 152.755 82.980 358.114 1.00 126.18 50 ASN D CA 1
ATOM 2470 C C . ASN D 1 50 ? 151.545 82.099 357.824 1.00 116.21 50 ASN D C 1
ATOM 2471 O O . ASN D 1 50 ? 151.669 81.042 357.205 1.00 106.92 50 ASN D O 1
ATOM 2476 N N . LEU D 1 51 ? 150.370 82.540 358.280 1.00 117.14 51 LEU D N 1
ATOM 2477 C CA . LEU D 1 51 ? 149.148 81.787 358.014 1.00 121.67 51 LEU D CA 1
ATOM 2478 C C . LEU D 1 51 ? 148.754 81.878 356.545 1.00 127.29 51 LEU D C 1
ATOM 2479 O O . LEU D 1 51 ? 148.327 80.883 355.949 1.00 117.07 51 LEU D O 1
ATOM 2484 N N . SER D 1 52 ? 148.892 83.063 355.944 1.00 126.49 52 SER D N 1
ATOM 2485 C CA . SER D 1 52 ? 148.578 83.222 354.529 1.00 128.89 52 SER D CA 1
ATOM 2486 C C . SER D 1 52 ? 149.551 82.468 353.633 1.00 125.59 52 SER D C 1
ATOM 2487 O O . SER D 1 52 ? 149.199 82.138 352.496 1.00 122.17 52 SER D O 1
ATOM 2489 N N . GLN D 1 53 ? 150.763 82.188 354.117 1.00 128.58 53 GLN D N 1
ATOM 2490 C CA . GLN D 1 53 ? 151.727 81.434 353.323 1.00 123.60 53 GLN D CA 1
ATOM 2491 C C . GLN D 1 53 ? 151.413 79.943 353.345 1.00 118.10 53 GLN D C 1
ATOM 2492 O O . GLN D 1 53 ? 151.434 79.282 352.301 1.00 114.97 53 GLN D O 1
ATOM 2494 N N . GLN D 1 54 ? 151.121 79.397 354.528 1.00 125.99 54 GLN D N 1
ATOM 2495 C CA . GLN D 1 54 ? 150.787 77.979 354.625 1.00 114.41 54 GLN D CA 1
ATOM 2496 C C . GLN D 1 54 ? 149.439 77.683 353.981 1.00 107.82 54 GLN D C 1
ATOM 2497 O O . GLN D 1 54 ? 149.255 76.622 353.372 1.00 108.91 54 GLN D O 1
ATOM 2503 N N . LEU D 1 55 ? 148.483 78.606 354.105 1.00 106.30 55 LEU D N 1
ATOM 2504 C CA . LEU D 1 55 ? 147.170 78.393 353.505 1.00 111.92 55 LEU D CA 1
ATOM 2505 C C . LEU D 1 55 ? 147.224 78.493 351.986 1.00 131.32 55 LEU D C 1
ATOM 2506 O O . LEU D 1 55 ? 146.415 77.863 351.296 1.00 129.29 55 LEU D O 1
ATOM 2511 N N . GLY D 1 56 ? 148.168 79.269 351.449 1.00 117.69 56 GLY D N 1
ATOM 2512 C CA . GLY D 1 56 ? 148.285 79.387 350.006 1.00 118.87 56 GLY D CA 1
ATOM 2513 C C . GLY D 1 56 ? 148.860 78.150 349.347 1.00 114.73 56 GLY D C 1
ATOM 2514 O O . GLY D 1 56 ? 148.559 77.869 348.183 1.00 119.20 56 GLY D O 1
ATOM 2515 N N . VAL D 1 57 ? 149.691 77.398 350.071 1.00 121.44 57 VAL D N 1
ATOM 2516 C CA . VAL D 1 57 ? 150.265 76.178 349.511 1.00 110.35 57 VAL D CA 1
ATOM 2517 C C . VAL D 1 57 ? 149.187 75.119 349.320 1.00 101.80 57 VAL D C 1
ATOM 2518 O O . VAL D 1 57 ? 149.161 74.415 348.304 1.00 99.03 57 VAL D O 1
ATOM 2522 N N . LEU D 1 58 ? 148.279 74.990 350.291 1.00 103.05 58 LEU D N 1
ATOM 2523 C CA . LE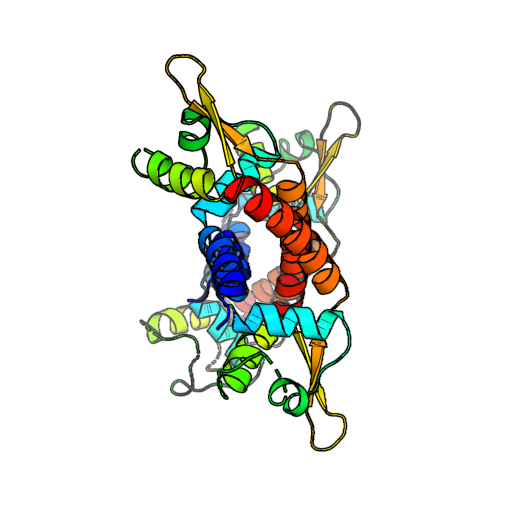U D 1 58 ? 147.197 74.020 350.165 1.00 91.86 58 LEU D CA 1
ATOM 2524 C C . LEU D 1 58 ? 146.230 74.397 349.049 1.00 90.29 58 LEU D C 1
ATOM 2525 O O . LEU D 1 58 ? 145.585 73.518 348.466 1.00 79.91 58 LEU D O 1
ATOM 2530 N N . ARG D 1 59 ? 146.115 75.690 348.739 1.00 92.26 59 ARG D N 1
ATOM 2531 C CA . ARG D 1 59 ? 145.265 76.108 347.629 1.00 97.17 59 ARG D CA 1
ATOM 2532 C C . ARG D 1 59 ? 145.892 75.739 346.290 1.00 93.40 59 ARG D C 1
ATOM 2533 O O . ARG D 1 59 ? 145.191 75.305 345.368 1.00 79.07 59 ARG D O 1
ATOM 2535 N N . ARG D 1 60 ? 147.211 75.904 346.164 1.00 92.34 60 ARG D N 1
ATOM 2536 C CA . ARG D 1 60 ? 147.887 75.533 344.926 1.00 97.12 60 ARG D CA 1
ATOM 2537 C C . ARG D 1 60 ? 147.963 74.022 344.757 1.00 93.91 60 ARG D C 1
ATOM 2538 O O . ARG D 1 60 ? 147.971 73.526 343.625 1.00 85.37 60 ARG D O 1
ATOM 2546 N N . ALA D 1 61 ? 148.018 73.276 345.864 1.00 94.76 61 ALA D N 1
ATOM 2547 C CA . ALA D 1 61 ? 148.083 71.823 345.782 1.00 86.23 61 ALA D CA 1
ATOM 2548 C C . ALA D 1 61 ? 146.765 71.207 345.332 1.00 90.85 61 ALA D C 1
ATOM 2549 O O . ALA D 1 61 ? 146.761 70.067 344.856 1.00 92.06 61 ALA D O 1
ATOM 2551 N N . GLY D 1 62 ? 145.657 71.926 345.470 1.00 86.46 62 GLY D N 1
ATOM 2552 C CA . GLY D 1 62 ? 144.364 71.435 345.049 1.00 88.54 62 GLY D CA 1
ATOM 2553 C C . GLY D 1 62 ? 143.514 70.813 346.134 1.00 97.94 62 GLY D C 1
ATOM 2554 O O . GLY D 1 62 ? 142.537 70.128 345.810 1.00 101.46 62 GLY D O 1
ATOM 2555 N N . VAL D 1 63 ? 143.846 71.027 347.404 1.00 100.68 63 VAL D N 1
ATOM 2556 C CA . VAL D 1 63 ? 143.081 70.456 348.504 1.00 98.69 63 VAL D CA 1
ATOM 2557 C C . VAL D 1 63 ? 142.222 71.488 349.225 1.00 99.47 63 VAL D C 1
ATOM 2558 O O . VAL D 1 63 ? 141.316 71.093 349.977 1.00 101.29 63 VAL D O 1
ATOM 2562 N N . VAL D 1 64 ? 142.466 72.780 349.029 1.00 111.32 64 VAL D N 1
ATOM 2563 C CA . VAL D 1 64 ? 141.728 73.838 349.707 1.00 101.31 64 VAL D CA 1
ATOM 2564 C C . VAL D 1 64 ? 141.108 74.746 348.655 1.00 101.63 64 VAL D C 1
ATOM 2565 O O . VAL D 1 64 ? 141.803 75.223 347.750 1.00 96.45 64 VAL D O 1
ATOM 2569 N N . ALA D 1 65 ? 139.804 74.977 348.773 1.00 97.67 65 ALA D N 1
ATOM 2570 C CA . ALA D 1 65 ? 139.083 75.832 347.839 1.00 102.30 65 ALA D CA 1
ATOM 2571 C C . ALA D 1 65 ? 139.089 77.281 348.312 1.00 112.03 65 ALA D C 1
ATOM 2572 O O . ALA D 1 65 ? 138.091 77.778 348.834 1.00 124.15 65 ALA D O 1
ATOM 2574 N N . TYR D 1 75 ? 137.393 79.795 352.112 1.00 111.64 75 TYR D N 1
ATOM 2575 C CA . TYR D 1 75 ? 138.180 78.568 352.153 1.00 111.01 75 TYR D CA 1
ATOM 2576 C C . TYR D 1 75 ? 137.356 77.398 352.682 1.00 109.92 75 TYR D C 1
ATOM 2577 O O . TYR D 1 75 ? 136.642 77.530 353.677 1.00 103.97 75 TYR D O 1
ATOM 2586 N N . SER D 1 76 ? 137.461 76.255 352.011 1.00 102.70 76 SER D N 1
ATOM 2587 C CA . SER D 1 76 ? 136.726 75.058 352.399 1.00 111.32 76 SER D CA 1
ATOM 2588 C C . SER D 1 76 ? 137.433 73.846 351.805 1.00 118.82 76 SER D C 1
ATOM 2589 O O . SER D 1 76 ? 138.498 73.960 351.192 1.00 123.00 76 SER D O 1
ATOM 2592 N N . ILE D 1 77 ? 136.828 72.677 351.995 1.00 118.62 77 ILE D N 1
ATOM 2593 C CA . ILE D 1 77 ? 137.361 71.437 351.445 1.00 112.72 77 ILE D CA 1
ATOM 2594 C C . ILE D 1 77 ? 137.044 71.373 349.957 1.00 114.69 77 ILE D C 1
ATOM 2595 O O . ILE D 1 77 ? 135.949 71.750 349.520 1.00 119.82 77 ILE D O 1
ATOM 2600 N N . ALA D 1 78 ? 138.012 70.908 349.168 1.00 115.64 78 ALA D N 1
ATOM 2601 C CA . ALA D 1 78 ? 137.851 70.840 347.720 1.00 105.30 78 ALA D CA 1
ATOM 2602 C C . ALA D 1 78 ? 136.789 69.820 347.328 1.00 101.28 78 ALA D C 1
ATOM 2603 O O . ALA D 1 78 ? 135.711 70.191 346.853 1.00 105.37 78 ALA D O 1
ATOM 2605 N N . ALA D 1 79 ? 137.083 68.545 347.521 1.00 102.44 79 ALA D N 1
ATOM 2606 C CA . ALA D 1 79 ? 136.194 67.448 347.153 1.00 99.25 79 ALA D CA 1
ATOM 2607 C C . ALA D 1 79 ? 136.079 66.475 348.308 1.00 102.99 79 ALA D C 1
ATOM 2608 O O . ALA D 1 79 ? 136.973 66.395 349.162 1.00 92.06 79 ALA D O 1
ATOM 2610 N N . PRO D 1 80 ? 134.981 65.713 348.378 1.00 98.54 80 PRO D N 1
ATOM 2611 C CA . PRO D 1 80 ? 134.812 64.752 349.481 1.00 98.30 80 PRO D CA 1
ATOM 2612 C C . PRO D 1 80 ? 135.870 63.658 349.526 1.00 96.13 80 PRO D C 1
ATOM 2613 O O . PRO D 1 80 ? 135.939 62.940 350.532 1.00 97.54 80 PRO D O 1
ATOM 2617 N N . ASP D 1 81 ? 136.685 63.499 348.479 1.00 90.31 81 ASP D N 1
ATOM 2618 C CA . ASP D 1 81 ? 137.757 62.511 348.525 1.00 84.27 81 ASP D CA 1
ATOM 2619 C C . ASP D 1 81 ? 138.816 62.862 349.562 1.00 79.98 81 ASP D C 1
ATOM 2620 O O . ASP D 1 81 ? 139.522 61.967 350.038 1.00 81.64 81 ASP D O 1
ATOM 2625 N N . ILE D 1 82 ? 138.942 64.142 349.918 1.00 83.34 82 ILE D N 1
ATOM 2626 C CA . ILE D 1 82 ? 139.859 64.533 350.983 1.00 82.90 82 ILE D CA 1
ATOM 2627 C C . ILE D 1 82 ? 139.336 64.067 352.334 1.00 85.33 82 ILE D C 1
ATOM 2628 O O . ILE D 1 82 ? 140.121 63.753 353.238 1.00 83.83 82 ILE D O 1
ATOM 2633 N N . ALA D 1 83 ? 138.012 64.009 352.497 1.00 85.97 83 ALA D N 1
ATOM 2634 C CA . ALA D 1 83 ? 137.435 63.557 353.758 1.00 84.92 83 ALA D CA 1
ATOM 2635 C C . ALA D 1 83 ? 137.802 62.106 354.040 1.00 82.57 83 ALA D C 1
ATOM 2636 O O . ALA D 1 83 ? 138.237 61.766 355.146 1.00 83.66 83 ALA D O 1
ATOM 2638 N N . GLU D 1 84 ? 137.635 61.232 353.045 1.00 77.38 84 GLU D N 1
ATOM 2639 C CA . GLU D 1 84 ? 138.011 59.836 353.225 1.00 68.55 84 GLU D CA 1
ATOM 2640 C C . GLU D 1 84 ? 139.521 59.640 353.215 1.00 66.33 84 GLU D C 1
ATOM 2641 O O . GLU D 1 84 ? 140.000 58.606 353.691 1.00 67.45 84 GLU D O 1
ATOM 2647 N N . LEU D 1 85 ? 140.279 60.604 352.687 1.00 70.45 85 LEU D N 1
ATOM 2648 C CA . LEU D 1 85 ? 141.734 60.522 352.764 1.00 66.75 85 LEU D CA 1
ATOM 2649 C C . LEU D 1 85 ? 142.211 60.694 354.201 1.00 63.88 85 LEU D C 1
ATOM 2650 O O . LEU D 1 85 ? 143.025 59.906 354.695 1.00 50.35 85 LEU D O 1
ATOM 2655 N N . LEU D 1 86 ? 141.713 61.725 354.888 1.00 67.62 86 LEU D N 1
ATOM 2656 C CA . LEU D 1 86 ? 142.050 61.904 356.296 1.00 65.91 86 LEU D CA 1
ATOM 2657 C C . LEU D 1 86 ? 141.414 60.827 357.164 1.00 67.96 86 LEU D C 1
ATOM 2658 O O . LEU D 1 86 ? 141.934 60.514 358.241 1.00 63.22 86 LEU D O 1
ATOM 2663 N N . ALA D 1 87 ? 140.297 60.252 356.717 1.00 70.98 87 ALA D N 1
ATOM 2664 C CA . ALA D 1 87 ? 139.649 59.195 357.485 1.00 68.71 87 ALA D CA 1
ATOM 2665 C C . ALA D 1 87 ? 140.489 57.924 357.484 1.00 67.22 87 ALA D C 1
ATOM 2666 O O . ALA D 1 87 ? 140.699 57.306 358.534 1.00 75.82 87 ALA D O 1
ATOM 2668 N N . VAL D 1 88 ? 140.979 57.517 356.312 1.00 61.99 88 VAL D N 1
ATOM 2669 C CA . VAL D 1 88 ? 141.812 56.321 356.245 1.00 58.46 88 VAL D CA 1
ATOM 2670 C C . VAL D 1 88 ? 143.206 56.598 356.800 1.00 55.81 88 VAL D C 1
ATOM 2671 O O . VAL D 1 88 ? 143.877 55.680 357.285 1.00 50.90 88 VAL D O 1
ATOM 2675 N N . ALA D 1 89 ? 143.661 57.853 356.756 1.00 60.57 89 ALA D N 1
ATOM 2676 C CA . ALA D 1 89 ? 144.959 58.181 357.336 1.00 55.85 89 ALA D CA 1
ATOM 2677 C C . ALA D 1 89 ? 144.927 58.061 358.854 1.00 53.80 89 ALA D C 1
ATOM 2678 O O . ALA D 1 89 ? 145.861 57.524 359.460 1.00 57.00 89 ALA D O 1
ATOM 2680 N N . ARG D 1 90 ? 143.858 58.553 359.485 1.00 57.13 90 ARG D N 1
ATOM 2681 C CA . ARG D 1 90 ? 143.723 58.406 360.930 1.00 61.66 90 ARG D CA 1
ATOM 2682 C C . ARG D 1 90 ? 143.494 56.953 361.325 1.00 58.04 90 ARG D C 1
ATOM 2683 O O . ARG D 1 90 ? 143.968 56.519 362.381 1.00 60.16 90 ARG D O 1
ATOM 2691 N N . LYS D 1 91 ? 142.776 56.189 360.497 1.00 51.58 91 LYS D N 1
ATOM 2692 C CA . LYS D 1 91 ? 142.577 54.773 360.787 1.00 51.58 91 LYS D CA 1
ATOM 2693 C C . LYS D 1 91 ? 143.893 54.008 360.726 1.00 55.69 91 LYS D C 1
ATOM 2694 O O . LYS D 1 91 ? 144.168 53.164 361.587 1.00 58.88 91 LYS D O 1
ATOM 2700 N N . VAL D 1 92 ? 144.718 54.289 359.716 1.00 55.54 92 VAL D N 1
ATOM 2701 C CA . VAL D 1 92 ? 146.010 53.621 359.599 1.00 56.64 92 VAL D CA 1
ATOM 2702 C C . VAL D 1 92 ? 146.927 54.029 360.745 1.00 57.52 92 VAL D C 1
ATOM 2703 O O . VAL D 1 92 ? 147.585 53.186 361.366 1.00 58.37 92 VAL D O 1
ATOM 2707 N N . LEU D 1 93 ? 146.977 55.328 361.047 1.00 60.02 93 LEU D N 1
ATOM 2708 C CA . LEU D 1 93 ? 147.866 55.809 362.099 1.00 60.24 93 LEU D CA 1
ATOM 2709 C C . LEU D 1 93 ? 147.443 55.288 363.467 1.00 64.16 93 LEU D C 1
ATOM 2710 O O . LEU D 1 93 ? 148.295 54.989 364.313 1.00 68.97 93 LEU D O 1
ATOM 2715 N N . ALA D 1 94 ? 146.134 55.169 363.704 1.00 62.79 94 ALA D N 1
ATOM 2716 C CA . ALA D 1 94 ? 145.662 54.634 364.977 1.00 55.06 94 ALA D CA 1
ATOM 2717 C C . ALA D 1 94 ? 146.084 53.182 365.154 1.00 57.50 94 ALA D C 1
ATOM 2718 O O . ALA D 1 94 ? 146.400 52.750 366.269 1.00 64.52 94 ALA D O 1
ATOM 2720 N N . ARG D 1 95 ? 146.095 52.411 364.064 1.00 50.05 95 ARG D N 1
ATOM 2721 C CA . ARG D 1 95 ? 146.569 51.034 364.141 1.00 50.72 95 ARG D CA 1
ATOM 2722 C C . ARG D 1 95 ? 148.076 50.972 364.350 1.00 51.88 95 ARG D C 1
ATOM 2723 O O . ARG D 1 95 ? 148.568 50.077 365.047 1.00 52.27 95 ARG D O 1
ATOM 2731 N N . VAL D 1 96 ? 148.820 51.910 363.761 1.00 57.08 96 VAL D N 1
ATOM 2732 C CA . VAL D 1 96 ? 150.271 51.926 363.928 1.00 64.13 96 VAL D CA 1
ATOM 2733 C C . VAL D 1 96 ? 150.637 52.225 365.376 1.00 70.82 96 VAL D C 1
ATOM 2734 O O . VAL D 1 96 ? 151.472 51.538 365.977 1.00 80.29 96 VAL D O 1
ATOM 2738 N N . LEU D 1 97 ? 150.014 53.252 365.960 1.00 62.73 97 LEU D N 1
ATOM 2739 C CA . LEU D 1 97 ? 150.304 53.599 367.348 1.00 62.52 97 LEU D CA 1
ATOM 2740 C C . LEU D 1 97 ? 149.854 52.504 368.306 1.00 70.08 97 LEU D C 1
ATOM 2741 O O . LEU D 1 97 ? 150.488 52.294 369.347 1.00 85.33 97 LEU D O 1
ATOM 2746 N N . SER D 1 98 ? 148.771 51.797 367.976 1.00 56.77 98 SER D N 1
ATOM 2747 C CA . SER D 1 98 ? 148.316 50.687 368.802 1.00 60.16 98 SER D CA 1
ATOM 2748 C C . SER D 1 98 ? 149.235 49.476 368.719 1.00 81.44 98 SER D C 1
ATOM 2749 O O . SER D 1 98 ? 149.117 48.573 369.555 1.00 86.82 98 SER D O 1
ATOM 2752 N N . ASP D 1 99 ? 150.140 49.433 367.741 1.00 85.92 99 ASP D N 1
ATOM 2753 C CA . ASP D 1 99 ? 151.065 48.320 367.577 1.00 92.96 99 ASP D CA 1
ATOM 2754 C C . ASP D 1 99 ? 152.520 48.695 367.801 1.00 98.10 99 ASP D C 1
ATOM 2755 O O . ASP D 1 99 ? 153.312 47.832 368.185 1.00 103.28 99 ASP D O 1
ATOM 2757 N N . ARG D 1 100 ? 152.893 49.954 367.572 1.00 103.26 100 ARG D N 1
ATOM 2758 C CA . ARG D 1 100 ? 154.265 50.400 367.767 1.00 91.69 100 ARG D CA 1
ATOM 2759 C C . ARG D 1 100 ? 154.557 50.830 369.198 1.00 86.92 100 ARG D C 1
ATOM 2760 O O . ARG D 1 100 ? 155.724 51.064 369.532 1.00 83.91 100 ARG D O 1
ATOM 2762 N N . VAL D 1 101 ? 153.538 50.942 370.044 1.00 91.09 101 VAL D N 1
ATOM 2763 C CA . VAL D 1 101 ? 153.737 51.337 371.433 1.00 81.96 101 VAL D CA 1
ATOM 2764 C C . VAL D 1 101 ? 153.391 50.182 372.365 1.00 83.96 101 VAL D C 1
ATOM 2765 O O . VAL D 1 101 ? 154.277 49.547 372.937 1.00 87.18 101 VAL D O 1
#

B-factor: mean 75.17, std 21.64, range [38.8, 146.84]

InterPro domains:
  IPR001845 HTH ArsR-type DNA-binding domain [PF01022] (19-64)
  IPR001845 HTH ArsR-type DNA-binding domain [PR00778] (14-29)
  IPR001845 HTH ArsR-type DNA-binding domain [PR00778] (47-62)
  IPR001845 HTH ArsR-type DNA-binding domain [PR00778] (62-77)
  IPR001845 HTH ArsR-type DNA-binding domain [PS50987] (2-97)
  IPR001845 HTH ArsR-type DNA-binding domain [SM00418] (12-91)
  IPR011991 ArsR-like helix-turn-helix domain [cd00090] (14-81)
  IPR036388 Winged helix-like DNA-binding domain superfamily [G3DSA:1.10.10.10] (2-106)
  IPR036390 Winged helix DNA-binding domain superfamily [SSF46785] (5-89)
  IPR051011 Metal-responsive transcriptional regulator [PTHR43132] (7-95)

Solvent-accessible surface area: 18331 Å² total; per-residue (Å²): 108,99,41,14,21,29,25,20,9,49,14,8,89,24,0,13,69,64,27,26,4,48,0,0,35,7,3,49,113,54,70,55,22,46,47,86,0,77,96,31,97,18,68,35,64,66,90,57,0,73,117,30,3,12,33,0,126,153,20,19,1,4,48,38,120,87,70,59,122,50,94,42,18,13,38,19,41,113,11,2,28,84,1,11,36,15,4,141,107,0,20,64,57,12,64,66,95,79,136,120,108,39,33,46,29,10,26,8,93,12,8,102,15,1,9,45,41,8,22,5,52,1,1,13,15,4,62,120,144,67,17,28,56,41,61,2,111,114,107,12,62,110,77,40,3,85,56,24,2,10,51,0,124,151,16,17,1,4,39,35,98,189,100,49,162,43,81,34,24,16,40,18,42,102,13,1,34,75,2,8,61,26,1,119,53,0,7,65,53,5,32,71,91,120,138,115,126,97,113,89,26,38,78,21,5,92,6,3,104,20,0,14,74,62,50,24,5,62,2,1,47,19,6,64,78,141,82,22,25,43,43,64,0,116,94,42,111,76,130,105,15,60,57,50,0,11,46,0,120,148,10,20,0,4,40,39,60,90,106,70,164,53,78,63,17,27,33,19,39,102,20,0,30,91,0,22,63,18,8,27,114,0,11,10,60,10,2,12,95,110,5,81,155,112,100,32,42,72,40,9,97,15,8,126,20,2,16,56,38,17,18,4,54,7,5,28,26,10,56,79,51,81,80,56,105,72,114,36,126,12,74,102,152,34,87,66,46,14,26,35,0,45,183,36,23,2,9,76,125,35,51,42,18,114,9,2,36,71,1,10,42,9,8,76,115,0,10,8,70,10,10,61,82,59,37

Sequence (375 aa):
SEPLYKLKAEFFKTLAHPARIRILELLVERDRSVGELLSSDVGLESSNLSQQLGVLRRAGVVAARRDGNAMIYSIAAPDIAELLAVARKVLARVLSDRVAEPLYKLKAEFFKTLAHPARIRILELLVERDRSVGELLSDVGLSNLSQQLGVLRRAGVVAARRDGNAMIYSIAAPDIAELLAVARKVLARVLSDRVASEPLYKLKAEFFKTLAHPARIRILELLVERDRSVGELLSSDVSNLSQQLGVLRRAGVVAARRDGNAMIYSIAAPDIAELLAVARKVLARVLSDRVAEPLYKLKAEFFKTLAHPARIRILELLVERDRSVGELDVGLNLSQQLGVLRRAGVVAYSIAAPDIAELLAVARKVLARVLSDRV

Secondary structure (DSSP, 8-state):
--HHHHHHHHHHHHT--HHHHHHHHHHHHS-EEHHHHHTSTT---HHHHHHHHHHHHHTTSEEEEESSSSEEEEESSTHHHHHHHHHHHHHHHHHHHHH-/-HHHHHHHHHHHHT-SHHHHHHHHHHHHS-EEHHHHH------HHHHHHHHHHHTTSEEEEESSSSEEEEESSTHHHHHHHHHHHHHHHHHHHHH-/--HHHHHHHHHHHHT--HHHHHHHHHHHHS-EEHHHHHTTT--HHHHHHHHHHHTTSEEEEE-SSSEEEEESSTHHHHHHHHHHHHHHHHHHHHH-/-HHHHHHHHHHHHT--HHHHHHHHHHHHS---TTT------HHHHHHHHHHHTSB---BS-THHHHHHHHHHHHHHHHHHHH-

Radius of gyration: 24.34 Å; Cα contacts (8 Å, |Δi|>4): 493; chains: 4; bounding box: 66×55×73 Å